Protein AF-0000000078665282 (afdb_homodimer)

pLDDT: mean 97.21, std 2.71, range [72.75, 99.0]

Organism: Nitrososphaera gargensis (strain Ga9.2) (NCBI:txid1237085)

Foldseek 3Di:
DDEFEEEEEQAFFQSVLLSVLQVVLLVLCQVPPPPYHYDYHYDYAAPVCCVVPVARQDPVSVVSRVPGQAYEYGFHPPCRLSPPLVVCQVQVLQWKKKWFAAAFPFDALDNQFTAIETEGRNFFQSVVAKDDPDPPDIDTDTDADLVSLQVSLLVQQVVLVVVPDLLEEEEEAACVVVVPRRVSSVVSSVVSVVVPVVHHYYYDYLVVLLVCCNVPNNNHYYYYYYHVSSLVNSQSSNVNNRGQLQMKMKRHDPRYIYIYGNDHSPNVCGPVLQRRNNHSLLSVLVVQCVVCVVVVNVSSNVSSVLLVVQLSVCVNVVADGVVSPHPDGSVRSSVSSSVSSD/DDEFEEEEEQAFFQSVLLSVLQVVLLVLCQVPPPPYHYDYHYDYAAPVCCVVPVARQDPVSVVSRVPGQAYEYGFHPPCRLSPPLVVCQVQVLQWKKKWFAAAFPFDALDNQFTAIETEGRNFFQSVVAKDDPDPPDIDTDTDADLVSLQVSLLVQQVVLVVVPDLLEEEEEAACVVVVPRRVSSVVSSVVSVVVPVVHHYYYDYLVVLLVCCNVPNNNHYYYYYYHVSSLVNSQSSNVNNRGQLQMKMKRHDPRYIYIYGNDHSPNVCGPVLQRRSNHSLLSVLVVQCVVCVVVVNVSSNVSSVLLVVLLSVCVNVVNDGVVSPHPDGSVRSSVSSSVSSD

Secondary structure (DSSP, 8-state):
-EEEEEEEE--STTHHHHHHHHHHHHHHHHHH-SSEEEEEEEE--SHHHHHHHS-SS-HHHHHHHHTSSEEEE----TTHHHHHHHHHHHTT--EEEEEEE--TTS--S-TT-EEEEEEE-SSBGGG--EEEEETTEEEEEEEEEHHHHHHHHHHHHHHHHHH-SS-EEEEEE-TTTSTTHHHHHHHHHHHHHTT-TTSEEEEEEHHHHHHHHHH-GGG-SEEEE-HHHHHHHHHHHHHHTT-GGG-EEEEE-SS-EEEEESS---GGGTTTT-S--HHHHHHHHHHHHHHHHHHT-HHHHHHHHHHHHHHHHHHHTT--BGGGT-SB-HHHHHHHHHHHT-/-EEEEEEEE--STTHHHHHHHHHHHHHHHHHH-SSEEEEEEEE--SHHHHHHHS-SS-HHHHHHHHTSSEEEE----TTHHHHHHHHHHHTT--EEEEEEE--TTS--S-TT-EEEEEEE-SSBGGG--EEEEETTEEEEEEEEEHHHHHHHHHHHHHHHHHH-SS-EEEEEE-TTTSTTHHHHHHHHHHHHHTT-TTSEEEEEEHHHHHHHHHH-GGG-SEEEE-HHHHHHHHHHHHHHTT-GGG-EEEEE-SS-EEEEESS---GGGTTTT-S--HHHHHHHHHHHHHHHHHHT-HHHHHHHHHHHHHHHHHHHTT--BGGGT-SB-HHHHHHHHHHHT-

Nearest PDB structures (foldseek):
  1x0l-assembly1_A  TM=8.974E-01  e=4.354E-38  Thermus thermophilus
  3blx-assembly1_C  TM=9.153E-01  e=1.106E-31  Saccharomyces cerevisiae
  3blx-assembly4_E  TM=9.066E-01  e=7.517E-31  Saccharomyces cerevisiae
  3blv-assembly1_C  TM=8.984E-01  e=3.745E-31  Saccharomyces cerevisiae
  3blx-assembly5_I  TM=8.976E-01  e=4.458E-31  Saccharomyces cerevisiae

Solvent-accessible surface area (backbone atoms only — not comparable to full-atom values): 32402 Å² total; per-residue (Å²): 113,48,75,45,43,32,19,34,31,29,32,18,51,35,5,49,62,38,35,50,44,40,49,50,44,51,48,48,41,34,73,69,42,86,48,43,35,65,46,79,46,77,34,62,26,10,46,62,25,24,74,75,69,75,30,27,56,36,67,69,33,52,55,51,45,69,73,25,66,34,34,41,37,30,22,29,43,91,33,32,55,64,33,55,55,50,51,25,55,76,55,48,16,37,34,29,39,33,51,26,53,36,49,62,91,43,68,44,83,43,84,69,29,56,30,33,33,32,15,27,47,65,47,26,51,72,64,54,53,59,48,68,78,49,98,55,29,22,36,33,41,31,41,37,38,47,66,62,30,37,56,36,36,50,50,37,53,53,49,29,63,70,64,69,71,79,31,29,40,33,41,40,35,49,38,85,55,37,52,62,38,31,32,47,39,52,52,35,35,56,58,54,47,68,79,37,80,83,44,46,75,50,73,40,44,50,33,59,45,50,22,37,48,69,76,50,43,57,76,44,34,25,39,30,30,44,30,66,59,27,53,32,48,42,43,28,44,16,35,36,24,48,26,42,55,65,15,22,25,35,31,34,28,92,84,39,40,38,20,22,36,63,39,67,14,59,63,90,52,36,86,63,50,27,55,57,46,50,6,40,42,46,8,49,22,51,46,28,38,50,52,12,66,76,67,73,32,64,66,44,30,50,53,18,50,33,49,52,51,19,49,51,52,37,24,67,72,63,57,34,22,42,74,76,75,32,81,32,32,28,65,55,49,41,50,52,32,51,56,56,52,104,112,48,75,46,41,32,18,33,30,29,30,18,50,34,5,49,62,38,32,48,44,40,48,52,44,50,48,47,43,34,72,68,42,85,48,41,36,65,47,78,47,76,34,62,26,10,46,62,25,25,74,76,71,73,31,26,53,38,67,69,33,51,53,51,46,69,72,26,69,37,34,41,37,30,24,28,41,92,33,31,54,65,34,54,56,50,50,25,57,75,54,48,17,38,34,30,40,32,51,25,53,36,50,64,91,43,69,46,83,43,82,68,28,55,29,32,34,32,16,26,48,63,47,27,52,71,65,53,52,60,47,68,77,50,99,53,29,23,36,32,40,32,41,35,37,48,67,63,30,36,56,35,36,48,50,37,53,52,49,30,63,71,64,68,69,79,30,29,38,33,42,40,35,49,38,85,55,38,51,60,36,32,31,46,39,52,53,36,36,54,58,52,47,68,79,38,80,83,42,47,75,50,73,41,43,50,32,58,45,50,23,39,49,69,76,48,42,58,77,46,33,27,38,29,30,45,31,66,60,27,53,31,48,42,41,28,42,15,37,37,25,46,25,43,56,65,14,22,24,34,32,36,29,94,84,38,41,36,21,23,35,66,40,67,14,58,62,90,51,34,88,61,51,26,55,58,46,51,6,39,42,46,9,47,21,51,46,28,38,51,52,12,66,74,65,72,32,63,68,44,28,50,54,17,51,33,50,53,52,20,48,51,53,39,23,66,74,63,56,34,23,43,73,77,74,32,83,33,32,28,65,54,49,42,50,52,32,53,55,56,53,103

InterPro domains:
  IPR019818 Isocitrate/isopropylmalate dehydrogenase, conserved site [PS00470] (227-246)
  IPR024084 Isopropylmalate dehydrogenase-like domain [PF00180] (5-337)
  IPR024084 Isopropylmalate dehydrogenase-like domain [SM01329] (5-337)

Structure (mmCIF, N/CA/C/O backbone):
data_AF-0000000078665282-model_v1
#
loop_
_entity.id
_entity.type
_entity.pdbx_description
1 polymer '3-isopropylmalate dehydrogenase'
#
loop_
_atom_site.group_PDB
_atom_site.id
_atom_site.type_symbol
_atom_site.label_atom_id
_atom_site.label_alt_id
_atom_site.label_comp_id
_atom_site.label_asym_id
_atom_site.label_entity_id
_atom_site.label_seq_id
_atom_site.pdbx_PDB_ins_code
_atom_site.Cartn_x
_atom_site.Cartn_y
_atom_site.Cartn_z
_atom_site.occupancy
_atom_site.B_iso_or_equiv
_atom_site.auth_seq_id
_atom_site.auth_comp_id
_atom_site.auth_asym_id
_atom_site.auth_atom_id
_atom_site.pdbx_PDB_model_num
ATOM 1 N N . MET A 1 1 ? -0.51 -43.469 -16.078 1 86.69 1 MET A N 1
ATOM 2 C CA . MET A 1 1 ? 0.506 -42.438 -16.125 1 86.69 1 MET A CA 1
ATOM 3 C C . MET A 1 1 ? 0.018 -41.219 -16.922 1 86.69 1 MET A C 1
ATOM 5 O O . MET A 1 1 ? -0.387 -41.375 -18.078 1 86.69 1 MET A O 1
ATOM 9 N N . THR A 1 2 ? -0.132 -40.062 -16.312 1 94.44 2 THR A N 1
ATOM 10 C CA . THR A 1 2 ? -0.592 -38.844 -16.969 1 94.44 2 THR A CA 1
ATOM 11 C C . THR A 1 2 ? 0.59 -37.969 -17.344 1 94.44 2 THR A C 1
ATOM 13 O O . THR A 1 2 ? 1.532 -37.812 -16.562 1 94.44 2 THR A O 1
ATOM 16 N N . ARG A 1 3 ? 0.596 -37.469 -18.609 1 96.81 3 ARG A N 1
ATOM 17 C CA . ARG A 1 3 ? 1.639 -36.562 -19.094 1 96.81 3 ARG A CA 1
ATOM 18 C C . ARG A 1 3 ? 1.104 -35.156 -19.281 1 96.81 3 ARG A C 1
ATOM 20 O O . ARG A 1 3 ? 0.068 -34.938 -19.922 1 96.81 3 ARG A O 1
ATOM 27 N N . TYR A 1 4 ? 1.74 -34.188 -18.688 1 98.19 4 TYR A N 1
ATOM 28 C CA . TYR A 1 4 ? 1.373 -32.781 -18.812 1 98.19 4 TYR A CA 1
ATOM 29 C C . TYR A 1 4 ? 2.408 -32 -19.641 1 98.19 4 TYR A C 1
ATOM 31 O O . TYR A 1 4 ? 3.613 -32.156 -19.422 1 98.19 4 TYR A O 1
ATOM 39 N N . ASN A 1 5 ? 1.966 -31.219 -20.609 1 98.5 5 ASN A N 1
ATOM 40 C CA . ASN A 1 5 ? 2.814 -30.312 -21.375 1 98.5 5 ASN A CA 1
ATOM 41 C C . ASN A 1 5 ? 2.879 -28.938 -20.719 1 98.5 5 ASN A C 1
ATOM 43 O O . ASN A 1 5 ? 1.874 -28.219 -20.641 1 98.5 5 ASN A O 1
ATOM 47 N N . ILE A 1 6 ? 4.062 -28.562 -20.328 1 98.69 6 ILE A N 1
ATOM 48 C CA . ILE A 1 6 ? 4.262 -27.312 -19.609 1 98.69 6 ILE A CA 1
ATOM 49 C C . ILE A 1 6 ? 5.18 -26.391 -20.406 1 98.69 6 ILE A C 1
ATOM 51 O O . ILE A 1 6 ? 6.195 -26.828 -20.938 1 98.69 6 ILE A O 1
ATOM 55 N N . SER A 1 7 ? 4.793 -25.156 -20.578 1 98.88 7 SER A N 1
ATOM 56 C CA . SER A 1 7 ? 5.73 -24.156 -21.078 1 98.88 7 SER A CA 1
ATOM 57 C C . SER A 1 7 ? 6.453 -23.469 -19.938 1 98.88 7 SER A C 1
ATOM 59 O O . SER A 1 7 ? 5.871 -23.234 -18.875 1 98.88 7 SER A O 1
ATOM 61 N N . LEU A 1 8 ? 7.738 -23.234 -20.125 1 98.81 8 LEU A N 1
ATOM 62 C CA . LEU A 1 8 ? 8.594 -22.609 -19.125 1 98.81 8 LEU A CA 1
ATOM 63 C C . LEU A 1 8 ? 9.305 -21.391 -19.703 1 98.81 8 LEU A C 1
ATOM 65 O O . LEU A 1 8 ? 10.188 -21.516 -20.562 1 98.81 8 LEU A O 1
ATOM 69 N N . ILE A 1 9 ? 8.891 -20.219 -19.281 1 98.69 9 ILE A N 1
ATOM 70 C CA . ILE A 1 9 ? 9.594 -19 -19.625 1 98.69 9 ILE A CA 1
ATOM 71 C C . ILE A 1 9 ? 10.82 -18.828 -18.734 1 98.69 9 ILE A C 1
ATOM 73 O O . ILE A 1 9 ? 10.688 -18.688 -17.516 1 98.69 9 ILE A O 1
ATOM 77 N N . ARG A 1 10 ? 11.938 -18.75 -19.25 1 96.88 10 ARG A N 1
ATOM 78 C CA . ARG A 1 10 ? 13.18 -18.703 -18.5 1 96.88 10 ARG A CA 1
ATOM 79 C C . ARG A 1 10 ? 13.328 -17.391 -17.75 1 96.88 10 ARG A C 1
ATOM 81 O O . ARG A 1 10 ? 13.773 -17.359 -16.594 1 96.88 10 ARG A O 1
ATOM 88 N N . GLY A 1 11 ? 12.953 -16.266 -18.438 1 97.19 11 GLY A N 1
ATOM 89 C CA . GLY A 1 11 ? 12.992 -14.953 -17.812 1 97.19 11 GLY A CA 1
ATOM 90 C C . GLY A 1 11 ? 14.367 -14.305 -17.891 1 97.19 11 GLY A C 1
ATOM 91 O O . GLY A 1 11 ? 15.156 -14.602 -18.781 1 97.19 11 GLY A O 1
ATOM 92 N N . ASP A 1 12 ? 14.641 -13.328 -17.062 1 98.12 12 ASP A N 1
ATOM 93 C CA . ASP A 1 12 ? 15.836 -12.492 -17.031 1 98.12 12 ASP A CA 1
ATOM 94 C C . ASP A 1 12 ? 16.453 -12.461 -15.625 1 98.12 12 ASP A C 1
ATOM 96 O O . ASP A 1 12 ? 15.805 -12.867 -14.656 1 98.12 12 ASP A O 1
ATOM 100 N N . GLY A 1 13 ? 17.734 -11.977 -15.547 1 97.62 13 GLY A N 1
ATOM 101 C CA . GLY A 1 13 ? 18.375 -11.953 -14.242 1 97.62 13 GLY A CA 1
ATOM 102 C C . GLY A 1 13 ? 18.547 -13.328 -13.641 1 97.62 13 GLY A C 1
ATOM 103 O O . GLY A 1 13 ? 19.125 -14.227 -14.266 1 97.62 13 GLY A O 1
ATOM 104 N N . ILE A 1 14 ? 17.953 -13.477 -12.477 1 98 14 ILE A N 1
ATOM 105 C CA . ILE A 1 14 ? 18.047 -14.781 -11.828 1 98 14 ILE A CA 1
ATOM 106 C C . ILE A 1 14 ? 17.062 -15.75 -12.453 1 98 14 ILE A C 1
ATOM 108 O O . ILE A 1 14 ? 16.984 -16.922 -12.055 1 98 14 ILE A O 1
ATOM 112 N N . GLY A 1 15 ? 16.297 -15.289 -13.406 1 97.75 15 GLY A N 1
ATOM 113 C CA . GLY A 1 15 ? 15.258 -16.078 -14.055 1 97.75 15 GLY A CA 1
ATOM 114 C C . GLY A 1 15 ? 15.766 -17.438 -14.539 1 97.75 15 GLY A C 1
ATOM 115 O O . GLY A 1 15 ? 15.211 -18.469 -14.18 1 97.75 15 GLY A O 1
ATOM 116 N N . PRO A 1 16 ? 16.797 -17.453 -15.328 1 97.69 16 PRO A N 1
ATOM 117 C CA . PRO A 1 16 ? 17.328 -18.719 -15.836 1 97.69 16 PRO A CA 1
ATOM 118 C C . PRO A 1 16 ? 17.672 -19.703 -14.719 1 97.69 16 PRO A C 1
ATOM 120 O O . PRO A 1 16 ? 17.391 -20.891 -14.828 1 97.69 16 PRO A O 1
ATOM 123 N N . GLU A 1 17 ? 18.25 -19.203 -13.625 1 98.19 17 GLU A N 1
ATOM 124 C CA . GLU A 1 17 ? 18.562 -20.062 -12.492 1 98.19 17 GLU A CA 1
ATOM 125 C C . GLU A 1 17 ? 17.297 -20.609 -11.836 1 98.19 17 GLU A C 1
ATOM 127 O O . GLU A 1 17 ? 17.234 -21.781 -11.469 1 98.19 17 GLU A O 1
ATOM 132 N N . GLN A 1 18 ? 16.297 -19.766 -11.688 1 98.12 18 GLN A N 1
ATOM 133 C CA . GLN A 1 18 ? 15.016 -20.172 -11.125 1 98.12 18 GLN A CA 1
ATOM 134 C C . GLN A 1 18 ? 14.336 -21.219 -12.008 1 98.12 18 GLN A C 1
ATOM 136 O O . GLN A 1 18 ? 13.805 -22.219 -11.508 1 98.12 18 GLN A O 1
ATOM 141 N N . ALA A 1 19 ? 14.328 -20.922 -13.281 1 98.31 19 ALA A N 1
ATOM 142 C CA . ALA A 1 19 ? 13.711 -21.844 -14.242 1 98.31 19 ALA A CA 1
ATOM 143 C C . ALA A 1 19 ? 14.391 -23.203 -14.203 1 98.31 19 ALA A C 1
ATOM 145 O O . ALA A 1 19 ? 13.719 -24.234 -14.297 1 98.31 19 ALA A O 1
ATOM 146 N N . GLU A 1 20 ? 15.68 -23.188 -14.133 1 98.38 20 GLU A N 1
ATOM 147 C CA . GLU A 1 20 ? 16.422 -24.453 -14.062 1 98.38 20 GLU A CA 1
ATOM 148 C C . GLU A 1 20 ? 16.047 -25.234 -12.805 1 98.38 20 GLU A C 1
ATOM 150 O O . GLU A 1 20 ? 15.969 -26.469 -12.836 1 98.38 20 GLU A O 1
ATOM 155 N N . ALA A 1 21 ? 15.93 -24.531 -11.695 1 98.75 21 ALA A N 1
ATOM 156 C CA . ALA A 1 21 ? 15.508 -25.172 -10.445 1 98.75 21 ALA A CA 1
ATOM 157 C C . ALA A 1 21 ? 14.133 -25.828 -10.609 1 98.75 21 ALA A C 1
ATOM 159 O O . ALA A 1 21 ? 13.93 -26.969 -10.188 1 98.75 21 ALA A O 1
ATOM 160 N N . ALA A 1 22 ? 13.227 -25.094 -11.188 1 98.81 22 ALA A N 1
ATOM 161 C CA . ALA A 1 22 ? 11.883 -25.625 -11.414 1 98.81 22 ALA A CA 1
ATOM 162 C C . ALA A 1 22 ? 11.914 -26.844 -12.328 1 98.81 22 ALA A C 1
ATOM 164 O O . ALA A 1 22 ? 11.234 -27.828 -12.078 1 98.81 22 ALA A O 1
ATOM 165 N N . LYS A 1 23 ? 12.688 -26.734 -13.391 1 98.62 23 LYS A N 1
ATOM 166 C CA . LYS A 1 23 ? 12.828 -27.844 -14.336 1 98.62 23 LYS A CA 1
ATOM 167 C C . LYS A 1 23 ? 13.359 -29.094 -13.648 1 98.62 23 LYS A C 1
ATOM 169 O O . LYS A 1 23 ? 12.852 -30.188 -13.883 1 98.62 23 LYS A O 1
ATOM 174 N N . LYS A 1 24 ? 14.375 -28.891 -12.828 1 98.69 24 LYS A N 1
ATOM 175 C CA . LYS A 1 24 ? 14.961 -30.016 -12.102 1 98.69 24 LYS A CA 1
ATOM 176 C C . LYS A 1 24 ? 13.914 -30.719 -11.242 1 98.69 24 LYS A C 1
ATOM 178 O O . LYS A 1 24 ? 13.875 -31.953 -11.195 1 98.69 24 LYS A O 1
ATOM 183 N N . ILE A 1 25 ? 13.125 -29.984 -10.562 1 98.88 25 ILE A N 1
ATOM 184 C CA . ILE A 1 25 ? 12.109 -30.562 -9.688 1 98.88 25 ILE A CA 1
ATOM 185 C C . ILE A 1 25 ? 11.07 -31.297 -10.523 1 98.88 25 ILE A C 1
ATOM 187 O O . ILE A 1 25 ? 10.672 -32.406 -10.188 1 98.88 25 ILE A O 1
ATOM 191 N N . LEU A 1 26 ? 10.578 -30.688 -11.641 1 98.75 26 LEU A N 1
ATOM 192 C CA . LEU A 1 26 ? 9.594 -31.328 -12.5 1 98.75 26 LEU A CA 1
ATOM 193 C C . LEU A 1 26 ? 10.156 -32.594 -13.133 1 98.75 26 LEU A C 1
ATOM 195 O O . LEU A 1 26 ? 9.445 -33.594 -13.266 1 98.75 26 LEU A O 1
ATOM 199 N N . GLU A 1 27 ? 11.422 -32.562 -13.492 1 98.44 27 GLU A N 1
ATOM 200 C CA . GLU A 1 27 ? 12.086 -33.719 -14.039 1 98.44 27 GLU A CA 1
ATOM 201 C C . GLU A 1 27 ? 12.219 -34.812 -12.984 1 98.44 27 GLU A C 1
ATOM 203 O O . GLU A 1 27 ? 12.055 -36 -13.289 1 98.44 27 GLU A O 1
ATOM 208 N N . THR A 1 28 ? 12.57 -34.406 -11.805 1 98.62 28 THR A N 1
ATOM 209 C CA . THR A 1 28 ? 12.641 -35.344 -10.703 1 98.62 28 THR A CA 1
ATOM 210 C C . THR A 1 28 ? 11.305 -36.062 -10.508 1 98.62 28 THR A C 1
ATOM 212 O O . THR A 1 28 ? 11.258 -37.281 -10.336 1 98.62 28 THR A O 1
ATOM 215 N N . ILE A 1 29 ? 10.203 -35.312 -10.516 1 98.44 29 ILE A N 1
ATOM 216 C CA . ILE A 1 29 ? 8.867 -35.875 -10.398 1 98.44 29 ILE A CA 1
ATOM 217 C C . ILE A 1 29 ? 8.625 -36.844 -11.555 1 98.44 29 ILE A C 1
ATOM 219 O O . ILE A 1 29 ? 8.148 -37.969 -11.352 1 98.44 29 ILE A O 1
ATOM 223 N N . SER A 1 30 ? 8.992 -36.469 -12.781 1 97.75 30 SER A N 1
ATOM 224 C CA . SER A 1 30 ? 8.805 -37.312 -13.961 1 97.75 30 SER A CA 1
ATOM 225 C C . SER A 1 30 ? 9.555 -38.625 -13.828 1 97.75 30 SER A C 1
ATOM 227 O O . SER A 1 30 ? 9.086 -39.688 -14.297 1 97.75 30 SER A O 1
ATOM 229 N N . ASP A 1 31 ? 10.672 -38.562 -13.234 1 97.38 31 ASP A N 1
ATOM 230 C CA . ASP A 1 31 ? 11.547 -39.75 -13.141 1 97.38 31 ASP A CA 1
ATOM 231 C C . ASP A 1 31 ? 11.094 -40.656 -12.023 1 97.38 31 ASP A C 1
ATOM 233 O O . ASP A 1 31 ? 11.195 -41.906 -12.148 1 97.38 31 ASP A O 1
ATOM 237 N N . LYS A 1 32 ? 10.586 -40.062 -10.953 1 97.44 32 LYS A N 1
ATOM 238 C CA . LYS A 1 32 ? 10.383 -40.844 -9.742 1 97.44 32 LYS A CA 1
ATOM 239 C C . LYS A 1 32 ? 8.914 -41.188 -9.539 1 97.44 32 LYS A C 1
ATOM 241 O O . LYS A 1 32 ? 8.578 -42.188 -8.883 1 97.44 32 LYS A O 1
ATOM 246 N N . SER A 1 33 ? 8.055 -40.344 -10.047 1 95.69 33 SER A N 1
ATOM 247 C CA . SER A 1 33 ? 6.629 -40.562 -9.891 1 95.69 33 SER A CA 1
ATOM 248 C C . SER A 1 33 ? 6.164 -41.75 -10.766 1 95.69 33 SER A C 1
ATOM 250 O O . SER A 1 33 ? 6.617 -41.875 -11.898 1 95.69 33 SER A O 1
ATOM 252 N N . SER A 1 34 ? 5.289 -42.594 -10.273 1 93.75 34 SER A N 1
ATOM 253 C CA . SER A 1 34 ? 4.73 -43.688 -11.047 1 93.75 34 SER A CA 1
ATOM 254 C C . SER A 1 34 ? 3.535 -43.25 -11.875 1 93.75 34 SER A C 1
ATOM 256 O O . SER A 1 34 ? 3.08 -43.969 -12.758 1 93.75 34 SER A O 1
ATOM 258 N N . SER A 1 35 ? 3.082 -42 -11.719 1 95.44 35 SER A N 1
ATOM 259 C CA . SER A 1 35 ? 1.79 -41.656 -12.297 1 95.44 35 SER A CA 1
ATOM 260 C C . SER A 1 35 ? 1.864 -40.344 -13.047 1 95.44 35 SER A C 1
ATOM 262 O O . SER A 1 35 ? 0.947 -40 -13.797 1 95.44 35 SER A O 1
ATOM 264 N N . THR A 1 36 ? 2.967 -39.562 -12.914 1 96.75 36 THR A N 1
ATOM 265 C CA . THR A 1 36 ? 3.01 -38.219 -13.461 1 96.75 36 THR A CA 1
ATOM 266 C C . THR A 1 36 ? 4.277 -38 -14.281 1 96.75 36 THR A C 1
ATOM 268 O O . THR A 1 36 ? 5.383 -38.281 -13.812 1 96.75 36 THR A O 1
ATOM 271 N N . LYS A 1 37 ? 4.168 -37.5 -15.445 1 97.69 37 LYS A N 1
ATOM 272 C CA . LYS A 1 37 ? 5.277 -37.094 -16.297 1 97.69 37 LYS A CA 1
ATOM 273 C C . LYS A 1 37 ? 5.066 -35.688 -16.875 1 97.69 37 LYS A C 1
ATOM 275 O O . LYS A 1 37 ? 3.928 -35.219 -16.969 1 97.69 37 LYS A O 1
ATOM 280 N N . PHE A 1 38 ? 6.148 -35.062 -17.234 1 98.44 38 PHE A N 1
ATOM 281 C CA . PHE A 1 38 ? 6.07 -33.719 -17.812 1 98.44 38 PHE A CA 1
ATOM 282 C C . PHE A 1 38 ? 6.867 -33.656 -19.109 1 98.44 38 PHE A C 1
ATOM 284 O O . PHE A 1 38 ? 7.938 -34.25 -19.219 1 98.44 38 PHE A O 1
ATOM 291 N N . THR A 1 39 ? 6.336 -33.031 -20.094 1 98.44 39 THR A N 1
ATOM 292 C CA . THR A 1 39 ? 7.09 -32.438 -21.188 1 98.44 39 THR A CA 1
ATOM 293 C C . THR A 1 39 ? 7.25 -30.922 -20.984 1 98.44 39 THR A C 1
ATOM 295 O O . THR A 1 39 ? 6.258 -30.203 -20.859 1 98.44 39 THR A O 1
ATOM 298 N N . ILE A 1 40 ? 8.469 -30.453 -20.906 1 98.62 40 ILE A N 1
ATOM 299 C CA . ILE A 1 40 ? 8.734 -29.062 -20.609 1 98.62 40 ILE A CA 1
ATOM 300 C C . ILE A 1 40 ? 9.281 -28.359 -21.844 1 98.62 40 ILE A C 1
ATOM 302 O O . ILE A 1 40 ? 10.305 -28.766 -22.406 1 98.62 40 ILE A O 1
ATOM 306 N N . SER A 1 41 ? 8.578 -27.344 -22.359 1 98.69 41 SER A N 1
ATOM 307 C CA . SER A 1 41 ? 9.039 -26.531 -23.469 1 98.69 41 SER A CA 1
ATOM 308 C C . SER A 1 41 ? 9.523 -25.156 -22.984 1 98.69 41 SER A C 1
ATOM 310 O O . SER A 1 41 ? 8.711 -24.312 -22.594 1 98.69 41 SER A O 1
ATOM 312 N N . GLU A 1 42 ? 10.781 -24.953 -23.062 1 98.12 42 GLU A N 1
ATOM 313 C CA . GLU A 1 42 ? 11.352 -23.688 -22.656 1 98.12 42 GLU A CA 1
ATOM 314 C C . GLU A 1 42 ? 11.188 -22.625 -23.734 1 98.12 42 GLU A C 1
ATOM 316 O O . GLU A 1 42 ? 11.344 -22.922 -24.922 1 98.12 42 GLU A O 1
ATOM 321 N N . VAL A 1 43 ? 10.789 -21.469 -23.344 1 97.62 43 VAL A N 1
ATOM 322 C CA . VAL A 1 43 ? 10.586 -20.391 -24.312 1 97.62 43 VAL A CA 1
ATOM 323 C C . VAL A 1 43 ? 11.242 -19.109 -23.812 1 97.62 43 VAL A C 1
ATOM 325 O O . VAL A 1 43 ? 11.453 -18.938 -22.609 1 97.62 43 VAL A O 1
ATOM 328 N N . ASP A 1 44 ? 11.516 -18.188 -24.75 1 95.75 44 ASP A N 1
ATOM 329 C CA . ASP A 1 44 ? 12.141 -16.906 -24.422 1 95.75 44 ASP A CA 1
ATOM 330 C C . ASP A 1 44 ? 11.086 -15.82 -24.25 1 95.75 44 ASP A C 1
ATOM 332 O O . ASP A 1 44 ? 10.086 -15.789 -24.969 1 95.75 44 ASP A O 1
ATOM 336 N N . ALA A 1 45 ? 11.273 -15 -23.312 1 98 45 ALA A N 1
ATOM 337 C CA . ALA A 1 45 ? 10.516 -13.773 -23.094 1 98 45 ALA A CA 1
ATOM 338 C C . ALA A 1 45 ? 11.289 -12.797 -22.203 1 98 45 ALA A C 1
ATOM 340 O O . ALA A 1 45 ? 12.25 -13.195 -21.531 1 98 45 ALA A O 1
ATOM 341 N N . GLY A 1 46 ? 10.93 -11.539 -22.25 1 97.69 46 GLY A N 1
ATOM 342 C CA . GLY A 1 46 ? 11.555 -10.539 -21.406 1 97.69 46 GLY A CA 1
ATOM 343 C C . GLY A 1 46 ? 12.641 -9.75 -22.109 1 97.69 46 GLY A C 1
ATOM 344 O O . GLY A 1 46 ? 12.602 -9.578 -23.328 1 97.69 46 GLY A O 1
ATOM 345 N N . ASP A 1 47 ? 13.555 -9.234 -21.297 1 97.19 47 ASP A N 1
ATOM 346 C CA . ASP A 1 47 ? 14.602 -8.352 -21.797 1 97.19 47 ASP A CA 1
ATOM 347 C C . ASP A 1 47 ? 15.477 -9.062 -22.828 1 97.19 47 ASP A C 1
ATOM 349 O O . ASP A 1 47 ? 15.836 -8.477 -23.859 1 97.19 47 ASP A O 1
ATOM 353 N N . SER A 1 48 ? 15.82 -10.258 -22.516 1 95.62 48 SER A N 1
ATOM 354 C CA . SER A 1 48 ? 16.672 -11.023 -23.422 1 95.62 48 SER A CA 1
ATOM 355 C C . SER A 1 48 ? 16 -11.25 -24.766 1 95.62 48 SER A C 1
ATOM 357 O O . SER A 1 48 ? 16.641 -11.117 -25.812 1 95.62 48 SER A O 1
ATOM 359 N N . ALA A 1 49 ? 14.75 -11.609 -24.75 1 97.06 49 ALA A N 1
ATOM 360 C CA . ALA A 1 49 ? 13.984 -11.789 -25.984 1 97.06 49 ALA A CA 1
ATOM 361 C C . ALA A 1 49 ? 13.867 -10.477 -26.75 1 97.06 49 ALA A C 1
ATOM 363 O O . ALA A 1 49 ? 14 -10.461 -27.969 1 97.06 49 ALA A O 1
ATOM 364 N N . LEU A 1 50 ? 13.562 -9.453 -26 1 97.12 50 LEU A N 1
ATOM 365 C CA . LEU A 1 50 ? 13.461 -8.133 -26.625 1 97.12 50 LEU A CA 1
ATOM 366 C C . LEU A 1 50 ? 14.75 -7.766 -27.344 1 97.12 50 LEU A C 1
ATOM 368 O O . LEU A 1 50 ? 14.719 -7.273 -28.469 1 97.12 50 LEU A O 1
ATOM 372 N N . ALA A 1 51 ? 15.883 -7.953 -26.719 1 96.69 51 ALA A N 1
ATOM 373 C CA . ALA A 1 51 ? 17.188 -7.633 -27.281 1 96.69 51 ALA A CA 1
ATOM 374 C C . ALA A 1 51 ? 17.484 -8.477 -28.531 1 96.69 51 ALA A C 1
ATOM 376 O O . ALA A 1 51 ? 18.062 -7.988 -29.5 1 96.69 51 ALA A O 1
ATOM 377 N N . LYS A 1 52 ? 17.125 -9.734 -28.5 1 95.75 52 LYS A N 1
ATOM 378 C CA . LYS A 1 52 ? 17.484 -10.695 -29.547 1 95.75 52 LYS A CA 1
ATOM 379 C C . LYS A 1 52 ? 16.484 -10.633 -30.703 1 95.75 52 LYS A C 1
ATOM 381 O O . LYS A 1 52 ? 16.875 -10.805 -31.859 1 95.75 52 LYS A O 1
ATOM 386 N N . GLN A 1 53 ? 15.242 -10.43 -30.344 1 95.88 53 GLN A N 1
ATOM 387 C CA . GLN A 1 53 ? 14.211 -10.656 -31.359 1 95.88 53 GLN A CA 1
ATOM 388 C C . GLN A 1 53 ? 13.383 -9.398 -31.578 1 95.88 53 GLN A C 1
ATOM 390 O O . GLN A 1 53 ? 12.469 -9.391 -32.406 1 95.88 53 GLN A O 1
ATOM 395 N N . GLY A 1 54 ? 13.555 -8.352 -30.766 1 95.81 54 GLY A N 1
ATOM 396 C CA . GLY A 1 54 ? 12.852 -7.09 -30.922 1 95.81 54 GLY A CA 1
ATOM 397 C C . GLY A 1 54 ? 11.508 -7.059 -30.219 1 95.81 54 GLY A C 1
ATOM 398 O O . GLY A 1 54 ? 10.82 -6.031 -30.219 1 95.81 54 GLY A O 1
ATOM 399 N N . LYS A 1 55 ? 11.117 -8.234 -29.625 1 97.06 55 LYS A N 1
ATOM 400 C CA . LYS A 1 55 ? 9.883 -8.336 -28.859 1 97.06 55 LYS A CA 1
ATOM 401 C C . LYS A 1 55 ? 10.133 -9 -27.5 1 97.06 55 LYS A C 1
ATOM 403 O O . LYS A 1 55 ? 10.844 -10.008 -27.422 1 97.06 55 LYS A O 1
ATOM 408 N N . ALA A 1 56 ? 9.547 -8.422 -26.5 1 97.69 56 ALA A N 1
ATOM 409 C CA . ALA A 1 56 ? 9.695 -9 -25.172 1 97.69 56 ALA A CA 1
ATOM 410 C C . ALA A 1 56 ? 8.984 -10.344 -25.078 1 97.69 56 ALA A C 1
ATOM 412 O O . ALA A 1 56 ? 9.359 -11.195 -24.266 1 97.69 56 ALA A O 1
ATOM 413 N N . LEU A 1 57 ? 7.973 -10.516 -25.906 1 98.25 57 LEU A N 1
ATOM 414 C CA . LEU A 1 57 ? 7.227 -11.758 -26 1 98.25 57 LEU A CA 1
ATOM 415 C C . LEU A 1 57 ? 7.078 -12.195 -27.453 1 98.25 57 LEU A C 1
ATOM 417 O O . LEU A 1 57 ? 6.059 -11.914 -28.094 1 98.25 57 LEU A O 1
ATOM 421 N N . PRO A 1 58 ? 8.031 -12.969 -27.969 1 97.69 58 PRO A N 1
ATOM 422 C CA . PRO A 1 58 ? 7.992 -13.406 -29.359 1 97.69 58 PRO A CA 1
ATOM 423 C C . PRO A 1 58 ? 6.766 -14.258 -29.688 1 97.69 58 PRO A C 1
ATOM 425 O O . PRO A 1 58 ? 6.297 -15.016 -28.828 1 97.69 58 PRO A O 1
ATOM 428 N N . GLU A 1 59 ? 6.359 -14.195 -30.906 1 97.12 59 GLU A N 1
ATOM 429 C CA . GLU A 1 59 ? 5.203 -14.961 -31.359 1 97.12 59 GLU A CA 1
ATOM 430 C C . GLU A 1 59 ? 5.434 -16.469 -31.188 1 97.12 59 GLU A C 1
ATOM 432 O O . GLU A 1 59 ? 4.504 -17.203 -30.875 1 97.12 59 GLU A O 1
ATOM 437 N N . SER A 1 60 ? 6.645 -16.859 -31.484 1 97.5 60 SER A N 1
ATOM 438 C CA . SER A 1 60 ? 6.977 -18.281 -31.328 1 97.5 60 SER A CA 1
ATOM 439 C C . SER A 1 60 ? 6.781 -18.734 -29.891 1 97.5 60 SER A C 1
ATOM 441 O O . SER A 1 60 ? 6.348 -19.875 -29.656 1 97.5 60 SER A O 1
ATOM 443 N N . SER A 1 61 ? 7.16 -17.875 -28.969 1 98.06 61 SER A N 1
ATOM 444 C CA . SER A 1 61 ? 6.941 -18.203 -27.562 1 98.06 61 SER A CA 1
ATOM 445 C C . SER A 1 61 ? 5.457 -18.328 -27.234 1 98.06 61 SER A C 1
ATOM 447 O O . SER A 1 61 ? 5.039 -19.25 -26.547 1 98.06 61 SER A O 1
ATOM 449 N N . VAL A 1 62 ? 4.68 -17.375 -27.766 1 98.19 62 VAL A N 1
ATOM 450 C CA . VAL A 1 62 ? 3.236 -17.391 -27.547 1 98.19 62 VAL A CA 1
ATOM 451 C C . VAL A 1 62 ? 2.643 -18.688 -28.094 1 98.19 62 VAL A C 1
ATOM 453 O O . VAL A 1 62 ? 1.797 -19.312 -27.453 1 98.19 62 VAL A O 1
ATOM 456 N N . ASP A 1 63 ? 3.086 -19.078 -29.266 1 98.19 63 ASP A N 1
ATOM 457 C CA . ASP A 1 63 ? 2.594 -20.297 -29.891 1 98.19 63 ASP A CA 1
ATOM 458 C C . ASP A 1 63 ? 2.879 -21.516 -29.031 1 98.19 63 ASP A C 1
ATOM 460 O O . ASP A 1 63 ? 2.027 -22.406 -28.891 1 98.19 63 ASP A O 1
ATOM 464 N N . THR A 1 64 ? 4.047 -21.562 -28.5 1 98.44 64 THR A N 1
ATOM 465 C CA . THR A 1 64 ? 4.43 -22.656 -27.641 1 98.44 64 THR A CA 1
ATOM 466 C C . THR A 1 64 ? 3.59 -22.656 -26.359 1 98.44 64 THR A C 1
ATOM 468 O O . THR A 1 64 ? 3.141 -23.719 -25.906 1 98.44 64 THR A O 1
ATOM 471 N N . ILE A 1 65 ? 3.389 -21.5 -25.781 1 98.69 65 ILE A N 1
ATOM 472 C CA . ILE A 1 65 ? 2.615 -21.375 -24.547 1 98.69 65 ILE A CA 1
ATOM 473 C C . ILE A 1 65 ? 1.176 -21.812 -24.797 1 98.69 65 ILE A C 1
ATOM 475 O O . ILE A 1 65 ? 0.591 -22.531 -23.984 1 98.69 65 ILE A O 1
ATOM 479 N N . LYS A 1 66 ? 0.664 -21.469 -25.969 1 98.19 66 LYS A N 1
ATOM 480 C CA . LYS A 1 66 ? -0.712 -21.797 -26.328 1 98.19 66 LYS A CA 1
ATOM 481 C C . LYS A 1 66 ? -0.904 -23.312 -26.406 1 98.19 66 LYS A C 1
ATOM 483 O O . LYS A 1 66 ? -2.012 -23.812 -26.203 1 98.19 66 LYS A O 1
ATOM 488 N N . LYS A 1 67 ? 0.128 -24.031 -26.688 1 97.94 67 LYS A N 1
ATOM 489 C CA . LYS A 1 67 ? 0.053 -25.484 -26.891 1 97.94 67 LYS A CA 1
ATOM 490 C C . LYS A 1 67 ? 0.276 -26.234 -25.578 1 97.94 67 LYS A C 1
ATOM 492 O O . LYS A 1 67 ? 0.121 -27.453 -25.516 1 97.94 67 LYS A O 1
ATOM 497 N N . SER A 1 68 ? 0.549 -25.516 -24.547 1 98.56 68 SER A N 1
ATOM 498 C CA . SER A 1 68 ? 0.802 -26.141 -23.25 1 98.56 68 SER A CA 1
ATOM 499 C C . SER A 1 68 ? -0.453 -26.141 -22.391 1 98.56 68 SER A C 1
ATOM 501 O O . SER A 1 68 ? -1.442 -25.484 -22.719 1 98.56 68 SER A O 1
ATOM 503 N N . GLN A 1 69 ? -0.431 -26.953 -21.344 1 98.31 69 GLN A N 1
ATOM 504 C CA . GLN A 1 69 ? -1.569 -27.031 -20.422 1 98.31 69 GLN A CA 1
ATOM 505 C C . GLN A 1 69 ? -1.439 -26.016 -19.297 1 98.31 69 GLN A C 1
ATOM 507 O O . GLN A 1 69 ? -2.43 -25.672 -18.641 1 98.31 69 GLN A O 1
ATOM 512 N N . ALA A 1 70 ? -0.244 -25.547 -19 1 98.69 70 ALA A N 1
ATOM 513 C CA . ALA A 1 70 ? 0.071 -24.5 -18.031 1 98.69 70 ALA A CA 1
ATOM 514 C C . ALA A 1 70 ? 1.436 -23.891 -18.328 1 98.69 70 ALA A C 1
ATOM 516 O O . ALA A 1 70 ? 2.244 -24.453 -19.047 1 98.69 70 ALA A O 1
ATOM 517 N N . CYS A 1 71 ? 1.629 -22.719 -17.812 1 98.88 71 CYS A N 1
ATOM 518 C CA . CYS A 1 71 ? 2.889 -22.016 -18.031 1 98.88 71 CYS A CA 1
ATOM 519 C C . CYS A 1 71 ? 3.551 -21.656 -16.703 1 98.88 71 CYS A C 1
ATOM 521 O O . CYS A 1 71 ? 2.889 -21.172 -15.781 1 98.88 71 CYS A O 1
ATOM 523 N N . LEU A 1 72 ? 4.762 -22 -16.547 1 98.81 72 LEU A N 1
ATOM 524 C CA . LEU A 1 72 ? 5.625 -21.516 -15.477 1 98.81 72 LEU A CA 1
ATOM 525 C C . LEU A 1 72 ? 6.57 -20.422 -15.992 1 98.81 72 LEU A C 1
ATOM 527 O O . LEU A 1 72 ? 7.141 -20.562 -17.078 1 98.81 72 LEU A O 1
ATOM 531 N N . LYS A 1 73 ? 6.648 -19.328 -15.266 1 98.69 73 LYS A N 1
ATOM 532 C CA . LYS A 1 73 ? 7.391 -18.172 -15.766 1 98.69 73 LYS A CA 1
ATOM 533 C C . LYS A 1 73 ? 8.438 -17.703 -14.75 1 98.69 73 LYS A C 1
ATOM 535 O O . LYS A 1 73 ? 8.109 -17.422 -13.594 1 98.69 73 LYS A O 1
ATOM 540 N N . GLY A 1 74 ? 9.711 -17.719 -15.148 1 98.12 74 GLY A N 1
ATOM 541 C CA . GLY A 1 74 ? 10.734 -17.047 -14.352 1 98.12 74 GLY A CA 1
ATOM 542 C C . GLY A 1 74 ? 10.594 -15.547 -14.359 1 98.12 74 GLY A C 1
ATOM 543 O O . GLY A 1 74 ? 9.844 -14.984 -15.164 1 98.12 74 GLY A O 1
ATOM 544 N N . PRO A 1 75 ? 11.266 -14.898 -13.438 1 97.5 75 PRO A N 1
ATOM 545 C CA . PRO A 1 75 ? 11.172 -13.438 -13.383 1 97.5 75 PRO A CA 1
ATOM 546 C C . PRO A 1 75 ? 11.734 -12.766 -14.633 1 97.5 75 PRO A C 1
ATOM 548 O O . PRO A 1 75 ? 12.727 -13.234 -15.195 1 97.5 75 PRO A O 1
ATOM 551 N N . VAL A 1 76 ? 11.07 -11.719 -15 1 96.56 76 VAL A N 1
ATOM 552 C CA . VAL A 1 76 ? 11.469 -10.906 -16.141 1 96.56 76 VAL A CA 1
ATOM 553 C C . VAL A 1 76 ? 11.875 -9.508 -15.68 1 96.56 76 VAL A C 1
ATOM 555 O O . VAL A 1 76 ? 11.359 -9.008 -14.672 1 96.56 76 VAL A O 1
ATOM 558 N N . GLY A 1 77 ? 12.773 -8.914 -16.359 1 94.25 77 GLY A N 1
ATOM 559 C CA . GLY A 1 77 ? 13.32 -7.617 -15.977 1 94.25 77 GLY A CA 1
ATOM 560 C C . GLY A 1 77 ? 12.414 -6.461 -16.359 1 94.25 77 GLY A C 1
ATOM 561 O O . GLY A 1 77 ? 11.219 -6.473 -16.047 1 94.25 77 GLY A O 1
ATOM 562 N N . GLU A 1 78 ? 12.906 -5.434 -16.984 1 89.56 78 GLU A N 1
ATOM 563 C CA . GLU A 1 78 ? 12.266 -4.152 -17.25 1 89.56 78 GLU A CA 1
ATOM 564 C C . GLU A 1 78 ? 11.07 -4.312 -18.188 1 89.56 78 GLU A C 1
ATOM 566 O O . GLU A 1 78 ? 10.133 -3.514 -18.156 1 89.56 78 GLU A O 1
ATOM 571 N N . SER A 1 79 ? 11.094 -5.328 -18.938 1 93.06 79 SER A N 1
ATOM 572 C CA . SER A 1 79 ? 10.023 -5.527 -19.906 1 93.06 79 SER A CA 1
ATOM 573 C C . SER A 1 79 ? 8.953 -6.469 -19.375 1 93.06 79 SER A C 1
ATOM 575 O O . SER A 1 79 ? 8.188 -7.059 -20.141 1 93.06 79 SER A O 1
ATOM 577 N N . ALA A 1 80 ? 8.953 -6.676 -18.062 1 90.56 80 ALA A N 1
ATOM 578 C CA . ALA A 1 80 ? 8.047 -7.633 -17.438 1 90.56 80 ALA A CA 1
ATOM 579 C C . ALA A 1 80 ? 6.602 -7.348 -17.812 1 90.56 80 ALA A C 1
ATOM 581 O O . ALA A 1 80 ? 5.836 -8.273 -18.109 1 90.56 80 ALA A O 1
ATOM 582 N N . ALA A 1 81 ? 6.188 -6.098 -17.797 1 89.69 81 ALA A N 1
ATOM 583 C CA . ALA A 1 81 ? 4.805 -5.723 -18.094 1 89.69 81 ALA A CA 1
ATOM 584 C C . ALA A 1 81 ? 4.422 -6.109 -19.516 1 89.69 81 ALA A C 1
ATOM 586 O O . ALA A 1 81 ? 3.285 -6.516 -19.781 1 89.69 81 ALA A O 1
ATOM 587 N N . ASP A 1 82 ? 5.332 -6.016 -20.438 1 93.44 82 ASP A N 1
ATOM 588 C CA . ASP A 1 82 ? 5.098 -6.324 -21.844 1 93.44 82 ASP A CA 1
ATOM 589 C C . ASP A 1 82 ? 4.922 -7.828 -22.062 1 93.44 82 ASP A C 1
ATOM 591 O O . ASP A 1 82 ? 4.477 -8.266 -23.125 1 93.44 82 ASP A O 1
ATOM 595 N N . VAL A 1 83 ? 5.238 -8.578 -21.062 1 96.75 83 VAL A N 1
ATOM 596 C CA . VAL A 1 83 ? 5.098 -10.031 -21.156 1 96.75 83 VAL A CA 1
ATOM 597 C C . VAL A 1 83 ? 3.846 -10.469 -20.391 1 96.75 83 VAL A C 1
ATOM 599 O O . VAL A 1 83 ? 2.914 -11.016 -20.984 1 96.75 83 VAL A O 1
ATOM 602 N N . ILE A 1 84 ? 3.816 -10.148 -19.125 1 96.94 84 ILE A N 1
ATOM 603 C CA . ILE A 1 84 ? 2.832 -10.75 -18.234 1 96.94 84 ILE A CA 1
ATOM 604 C C . ILE A 1 84 ? 1.456 -10.148 -18.5 1 96.94 84 ILE A C 1
ATOM 606 O O . ILE A 1 84 ? 0.442 -10.844 -18.453 1 96.94 84 ILE A O 1
ATOM 610 N N . ILE A 1 85 ? 1.413 -8.797 -18.703 1 95.38 85 ILE A N 1
ATOM 611 C CA . ILE A 1 85 ? 0.122 -8.148 -18.922 1 95.38 85 ILE A CA 1
ATOM 612 C C . ILE A 1 85 ? -0.502 -8.656 -20.219 1 95.38 85 ILE A C 1
ATOM 614 O O . ILE A 1 85 ? -1.713 -8.875 -20.281 1 95.38 85 ILE A O 1
ATOM 618 N N . VAL A 1 86 ? 0.331 -8.898 -21.234 1 95.75 86 VAL A N 1
ATOM 619 C CA . VAL A 1 86 ? -0.137 -9.398 -22.516 1 95.75 86 VAL A CA 1
ATOM 620 C C . VAL A 1 86 ? -0.679 -10.812 -22.359 1 95.75 86 VAL A C 1
ATOM 622 O O . VAL A 1 86 ? -1.758 -11.133 -22.859 1 95.75 86 VAL A O 1
ATOM 625 N N . LEU A 1 87 ? 0.034 -11.633 -21.656 1 97.94 87 LEU A N 1
ATOM 626 C CA . LEU A 1 87 ? -0.379 -13.023 -21.469 1 97.94 87 LEU A CA 1
ATOM 627 C C . LEU A 1 87 ? -1.661 -13.094 -20.641 1 97.94 87 LEU A C 1
ATOM 629 O O . LEU A 1 87 ? -2.539 -13.914 -20.922 1 97.94 87 LEU A O 1
ATOM 633 N N . ARG A 1 88 ? -1.766 -12.273 -19.594 1 98.12 88 ARG A N 1
ATOM 634 C CA . ARG A 1 88 ? -2.967 -12.234 -18.766 1 98.12 88 ARG A CA 1
ATOM 635 C C . ARG A 1 88 ? -4.195 -11.898 -19.594 1 98.12 88 ARG A C 1
ATOM 637 O O . ARG A 1 88 ? -5.262 -12.492 -19.422 1 98.12 88 ARG A O 1
ATOM 644 N N . ARG A 1 89 ? -4.004 -10.977 -20.453 1 95.62 89 ARG A N 1
ATOM 645 C CA . ARG A 1 89 ? -5.113 -10.57 -21.312 1 95.62 89 ARG A CA 1
ATOM 646 C C . ARG A 1 89 ? -5.422 -11.633 -22.359 1 95.62 89 ARG A C 1
ATOM 648 O O . ARG A 1 89 ? -6.59 -11.969 -22.578 1 95.62 89 ARG A O 1
ATOM 655 N N . MET A 1 90 ? -4.41 -12.148 -23.016 1 96.62 90 MET A N 1
ATOM 656 C CA . MET A 1 90 ? -4.562 -13.133 -24.078 1 96.62 90 MET A CA 1
ATOM 657 C C . MET A 1 90 ? -5.305 -14.367 -23.594 1 96.62 90 MET A C 1
ATOM 659 O O . MET A 1 90 ? -6.164 -14.906 -24.297 1 96.62 90 MET A O 1
ATOM 663 N N . PHE A 1 91 ? -5 -14.781 -22.391 1 98.12 91 PHE A N 1
ATOM 664 C CA . PHE A 1 91 ? -5.57 -16.016 -21.859 1 98.12 91 PHE A CA 1
ATOM 665 C C . PHE A 1 91 ? -6.684 -15.727 -20.859 1 98.12 91 PHE A C 1
ATOM 667 O O . PHE A 1 91 ? -7.211 -16.641 -20.234 1 98.12 91 PHE A O 1
ATOM 674 N N . ASP A 1 92 ? -7.02 -14.461 -20.688 1 98.12 92 ASP A N 1
ATOM 675 C CA . ASP A 1 92 ? -8.039 -14 -19.734 1 98.12 92 ASP A CA 1
ATOM 676 C C . ASP A 1 92 ? -7.789 -14.57 -18.344 1 98.12 92 ASP A C 1
ATOM 678 O O . ASP A 1 92 ? -8.664 -15.219 -17.766 1 98.12 92 ASP A O 1
ATOM 682 N N . LEU A 1 93 ? -6.555 -14.414 -17.922 1 98.81 93 LEU A N 1
ATOM 683 C CA . LEU A 1 93 ? -6.172 -14.836 -16.578 1 98.81 93 LEU A CA 1
ATOM 684 C C . LEU A 1 93 ? -6.617 -13.812 -15.539 1 98.81 93 LEU A C 1
ATOM 686 O O . LEU A 1 93 ? -5.805 -13.023 -15.047 1 98.81 93 LEU A O 1
ATOM 690 N N . TYR A 1 94 ? -7.844 -13.875 -15.086 1 98.81 94 TYR A N 1
ATOM 691 C CA . TYR A 1 94 ? -8.508 -12.781 -14.383 1 98.81 94 TYR A CA 1
ATOM 692 C C . TYR A 1 94 ? -8.18 -12.812 -12.898 1 98.81 94 TYR A C 1
ATOM 694 O O . TYR A 1 94 ? -8.406 -11.828 -12.188 1 98.81 94 TYR A O 1
ATOM 702 N N . ALA A 1 95 ? -7.691 -13.922 -12.375 1 98.94 95 ALA A N 1
ATOM 703 C CA . ALA A 1 95 ? -7.426 -14.023 -10.945 1 98.94 95 ALA A CA 1
ATOM 704 C C . ALA A 1 95 ? -5.934 -14.18 -10.672 1 98.94 95 ALA A C 1
ATOM 706 O O . ALA A 1 95 ? -5.332 -15.195 -11.031 1 98.94 95 ALA A O 1
ATOM 707 N N . ASN A 1 96 ? -5.312 -13.18 -10.18 1 98.88 96 ASN A N 1
ATOM 708 C CA . ASN A 1 96 ? -3.967 -13.312 -9.625 1 98.88 96 ASN A CA 1
ATOM 709 C C . ASN A 1 96 ? -4.004 -13.75 -8.164 1 98.88 96 ASN A C 1
ATOM 711 O O . ASN A 1 96 ? -4.594 -13.07 -7.32 1 98.88 96 ASN A O 1
ATOM 715 N N . VAL A 1 97 ? -3.475 -14.898 -7.871 1 98.88 97 VAL A N 1
ATOM 716 C CA . VAL A 1 97 ? -3.529 -15.508 -6.547 1 98.88 97 VAL A CA 1
ATOM 717 C C . VAL A 1 97 ? -2.141 -15.492 -5.91 1 98.88 97 VAL A C 1
ATOM 719 O O . VAL A 1 97 ? -1.214 -16.125 -6.422 1 98.88 97 VAL A O 1
ATOM 722 N N . ARG A 1 98 ? -2.029 -14.766 -4.816 1 98.69 98 ARG A N 1
ATOM 723 C CA . ARG A 1 98 ? -0.736 -14.602 -4.16 1 98.69 98 ARG A CA 1
ATOM 724 C C . ARG A 1 98 ? -0.818 -14.984 -2.688 1 98.69 98 ARG A C 1
ATOM 726 O O . ARG A 1 98 ? -1.106 -14.148 -1.834 1 98.69 98 ARG A O 1
ATOM 733 N N . PRO A 1 99 ? -0.452 -16.219 -2.359 1 98.06 99 PRO A N 1
ATOM 734 C CA . PRO A 1 99 ? -0.361 -16.609 -0.95 1 98.06 99 PRO A CA 1
ATOM 735 C C . PRO A 1 99 ? 0.797 -15.93 -0.224 1 98.06 99 PRO A C 1
ATOM 737 O O . PRO A 1 99 ? 1.87 -15.742 -0.803 1 98.06 99 PRO A O 1
ATOM 740 N N . ALA A 1 100 ? 0.632 -15.531 0.929 1 97.69 100 ALA A N 1
ATOM 741 C CA . ALA A 1 100 ? 1.65 -15.07 1.871 1 97.69 100 ALA A CA 1
ATOM 742 C C . ALA A 1 100 ? 1.575 -15.852 3.182 1 97.69 100 ALA A C 1
ATOM 744 O O . ALA A 1 100 ? 0.632 -15.68 3.957 1 97.69 100 ALA A O 1
ATOM 745 N N . LYS A 1 101 ? 2.539 -16.609 3.334 1 96.5 101 LYS A N 1
ATOM 746 C CA . LYS A 1 101 ? 2.584 -17.516 4.469 1 96.5 101 LYS A CA 1
ATOM 747 C C . LYS A 1 101 ? 3.936 -17.453 5.176 1 96.5 101 LYS A C 1
ATOM 749 O O . LYS A 1 101 ? 4.977 -17.359 4.523 1 96.5 101 LYS A O 1
ATOM 754 N N . SER A 1 102 ? 3.898 -17.5 6.543 1 96.75 102 SER A N 1
ATOM 755 C CA . SER A 1 102 ? 5.129 -17.578 7.32 1 96.75 102 SER A CA 1
ATOM 756 C C . SER A 1 102 ? 5.73 -18.984 7.266 1 96.75 102 SER A C 1
ATOM 758 O O . SER A 1 102 ? 5.008 -19.984 7.336 1 96.75 102 SER A O 1
ATOM 760 N N . TYR A 1 103 ? 6.996 -19.094 7.039 1 96.75 103 TYR A N 1
ATOM 761 C CA . TYR A 1 103 ? 7.734 -20.359 7.012 1 96.75 103 TYR A CA 1
ATOM 762 C C . TYR A 1 103 ? 8.766 -20.406 8.125 1 96.75 103 TYR A C 1
ATOM 764 O O . TYR A 1 103 ? 9.25 -19.375 8.586 1 96.75 103 TYR A O 1
ATOM 772 N N . PRO A 1 104 ? 9.125 -21.594 8.594 1 96 104 PRO A N 1
ATOM 773 C CA . PRO A 1 104 ? 10.125 -21.719 9.656 1 96 104 PRO A CA 1
ATOM 774 C C . PRO A 1 104 ? 11.477 -21.141 9.258 1 96 104 PRO A C 1
ATOM 776 O O . PRO A 1 104 ? 11.922 -21.312 8.125 1 96 104 PRO A O 1
ATOM 779 N N . ASN A 1 105 ? 12.078 -20.375 10.164 1 94.88 105 ASN A N 1
ATOM 780 C CA . ASN A 1 105 ? 13.422 -19.828 10.039 1 94.88 105 ASN A CA 1
ATOM 781 C C . ASN A 1 105 ? 13.508 -18.781 8.93 1 94.88 105 ASN A C 1
ATOM 783 O O . ASN A 1 105 ? 14.578 -18.531 8.383 1 94.88 105 ASN A O 1
ATOM 787 N N . ILE A 1 106 ? 12.414 -18.328 8.461 1 95.25 106 ILE A N 1
ATOM 788 C CA . ILE A 1 106 ? 12.336 -17.156 7.613 1 95.25 106 ILE A CA 1
ATOM 789 C C . ILE A 1 106 ? 11.836 -15.961 8.43 1 95.25 106 ILE A C 1
ATOM 791 O O . ILE A 1 106 ? 10.742 -16 8.992 1 95.25 106 ILE A O 1
ATOM 795 N N . PRO A 1 107 ? 12.664 -14.922 8.562 1 91.81 107 PRO A N 1
ATOM 796 C CA . PRO A 1 107 ? 12.242 -13.773 9.375 1 91.81 107 PRO A CA 1
ATOM 797 C C . PRO A 1 107 ? 10.93 -13.156 8.883 1 91.81 107 PRO A C 1
ATOM 799 O O . PRO A 1 107 ? 10.766 -12.922 7.688 1 91.81 107 PRO A O 1
ATOM 802 N N . SER A 1 108 ? 9.953 -13.016 9.766 1 94.56 108 SER A N 1
ATOM 803 C CA . SER A 1 108 ? 8.633 -12.469 9.469 1 94.56 108 SER A CA 1
ATOM 804 C C . SER A 1 108 ? 8.125 -11.602 10.617 1 94.56 108 SER A C 1
ATOM 806 O O . SER A 1 108 ? 8.711 -11.594 11.703 1 94.56 108 SER A O 1
ATOM 808 N N . LEU A 1 109 ? 7.145 -10.758 10.391 1 94.5 109 LEU A N 1
ATOM 809 C CA . LEU A 1 109 ? 6.531 -9.945 11.438 1 94.5 109 LEU A CA 1
ATOM 810 C C . LEU A 1 109 ? 5.77 -10.82 12.43 1 94.5 109 LEU A C 1
ATOM 812 O O . LEU A 1 109 ? 5.66 -10.477 13.609 1 94.5 109 LEU A O 1
ATOM 816 N N . SER A 1 110 ? 5.215 -11.875 11.859 1 93.81 110 SER A N 1
ATOM 817 C CA . SER A 1 110 ? 4.484 -12.867 12.648 1 93.81 110 SER A CA 1
ATOM 818 C C . SER A 1 110 ? 4.688 -14.273 12.086 1 93.81 110 SER A C 1
ATOM 820 O O . SER A 1 110 ? 4.719 -14.461 10.875 1 93.81 110 SER A O 1
ATOM 822 N N . ASP A 1 111 ? 4.766 -15.234 12.961 1 94.75 111 ASP A N 1
ATOM 823 C CA . ASP A 1 111 ? 5.004 -16.609 12.539 1 94.75 111 ASP A CA 1
ATOM 824 C C . ASP A 1 111 ? 3.689 -17.328 12.227 1 94.75 111 ASP A C 1
ATOM 826 O O . ASP A 1 111 ? 3.688 -18.5 11.852 1 94.75 111 ASP A O 1
ATOM 830 N N . LYS A 1 112 ? 2.596 -16.594 12.305 1 95.38 112 LYS A N 1
ATOM 831 C CA . LYS A 1 112 ? 1.294 -17.25 12.195 1 95.38 112 LYS A CA 1
ATOM 832 C C . LYS A 1 112 ? 0.515 -16.734 10.992 1 95.38 112 LYS A C 1
ATOM 834 O O . LYS A 1 112 ? -0.693 -16.953 10.883 1 95.38 112 LYS A O 1
ATOM 839 N N . VAL A 1 113 ? 1.222 -16.109 10.086 1 97.31 113 VAL A N 1
ATOM 840 C CA . VAL A 1 113 ? 0.526 -15.492 8.953 1 97.31 113 VAL A CA 1
ATOM 841 C C . VAL A 1 113 ? 0.269 -16.547 7.879 1 97.31 113 VAL A C 1
ATOM 843 O O . VAL A 1 113 ? 1.165 -17.312 7.531 1 97.31 113 VAL A O 1
ATOM 846 N N . ASP A 1 114 ? -0.918 -16.703 7.438 1 97.31 114 ASP A N 1
ATOM 847 C CA . ASP A 1 114 ? -1.342 -17.5 6.293 1 97.31 114 ASP A CA 1
ATOM 848 C C . ASP A 1 114 ? -2.529 -16.844 5.582 1 97.31 114 ASP A C 1
ATOM 850 O O . ASP A 1 114 ? -3.684 -17.109 5.93 1 97.31 114 ASP A O 1
ATOM 854 N N . LEU A 1 115 ? -2.244 -16.031 4.625 1 98.12 115 LEU A N 1
ATOM 855 C CA . LEU A 1 115 ? -3.309 -15.352 3.887 1 98.12 115 LEU A CA 1
ATOM 856 C C . LEU A 1 115 ? -3.107 -15.508 2.385 1 98.12 115 LEU A C 1
ATOM 858 O O . LEU A 1 115 ? -2.033 -15.922 1.937 1 98.12 115 LEU A O 1
ATOM 862 N N . VAL A 1 116 ? -4.141 -15.25 1.605 1 98.56 116 VAL A N 1
ATOM 863 C CA . VAL A 1 116 ? -4.086 -15.273 0.147 1 98.56 116 VAL A CA 1
ATOM 864 C C . VAL A 1 116 ? -4.723 -14 -0.411 1 98.56 116 VAL A C 1
ATOM 866 O O . VAL A 1 116 ? -5.836 -13.633 -0.027 1 98.56 116 VAL A O 1
ATOM 869 N N . THR A 1 117 ? -4.012 -13.32 -1.197 1 98.81 117 THR A N 1
ATOM 870 C CA . THR A 1 117 ? -4.586 -12.195 -1.933 1 98.81 117 THR A CA 1
ATOM 871 C C . THR A 1 117 ? -5.098 -12.648 -3.297 1 98.81 117 THR A C 1
ATOM 873 O O . THR A 1 117 ? -4.363 -13.266 -4.066 1 98.81 117 THR A O 1
ATOM 876 N N . VAL A 1 118 ? -6.336 -12.422 -3.514 1 98.94 118 VAL A N 1
ATOM 877 C CA . VAL A 1 118 ? -6.984 -12.641 -4.801 1 98.94 118 VAL A CA 1
ATOM 878 C C . VAL A 1 118 ? -7.195 -11.297 -5.508 1 98.94 118 VAL A C 1
ATOM 880 O O . VAL A 1 118 ? -8.141 -10.57 -5.199 1 98.94 118 VAL A O 1
ATOM 883 N N . ARG A 1 119 ? -6.379 -11.016 -6.449 1 98.81 119 ARG A N 1
ATOM 884 C CA . ARG A 1 119 ? -6.27 -9.75 -7.16 1 98.81 119 ARG A CA 1
ATOM 885 C C . ARG A 1 119 ? -6.93 -9.828 -8.531 1 98.81 119 ARG A C 1
ATOM 887 O O . ARG A 1 119 ? -6.613 -10.719 -9.328 1 98.81 119 ARG A O 1
ATOM 894 N N . GLU A 1 120 ? -7.906 -8.906 -8.797 1 98.88 120 GLU A N 1
ATOM 895 C CA . GLU A 1 120 ? -8.422 -8.773 -10.164 1 98.88 120 GLU A CA 1
ATOM 896 C C . GLU A 1 120 ? -7.301 -8.438 -11.141 1 98.88 120 GLU A C 1
ATOM 898 O O . GLU A 1 120 ? -6.457 -7.586 -10.867 1 98.88 120 GLU A O 1
ATOM 903 N N . ASN A 1 121 ? -7.277 -9.047 -12.312 1 98.38 121 ASN A N 1
ATOM 904 C CA . ASN A 1 121 ? -6.004 -9.094 -13.031 1 98.38 121 ASN A CA 1
ATOM 905 C C . ASN A 1 121 ? -6.152 -8.625 -14.477 1 98.38 121 ASN A C 1
ATOM 907 O O . ASN A 1 121 ? -5.203 -8.703 -15.258 1 98.38 121 ASN A O 1
ATOM 911 N N . THR A 1 122 ? -7.328 -8.109 -14.859 1 97.94 122 THR A N 1
ATOM 912 C CA . THR A 1 122 ? -7.539 -7.898 -16.281 1 97.94 122 THR A CA 1
ATOM 913 C C . THR A 1 122 ? -7.965 -6.461 -16.562 1 97.94 122 THR A C 1
ATOM 915 O O . THR A 1 122 ? -7.938 -6.016 -17.719 1 97.94 122 THR A O 1
ATOM 918 N N . GLU A 1 123 ? -8.414 -5.723 -15.547 1 98.44 123 GLU A N 1
ATOM 919 C CA . GLU A 1 123 ? -8.898 -4.363 -15.758 1 98.44 123 GLU A CA 1
ATOM 920 C C . GLU A 1 123 ? -8.148 -3.365 -14.883 1 98.44 123 GLU A C 1
ATOM 922 O O . GLU A 1 123 ? -6.934 -3.488 -14.695 1 98.44 123 GLU A O 1
ATOM 927 N N . ASP A 1 124 ? -8.766 -2.303 -14.477 1 98.38 124 ASP A N 1
ATOM 928 C CA . ASP A 1 124 ? -8.164 -1.24 -13.68 1 98.38 124 ASP A CA 1
ATOM 929 C C . ASP A 1 124 ? -7.227 -0.382 -14.523 1 98.38 124 ASP A C 1
ATOM 931 O O . ASP A 1 124 ? -7.48 -0.156 -15.711 1 98.38 124 ASP A O 1
ATOM 935 N N . VAL A 1 125 ? -6.266 0.195 -14 1 98.44 125 VAL A N 1
ATOM 936 C CA . VAL A 1 125 ? -5.344 1.045 -14.742 1 98.44 125 VAL A CA 1
ATOM 937 C C . VAL A 1 125 ? -4.395 0.18 -15.57 1 98.44 125 VAL A C 1
ATOM 939 O O . VAL A 1 125 ? -3.682 0.686 -16.438 1 98.44 125 VAL A O 1
ATOM 942 N N . TYR A 1 126 ? -4.441 -1.088 -15.477 1 97.25 126 TYR A N 1
ATOM 943 C CA . TYR A 1 126 ? -3.529 -1.998 -16.156 1 97.25 126 TYR A CA 1
ATOM 944 C C . TYR A 1 126 ? -3.949 -2.209 -17.609 1 97.25 126 TYR A C 1
ATOM 946 O O . TYR A 1 126 ? -3.227 -2.838 -18.375 1 97.25 126 TYR A O 1
ATOM 954 N N . LEU A 1 127 ? -5.086 -1.644 -17.938 1 96.88 127 LEU A N 1
ATOM 955 C CA . LEU A 1 127 ? -5.477 -1.625 -19.344 1 96.88 127 LEU A CA 1
ATOM 956 C C . LEU A 1 127 ? -4.562 -0.707 -20.156 1 96.88 127 LEU A C 1
ATOM 958 O O . LEU A 1 127 ? -4.516 -0.792 -21.375 1 96.88 127 LEU A O 1
ATOM 962 N N . GLY A 1 128 ? -3.906 0.213 -19.484 1 96.12 128 GLY A N 1
ATOM 963 C CA . GLY A 1 128 ? -2.908 1.057 -20.125 1 96.12 128 GLY A CA 1
ATOM 964 C C . GLY A 1 128 ? -3.516 2.154 -20.969 1 96.12 128 GLY A C 1
ATOM 965 O O . GLY A 1 128 ? -2.852 2.695 -21.859 1 96.12 128 GLY A O 1
ATOM 966 N N . TRP A 1 129 ? -4.828 2.473 -20.688 1 97.81 129 TRP A N 1
ATOM 967 C CA . TRP A 1 129 ? -5.488 3.52 -21.453 1 97.81 129 TRP A CA 1
ATOM 968 C C . TRP A 1 129 ? -5.164 4.898 -20.891 1 97.81 129 TRP A C 1
ATOM 970 O O . TRP A 1 129 ? -5.863 5.398 -20.016 1 97.81 129 TRP A O 1
ATOM 980 N N . GLU A 1 130 ? -4.102 5.516 -21.453 1 98.5 130 GLU A N 1
ATOM 981 C CA . GLU A 1 130 ? -3.643 6.848 -21.078 1 98.5 130 GLU A CA 1
ATOM 982 C C . GLU A 1 130 ? -3.555 7.766 -22.297 1 98.5 130 GLU A C 1
ATOM 984 O O . GLU A 1 130 ? -3.207 7.316 -23.391 1 98.5 130 GLU A O 1
ATOM 989 N N . PHE A 1 131 ? -3.83 8.961 -22.125 1 98.44 131 PHE A N 1
ATOM 990 C CA . PHE A 1 131 ? -3.678 9.922 -23.219 1 98.44 131 PHE A CA 1
ATOM 991 C C . PHE A 1 131 ? -3.326 11.305 -22.672 1 98.44 131 PHE A C 1
ATOM 993 O O . PHE A 1 131 ? -3.584 11.602 -21.516 1 98.44 131 PHE A O 1
ATOM 1000 N N . ASN A 1 132 ? -2.668 12.078 -23.5 1 98.25 132 ASN A N 1
ATOM 1001 C CA . ASN A 1 132 ? -2.389 13.469 -23.172 1 98.25 132 ASN A CA 1
ATOM 1002 C C . ASN A 1 132 ? -3.625 14.344 -23.328 1 98.25 132 ASN A C 1
ATOM 1004 O O . ASN A 1 132 ? -4.121 14.523 -24.453 1 98.25 132 ASN A O 1
ATOM 1008 N N . ALA A 1 133 ? -4.113 14.844 -22.188 1 97.69 133 ALA A N 1
ATOM 1009 C CA . ALA A 1 133 ? -5.207 15.805 -22.297 1 97.69 133 ALA A CA 1
ATOM 1010 C C . ALA A 1 133 ? -4.73 17.109 -22.922 1 97.69 133 ALA A C 1
ATOM 1012 O O . ALA A 1 133 ? -5.484 17.766 -23.656 1 97.69 133 ALA A O 1
ATOM 1013 N N . ASP A 1 134 ? -3.562 17.562 -22.625 1 97.31 134 ASP A N 1
ATOM 1014 C CA . ASP A 1 134 ? -2.814 18.656 -23.25 1 97.31 134 ASP A CA 1
ATOM 1015 C C . ASP A 1 134 ? -1.31 18.406 -23.141 1 97.31 134 ASP A C 1
ATOM 1017 O O . ASP A 1 134 ? -0.871 17.281 -22.891 1 97.31 134 ASP A O 1
ATOM 1021 N N . GLU A 1 135 ? -0.502 19.391 -23.438 1 96.25 135 GLU A N 1
ATOM 1022 C CA . GLU A 1 135 ? 0.946 19.234 -23.516 1 96.25 135 GLU A CA 1
ATOM 1023 C C . GLU A 1 135 ? 1.528 18.828 -22.172 1 96.25 135 GLU A C 1
ATOM 1025 O O . GLU A 1 135 ? 2.547 18.125 -22.109 1 96.25 135 GLU A O 1
ATOM 1030 N N . ASN A 1 136 ? 0.887 19.141 -21.094 1 97.88 136 ASN A N 1
ATOM 1031 C CA . ASN A 1 136 ? 1.502 18.984 -19.781 1 97.88 136 ASN A CA 1
ATOM 1032 C C . ASN A 1 136 ? 0.596 18.203 -18.828 1 97.88 136 ASN A C 1
ATOM 1034 O O . ASN A 1 136 ? 0.785 18.25 -17.609 1 97.88 136 ASN A O 1
ATOM 1038 N N . THR A 1 137 ? -0.404 17.562 -19.344 1 98.75 137 THR A N 1
ATOM 1039 C CA . THR A 1 137 ? -1.347 16.828 -18.5 1 98.75 137 THR A CA 1
ATOM 1040 C C . THR A 1 137 ? -1.69 15.477 -19.125 1 98.75 137 THR A C 1
ATOM 1042 O O . THR A 1 137 ? -2.033 15.398 -20.297 1 98.75 137 THR A O 1
ATOM 1045 N N . VAL A 1 138 ? -1.602 14.445 -18.328 1 98.88 138 VAL A N 1
ATOM 1046 C CA . VAL A 1 138 ? -1.941 13.102 -18.781 1 98.88 138 VAL A CA 1
ATOM 1047 C C . VAL A 1 138 ? -3.176 12.602 -18.016 1 98.88 138 VAL A C 1
ATOM 1049 O O . VAL A 1 138 ? -3.33 12.867 -16.828 1 98.88 138 VAL A O 1
ATOM 1052 N N . VAL A 1 139 ? -4.078 11.945 -18.703 1 98.88 139 VAL A N 1
ATOM 1053 C CA . VAL A 1 139 ? -5.242 11.289 -18.125 1 98.88 139 VAL A CA 1
ATOM 1054 C C . VAL A 1 139 ? -5.168 9.789 -18.359 1 98.88 139 VAL A C 1
ATOM 1056 O O . VAL A 1 139 ? -4.922 9.344 -19.484 1 98.88 139 VAL A O 1
ATOM 1059 N N . ALA A 1 140 ? -5.242 9.031 -17.344 1 98.81 140 ALA A N 1
ATOM 1060 C CA . ALA A 1 140 ? -5.363 7.582 -17.422 1 98.81 140 ALA A CA 1
ATOM 1061 C C . ALA A 1 140 ? -6.773 7.125 -17.047 1 98.81 140 ALA A C 1
ATOM 1063 O O . ALA A 1 140 ? -7.383 7.676 -16.125 1 98.81 140 ALA A O 1
ATOM 1064 N N . LEU A 1 141 ? -7.312 6.141 -17.688 1 98.75 141 LEU A N 1
ATOM 1065 C CA . LEU A 1 141 ? -8.625 5.578 -17.391 1 98.75 141 LEU A CA 1
ATOM 1066 C C . LEU A 1 141 ? -8.5 4.371 -16.469 1 98.75 141 LEU A C 1
ATOM 1068 O O . LEU A 1 141 ? -7.668 3.49 -16.703 1 98.75 141 LEU A O 1
ATOM 1072 N N . ARG A 1 142 ? -9.219 4.387 -15.445 1 98.81 142 ARG A N 1
ATOM 1073 C CA . ARG A 1 142 ? -9.367 3.234 -14.562 1 98.81 142 ARG A CA 1
ATOM 1074 C C . ARG A 1 142 ? -10.727 2.57 -14.75 1 98.81 142 ARG A C 1
ATOM 1076 O O . ARG A 1 142 ? -11.758 3.162 -14.438 1 98.81 142 ARG A O 1
ATOM 1083 N N . VAL A 1 143 ? -10.742 1.342 -15.18 1 98.88 143 VAL A N 1
ATOM 1084 C CA . VAL A 1 143 ? -11.977 0.673 -15.555 1 98.88 143 VAL A CA 1
ATOM 1085 C C . VAL A 1 143 ? -12.344 -0.369 -14.5 1 98.88 143 VAL A C 1
ATOM 1087 O O . VAL A 1 143 ? -11.492 -1.142 -14.062 1 98.88 143 VAL A O 1
ATOM 1090 N N . THR A 1 144 ? -13.578 -0.382 -14.047 1 98.88 144 THR A N 1
ATOM 1091 C CA . THR A 1 144 ? -14.141 -1.386 -13.156 1 98.88 144 THR A CA 1
ATOM 1092 C C . THR A 1 144 ? -15.469 -1.904 -13.695 1 98.88 144 THR A C 1
ATOM 1094 O O . THR A 1 144 ? -16.422 -1.132 -13.883 1 98.88 144 THR A O 1
ATOM 1097 N N . SER A 1 145 ? -15.57 -3.146 -13.984 1 98.88 145 SER A N 1
ATOM 1098 C CA . SER A 1 145 ? -16.828 -3.721 -14.461 1 98.88 145 SER A CA 1
ATOM 1099 C C . SER A 1 145 ? -17.422 -4.691 -13.445 1 98.88 145 SER A C 1
ATOM 1101 O O . SER A 1 145 ? -16.688 -5.258 -12.625 1 98.88 145 SER A O 1
ATOM 1103 N N . GLU A 1 146 ? -18.688 -4.812 -13.5 1 98.81 146 GLU A N 1
ATOM 1104 C CA . GLU A 1 146 ? -19.375 -5.793 -12.664 1 98.81 146 GLU A CA 1
ATOM 1105 C C . GLU A 1 146 ? -18.906 -7.211 -12.969 1 98.81 146 GLU A C 1
ATOM 1107 O O . GLU A 1 146 ? -18.734 -8.023 -12.062 1 98.81 146 GLU A O 1
ATOM 1112 N N . ARG A 1 147 ? -18.734 -7.535 -14.219 1 98.62 147 ARG A N 1
ATOM 1113 C CA . ARG A 1 147 ? -18.297 -8.867 -14.641 1 98.62 147 ARG A CA 1
ATOM 1114 C C . ARG A 1 147 ? -16.969 -9.234 -14 1 98.62 147 ARG A C 1
ATOM 1116 O O . ARG A 1 147 ? -16.844 -10.305 -13.398 1 98.62 147 ARG A O 1
ATOM 1123 N N . ALA A 1 148 ? -15.953 -8.367 -14.195 1 98.75 148 ALA A N 1
ATOM 1124 C CA . ALA A 1 148 ? -14.633 -8.625 -13.625 1 98.75 148 ALA A CA 1
ATOM 1125 C C . ALA A 1 148 ? -14.695 -8.688 -12.102 1 98.75 148 ALA A C 1
ATOM 1127 O O . ALA A 1 148 ? -14.047 -9.531 -11.484 1 98.75 148 ALA A O 1
ATOM 1128 N N . SER A 1 149 ? -15.477 -7.805 -11.461 1 98.94 149 SER A N 1
ATOM 1129 C CA . SER A 1 149 ? -15.633 -7.773 -10.008 1 98.94 149 SER A CA 1
ATOM 1130 C C . SER A 1 149 ? -16.281 -9.055 -9.492 1 98.94 149 SER A C 1
ATOM 1132 O O . SER A 1 149 ? -15.852 -9.609 -8.477 1 98.94 149 SER A O 1
ATOM 1134 N N . ARG A 1 150 ? -17.297 -9.523 -10.195 1 98.88 150 ARG A N 1
ATOM 1135 C CA . ARG A 1 150 ? -18.047 -10.703 -9.766 1 98.88 150 ARG A CA 1
ATOM 1136 C C . ARG A 1 150 ? -17.188 -11.961 -9.859 1 98.88 150 ARG A C 1
ATOM 1138 O O . ARG A 1 150 ? -17.141 -12.758 -8.922 1 98.88 150 ARG A O 1
ATOM 1145 N N . ARG A 1 151 ? -16.531 -12.188 -10.969 1 98.69 151 ARG A N 1
ATOM 1146 C CA . ARG A 1 151 ? -15.766 -13.414 -11.148 1 98.69 151 ARG A CA 1
ATOM 1147 C C . ARG A 1 151 ? -14.617 -13.492 -10.148 1 98.69 151 ARG A C 1
ATOM 1149 O O . ARG A 1 151 ? -14.32 -14.57 -9.617 1 98.69 151 ARG A O 1
ATOM 1156 N N . ILE A 1 152 ? -13.961 -12.312 -9.852 1 98.94 152 ILE A N 1
ATOM 1157 C CA . ILE A 1 152 ? -12.859 -12.344 -8.891 1 98.94 152 ILE A CA 1
ATOM 1158 C C . ILE A 1 152 ? -13.406 -12.578 -7.484 1 98.94 152 ILE A C 1
ATOM 1160 O O . ILE A 1 152 ? -12.766 -13.242 -6.668 1 98.94 152 ILE A O 1
ATOM 1164 N N . ALA A 1 153 ? -14.531 -11.969 -7.148 1 98.94 153 ALA A N 1
ATOM 1165 C CA . ALA A 1 153 ? -15.172 -12.211 -5.859 1 98.94 153 ALA A CA 1
ATOM 1166 C C . ALA A 1 153 ? -15.531 -13.688 -5.699 1 98.94 153 ALA A C 1
ATOM 1168 O O . ALA A 1 153 ? -15.266 -14.289 -4.652 1 98.94 153 ALA A O 1
ATOM 1169 N N . GLU A 1 154 ? -16.125 -14.242 -6.715 1 98.88 154 GLU A N 1
ATOM 1170 C CA . GLU A 1 154 ? -16.484 -15.656 -6.664 1 98.88 154 GLU A CA 1
ATOM 1171 C C . GLU A 1 154 ? -15.258 -16.531 -6.453 1 98.88 154 GLU A C 1
ATOM 1173 O O . GLU A 1 154 ? -15.297 -17.484 -5.672 1 98.88 154 GLU A O 1
ATOM 1178 N N . TYR A 1 155 ? -14.195 -16.219 -7.16 1 98.75 155 TYR A N 1
ATOM 1179 C CA . TYR A 1 155 ? -12.953 -16.953 -6.973 1 98.75 155 TYR A CA 1
ATOM 1180 C C . TYR A 1 155 ? -12.469 -16.859 -5.527 1 98.75 155 TYR A C 1
ATOM 1182 O O . TYR A 1 155 ? -12.016 -17.859 -4.949 1 98.75 155 TYR A O 1
ATOM 1190 N N . ALA A 1 156 ? -12.523 -15.672 -4.941 1 98.81 156 ALA A N 1
ATOM 1191 C CA . ALA A 1 156 ? -12.07 -15.453 -3.57 1 98.81 156 ALA A CA 1
ATOM 1192 C C . ALA A 1 156 ? -12.891 -16.281 -2.584 1 98.81 156 ALA A C 1
ATOM 1194 O O . ALA A 1 156 ? -12.336 -16.891 -1.664 1 98.81 156 ALA A O 1
ATOM 1195 N N . PHE A 1 157 ? -14.172 -16.312 -2.762 1 98.5 157 PHE A N 1
ATOM 1196 C CA . PHE A 1 157 ? -15.031 -17.047 -1.841 1 98.5 157 PHE A CA 1
ATOM 1197 C C . PHE A 1 157 ? -14.828 -18.547 -1.996 1 98.5 157 PHE A C 1
ATOM 1199 O O . PHE A 1 157 ? -14.852 -19.281 -1.01 1 98.5 157 PHE A O 1
ATOM 1206 N N . LYS A 1 158 ? -14.672 -18.984 -3.225 1 97.31 158 LYS A N 1
ATOM 1207 C CA . LYS A 1 158 ? -14.336 -20.391 -3.43 1 97.31 158 LYS A CA 1
ATOM 1208 C C . LYS A 1 158 ? -13.016 -20.75 -2.746 1 97.31 158 LYS A C 1
ATOM 1210 O O . LYS A 1 158 ? -12.906 -21.797 -2.109 1 97.31 158 LYS A O 1
ATOM 1215 N N . THR A 1 159 ? -12.055 -19.859 -2.912 1 97.62 159 THR A N 1
ATOM 1216 C CA . THR A 1 159 ? -10.758 -20.047 -2.268 1 97.62 159 THR A CA 1
ATOM 1217 C C . THR A 1 159 ? -10.922 -20.156 -0.754 1 97.62 159 THR A C 1
ATOM 1219 O O . THR A 1 159 ? -10.352 -21.047 -0.127 1 97.62 159 THR A O 1
ATOM 1222 N N . ALA A 1 160 ? -11.688 -19.281 -0.167 1 97.69 160 ALA A N 1
ATOM 1223 C CA . ALA A 1 160 ? -11.906 -19.281 1.276 1 97.69 160 ALA A CA 1
ATOM 1224 C C . ALA A 1 160 ? -12.57 -20.578 1.724 1 97.69 160 ALA A C 1
ATOM 1226 O O . ALA A 1 160 ? -12.273 -21.109 2.801 1 97.69 160 ALA A O 1
ATOM 1227 N N . THR A 1 161 ? -13.461 -21.094 0.907 1 96.38 161 THR A N 1
ATOM 1228 C CA . THR A 1 161 ? -14.164 -22.344 1.218 1 96.38 161 THR A CA 1
ATOM 1229 C C . THR A 1 161 ? -13.203 -23.516 1.234 1 96.38 161 THR A C 1
ATOM 1231 O O . THR A 1 161 ? -13.281 -24.391 2.109 1 96.38 161 THR A O 1
ATOM 1234 N N . LEU A 1 162 ? -12.266 -23.516 0.359 1 93.38 162 LEU A N 1
ATOM 1235 C CA . LEU A 1 162 ? -11.352 -24.641 0.194 1 93.38 162 LEU A CA 1
ATOM 1236 C C . LEU A 1 162 ? -10.234 -24.578 1.227 1 93.38 162 LEU A C 1
ATOM 1238 O O . LEU A 1 162 ? -9.703 -25.625 1.634 1 93.38 162 LEU A O 1
ATOM 1242 N N . ARG A 1 163 ? -9.719 -23.469 1.66 1 91.69 163 ARG A N 1
ATOM 1243 C CA . ARG A 1 163 ? -8.625 -23.297 2.611 1 91.69 163 ARG A CA 1
ATOM 1244 C C . ARG A 1 163 ? -9.039 -23.75 4.008 1 91.69 163 ARG A C 1
ATOM 1246 O O . ARG A 1 163 ? -8.211 -24.219 4.785 1 91.69 163 ARG A O 1
ATOM 1253 N N . ASN A 1 164 ? -10.18 -23.859 4.359 1 72.75 164 ASN A N 1
ATOM 1254 C CA . ASN A 1 164 ? -10.719 -24.312 5.637 1 72.75 164 ASN A CA 1
ATOM 1255 C C . ASN A 1 164 ? -9.922 -23.766 6.812 1 72.75 164 ASN A C 1
ATOM 1257 O O . ASN A 1 164 ? -9.539 -24.516 7.715 1 72.75 164 ASN A O 1
ATOM 1261 N N . SER A 1 165 ? -9.648 -22.484 6.824 1 80.62 165 SER A N 1
ATOM 1262 C CA . SER A 1 165 ? -8.875 -21.828 7.871 1 80.62 165 SER A CA 1
ATOM 1263 C C . SER A 1 165 ? -9.742 -20.906 8.703 1 80.62 165 SER A C 1
ATOM 1265 O O . SER A 1 165 ? -10.562 -21.359 9.508 1 80.62 165 SER A O 1
ATOM 1267 N N . LYS A 1 166 ? -9.727 -19.641 8.445 1 85.19 166 LYS A N 1
ATOM 1268 C CA . LYS A 1 166 ? -10.477 -18.656 9.211 1 85.19 166 LYS A CA 1
ATOM 1269 C C . LYS A 1 166 ? -11.844 -18.406 8.586 1 85.19 166 LYS A C 1
ATOM 1271 O O . LYS A 1 166 ? -12.734 -17.844 9.234 1 85.19 166 LYS A O 1
ATOM 1276 N N . ARG A 1 167 ? -12.07 -18.812 7.32 1 93.75 167 ARG A N 1
ATOM 1277 C CA . ARG A 1 167 ? -13.305 -18.625 6.57 1 93.75 167 ARG A CA 1
ATOM 1278 C C . ARG A 1 167 ? -13.711 -17.156 6.539 1 93.75 167 ARG A C 1
ATOM 1280 O O . ARG A 1 167 ? -14.836 -16.797 6.906 1 93.75 167 ARG A O 1
ATOM 1287 N N . ARG A 1 168 ? -12.781 -16.312 6.129 1 97.31 168 ARG A N 1
ATOM 1288 C CA . ARG A 1 168 ? -12.961 -14.867 6.074 1 97.31 168 ARG A CA 1
ATOM 1289 C C . ARG A 1 168 ? -12.523 -14.305 4.723 1 97.31 168 ARG A C 1
ATOM 1291 O O . ARG A 1 168 ? -11.492 -14.719 4.184 1 97.31 168 ARG A O 1
ATOM 1298 N N . VAL A 1 169 ? -13.383 -13.516 4.188 1 98.69 169 VAL A N 1
ATOM 1299 C CA . VAL A 1 169 ? -13.039 -12.766 2.986 1 98.69 169 VAL A CA 1
ATOM 1300 C C . VAL A 1 169 ? -13.164 -11.266 3.264 1 98.69 169 VAL A C 1
ATOM 1302 O O . VAL A 1 169 ? -14.195 -10.805 3.752 1 98.69 169 VAL A O 1
ATOM 1305 N N . VAL A 1 170 ? -12.148 -10.562 3.025 1 98.81 170 VAL A N 1
ATOM 1306 C CA . VAL A 1 170 ? -12.172 -9.109 3.129 1 98.81 170 VAL A CA 1
ATOM 1307 C C . VAL A 1 170 ? -12.055 -8.492 1.737 1 98.81 170 VAL A C 1
ATOM 1309 O O . VAL A 1 170 ? -11.086 -8.742 1.021 1 98.81 170 VAL A O 1
ATOM 1312 N N . ALA A 1 171 ? -13.047 -7.742 1.34 1 98.94 171 ALA A N 1
ATOM 1313 C CA . ALA A 1 171 ? -12.961 -6.965 0.108 1 98.94 171 ALA A CA 1
ATOM 1314 C C . ALA A 1 171 ? -12.289 -5.617 0.359 1 98.94 171 ALA A C 1
ATOM 1316 O O . ALA A 1 171 ? -12.719 -4.855 1.23 1 98.94 171 ALA A O 1
ATOM 1317 N N . VAL A 1 172 ? -11.281 -5.336 -0.378 1 98.94 172 VAL A N 1
ATOM 1318 C CA . VAL A 1 172 ? -10.516 -4.113 -0.17 1 98.94 172 VAL A CA 1
ATOM 1319 C C . VAL A 1 172 ? -10.711 -3.172 -1.356 1 98.94 172 VAL A C 1
ATOM 1321 O O . VAL A 1 172 ? -10.578 -3.584 -2.512 1 98.94 172 VAL A O 1
ATOM 1324 N N . HIS A 1 173 ? -11 -1.949 -1.068 1 98.81 173 HIS A N 1
ATOM 1325 C CA . HIS A 1 173 ? -11.297 -0.949 -2.086 1 98.81 173 HIS A CA 1
ATOM 1326 C C . HIS A 1 173 ? -11.094 0.463 -1.548 1 98.81 173 HIS A C 1
ATOM 1328 O O . HIS A 1 173 ? -10.5 0.646 -0.484 1 98.81 173 HIS A O 1
ATOM 1334 N N . LYS A 1 174 ? -11.359 1.457 -2.328 1 97.94 174 LYS A N 1
ATOM 1335 C CA . LYS A 1 174 ? -11.312 2.863 -1.941 1 97.94 174 LYS A CA 1
ATOM 1336 C C . LYS A 1 174 ? -12.602 3.58 -2.336 1 97.94 174 LYS A C 1
ATOM 1338 O O . LYS A 1 174 ? -12.57 4.613 -3.006 1 97.94 174 LYS A O 1
ATOM 1343 N N . ALA A 1 175 ? -13.734 3.068 -1.901 1 97.25 175 ALA A N 1
ATOM 1344 C CA . ALA A 1 175 ? -15.039 3.52 -2.363 1 97.25 175 ALA A CA 1
ATOM 1345 C C . ALA A 1 175 ? -15.391 4.883 -1.773 1 97.25 175 ALA A C 1
ATOM 1347 O O . ALA A 1 175 ? -16.312 5.559 -2.252 1 97.25 175 ALA A O 1
ATOM 1348 N N . ASN A 1 176 ? -14.648 5.332 -0.759 1 92.56 176 ASN A N 1
ATOM 1349 C CA . ASN A 1 176 ? -14.898 6.664 -0.222 1 92.56 176 ASN A CA 1
ATOM 1350 C C . ASN A 1 176 ? -14.352 7.754 -1.14 1 92.56 176 ASN A C 1
ATOM 1352 O O . ASN A 1 176 ? -14.75 8.914 -1.033 1 92.56 176 ASN A O 1
ATOM 1356 N N . VAL A 1 177 ? -13.453 7.391 -2.016 1 94.56 177 VAL A N 1
ATOM 1357 C CA . VAL A 1 177 ? -12.898 8.328 -2.99 1 94.56 177 VAL A CA 1
ATOM 1358 C C . VAL A 1 177 ? -13.43 8 -4.383 1 94.56 177 VAL A C 1
ATOM 1360 O O . VAL A 1 177 ? -13.898 8.883 -5.098 1 94.56 177 VAL A O 1
ATOM 1363 N N . LEU A 1 178 ? -13.227 6.742 -4.746 1 97.56 178 LEU A N 1
ATOM 1364 C CA . LEU A 1 178 ? -13.766 6.234 -6 1 97.56 178 LEU A CA 1
ATOM 1365 C C . LEU A 1 178 ? -15.164 5.66 -5.801 1 97.56 178 LEU A C 1
ATOM 1367 O O . LEU A 1 178 ? -15.344 4.438 -5.809 1 97.56 178 LEU A O 1
ATOM 1371 N N . ARG A 1 179 ? -16.141 6.512 -5.734 1 96.62 179 ARG A N 1
ATOM 1372 C CA . ARG A 1 179 ? -17.484 6.191 -5.262 1 96.62 179 ARG A CA 1
ATOM 1373 C C . ARG A 1 179 ? -18.203 5.273 -6.242 1 96.62 179 ARG A C 1
ATOM 1375 O O . ARG A 1 179 ? -18.938 4.367 -5.832 1 96.62 179 ARG A O 1
ATOM 1382 N N . LYS A 1 180 ? -17.969 5.48 -7.523 1 98.38 180 LYS A N 1
ATOM 1383 C CA . LYS A 1 180 ? -18.688 4.68 -8.516 1 98.38 180 LYS A CA 1
ATOM 1384 C C . LYS A 1 180 ? -17.922 3.396 -8.836 1 98.38 180 LYS A C 1
ATOM 1386 O O . LYS A 1 180 ? -18.453 2.297 -8.68 1 98.38 180 LYS A O 1
ATOM 1391 N N . GLY A 1 181 ? -16.609 3.525 -9.258 1 98.69 181 GLY A N 1
ATOM 1392 C CA . GLY A 1 181 ? -15.836 2.363 -9.648 1 98.69 181 GLY A CA 1
ATOM 1393 C C . GLY A 1 181 ? -15.633 1.371 -8.523 1 98.69 181 GLY A C 1
ATOM 1394 O O . GLY A 1 181 ? -16.047 0.217 -8.617 1 98.69 181 GLY A O 1
ATOM 1395 N N . ASP A 1 182 ? -15.031 1.819 -7.438 1 98.62 182 ASP A N 1
ATOM 1396 C CA . ASP A 1 182 ? -14.828 0.955 -6.277 1 98.62 182 ASP A CA 1
ATOM 1397 C C . ASP A 1 182 ? -16.141 0.66 -5.57 1 98.62 182 ASP A C 1
ATOM 1399 O O . ASP A 1 182 ? -16.281 -0.374 -4.91 1 98.62 182 ASP A O 1
ATOM 1403 N N . GLY A 1 183 ? -17.078 1.645 -5.66 1 98.56 183 GLY A N 1
ATOM 1404 C CA . GLY A 1 183 ? -18.422 1.331 -5.176 1 98.56 183 GLY A CA 1
ATOM 1405 C C . GLY A 1 183 ? -19.031 0.118 -5.855 1 98.56 183 GLY A C 1
ATOM 1406 O O . GLY A 1 183 ? -19.625 -0.735 -5.191 1 98.56 183 GLY A O 1
ATOM 1407 N N . LEU A 1 184 ? -18.906 0.067 -7.18 1 98.88 184 LEU A N 1
ATOM 1408 C CA . LEU A 1 184 ? -19.391 -1.073 -7.953 1 98.88 184 LEU A CA 1
ATOM 1409 C C . LEU A 1 184 ? -18.688 -2.355 -7.523 1 98.88 184 LEU A C 1
ATOM 1411 O O . LEU A 1 184 ? -19.328 -3.396 -7.359 1 98.88 184 LEU A O 1
ATOM 1415 N N . PHE A 1 185 ? -17.406 -2.291 -7.363 1 98.94 185 PHE A N 1
ATOM 1416 C CA . PHE A 1 185 ? -16.625 -3.441 -6.93 1 98.94 185 PHE A CA 1
ATOM 1417 C C . PHE A 1 185 ? -17.125 -3.953 -5.582 1 98.94 185 PHE A C 1
ATOM 1419 O O . PHE A 1 185 ? -17.391 -5.145 -5.43 1 98.94 185 PHE A O 1
ATOM 1426 N N . ALA A 1 186 ? -17.234 -3.059 -4.598 1 98.88 186 ALA A N 1
ATOM 1427 C CA . ALA A 1 186 ? -17.656 -3.416 -3.25 1 98.88 186 ALA A CA 1
ATOM 1428 C C . ALA A 1 186 ? -19.078 -3.996 -3.268 1 98.88 186 ALA A C 1
ATOM 1430 O O . ALA A 1 186 ? -19.344 -5 -2.604 1 98.88 186 ALA A O 1
ATOM 1431 N N . ALA A 1 187 ? -19.938 -3.346 -4.008 1 98.81 187 ALA A N 1
ATOM 1432 C CA . ALA A 1 187 ? -21.328 -3.809 -4.09 1 98.81 187 ALA A CA 1
ATOM 1433 C C . ALA A 1 187 ? -21.406 -5.215 -4.676 1 98.81 187 ALA A C 1
ATOM 1435 O O . ALA A 1 187 ? -22.188 -6.047 -4.215 1 98.81 187 ALA A O 1
ATOM 1436 N N . THR A 1 188 ? -20.625 -5.426 -5.691 1 98.94 188 THR A N 1
ATOM 1437 C CA . THR A 1 188 ? -20.594 -6.734 -6.336 1 98.94 188 THR A CA 1
ATOM 1438 C C . THR A 1 188 ? -20.078 -7.801 -5.375 1 98.94 188 THR A C 1
ATOM 1440 O O . THR A 1 188 ? -20.625 -8.906 -5.316 1 98.94 188 THR A O 1
ATOM 1443 N N . CYS A 1 189 ? -19 -7.52 -4.637 1 98.94 189 CYS A N 1
ATOM 1444 C CA . CYS A 1 189 ? -18.484 -8.453 -3.645 1 98.94 189 CYS A CA 1
ATOM 1445 C C . CYS A 1 189 ? -19.547 -8.781 -2.598 1 98.94 189 CYS A C 1
ATOM 1447 O O . CYS A 1 189 ? -19.672 -9.938 -2.184 1 98.94 189 CYS A O 1
ATOM 1449 N N . ARG A 1 190 ? -20.297 -7.77 -2.135 1 98.75 190 ARG A N 1
ATOM 1450 C CA . ARG A 1 190 ? -21.375 -7.98 -1.164 1 98.75 190 ARG A CA 1
ATOM 1451 C C . ARG A 1 190 ? -22.422 -8.945 -1.707 1 98.75 190 ARG A C 1
ATOM 1453 O O . ARG A 1 190 ? -22.938 -9.789 -0.973 1 98.75 190 ARG A O 1
ATOM 1460 N N . GLU A 1 191 ? -22.719 -8.727 -2.941 1 98.81 191 GLU A N 1
ATOM 1461 C CA . GLU A 1 191 ? -23.703 -9.602 -3.562 1 98.81 191 GLU A CA 1
ATOM 1462 C C . GLU A 1 191 ? -23.219 -11.047 -3.605 1 98.81 191 GLU A C 1
ATOM 1464 O O . GLU A 1 191 ? -23.984 -11.977 -3.326 1 98.81 191 GLU A O 1
ATOM 1469 N N . VAL A 1 192 ? -22.016 -11.25 -3.977 1 98.88 192 VAL A N 1
ATOM 1470 C CA . VAL A 1 192 ? -21.438 -12.586 -4.039 1 98.88 192 VAL A CA 1
ATOM 1471 C C . VAL A 1 192 ? -21.391 -13.195 -2.637 1 98.88 192 VAL A C 1
ATOM 1473 O O . VAL A 1 192 ? -21.641 -14.391 -2.461 1 98.88 192 VAL A O 1
ATOM 1476 N N . ALA A 1 193 ? -21.047 -12.398 -1.638 1 98.81 193 ALA A N 1
ATOM 1477 C CA . ALA A 1 193 ? -20.938 -12.844 -0.253 1 98.81 193 ALA A CA 1
ATOM 1478 C C . ALA A 1 193 ? -22.234 -13.508 0.216 1 98.81 193 ALA A C 1
ATOM 1480 O O . ALA A 1 193 ? -22.203 -14.445 1.017 1 98.81 193 ALA A O 1
ATOM 1481 N N . LYS A 1 194 ? -23.375 -13.094 -0.301 1 98.62 194 LYS A N 1
ATOM 1482 C CA . LYS A 1 194 ? -24.672 -13.625 0.089 1 98.62 194 LYS A CA 1
ATOM 1483 C C . LYS A 1 194 ? -24.797 -15.109 -0.261 1 98.62 194 LYS A C 1
ATOM 1485 O O . LYS A 1 194 ? -25.547 -15.844 0.371 1 98.62 194 LYS A O 1
ATOM 1490 N N . LYS A 1 195 ? -24.094 -15.539 -1.222 1 98.31 195 LYS A N 1
ATOM 1491 C CA . LYS A 1 195 ? -24.141 -16.938 -1.66 1 98.31 195 LYS A CA 1
ATOM 1492 C C . LYS A 1 195 ? -23.297 -17.828 -0.753 1 98.31 195 LYS A C 1
ATOM 1494 O O . LYS A 1 195 ? -23.375 -19.047 -0.843 1 98.31 195 LYS A O 1
ATOM 1499 N N . TYR A 1 196 ? -22.547 -17.219 0.12 1 97.62 196 TYR A N 1
ATOM 1500 C CA . TYR A 1 196 ? -21.641 -17.969 0.99 1 97.62 196 TYR A CA 1
ATOM 1501 C C . TYR A 1 196 ? -21.859 -17.594 2.451 1 97.62 196 TYR A C 1
ATOM 1503 O O . TYR A 1 196 ? -20.969 -17.047 3.102 1 97.62 196 TYR A O 1
ATOM 1511 N N . PRO A 1 197 ? -22.906 -17.984 3.072 1 96.12 197 PRO A N 1
ATOM 1512 C CA . PRO A 1 197 ? -23.281 -17.547 4.418 1 96.12 197 PRO A CA 1
ATOM 1513 C C . PRO A 1 197 ? -22.328 -18.047 5.496 1 96.12 197 PRO A C 1
ATOM 1515 O O . PRO A 1 197 ? -22.297 -17.516 6.605 1 96.12 197 PRO A O 1
ATOM 1518 N N . LYS A 1 198 ? -21.531 -19.031 5.16 1 95.88 198 LYS A N 1
ATOM 1519 C CA . LYS A 1 198 ? -20.625 -19.609 6.156 1 95.88 198 LYS A CA 1
ATOM 1520 C C . LYS A 1 198 ? -19.297 -18.875 6.172 1 95.88 198 LYS A C 1
ATOM 1522 O O . LYS A 1 198 ? -18.438 -19.141 7.023 1 95.88 198 LYS A O 1
ATOM 1527 N N . ILE A 1 199 ? -19.078 -17.984 5.223 1 97.62 199 ILE A N 1
ATOM 1528 C CA . ILE A 1 199 ? -17.859 -17.188 5.137 1 97.62 199 ILE A CA 1
ATOM 1529 C C . ILE A 1 199 ? -18.094 -15.812 5.734 1 97.62 199 ILE A C 1
ATOM 1531 O O . ILE A 1 199 ? -19.047 -15.117 5.359 1 97.62 199 ILE A O 1
ATOM 1535 N N . GLN A 1 200 ? -17.281 -15.438 6.715 1 97.88 200 GLN A N 1
ATOM 1536 C CA . GLN A 1 200 ? -17.344 -14.078 7.246 1 97.88 200 GLN A CA 1
ATOM 1537 C C . GLN A 1 200 ? -16.844 -13.07 6.223 1 97.88 200 GLN A C 1
ATOM 1539 O O . GLN A 1 200 ? -15.75 -13.219 5.668 1 97.88 200 GLN A O 1
ATOM 1544 N N . TYR A 1 201 ? -17.719 -12.109 5.949 1 98.5 201 TYR A N 1
ATOM 1545 C CA . TYR A 1 201 ? -17.391 -11.086 4.957 1 98.5 201 TYR A CA 1
ATOM 1546 C C . TYR A 1 201 ? -17.219 -9.727 5.613 1 98.5 201 TYR A C 1
ATOM 1548 O O . TYR A 1 201 ? -17.969 -9.359 6.52 1 98.5 201 TYR A O 1
ATOM 1556 N N . SER A 1 202 ? -16.188 -8.977 5.238 1 98.38 202 SER A N 1
ATOM 1557 C CA . SER A 1 202 ? -15.977 -7.59 5.645 1 98.38 202 SER A CA 1
ATOM 1558 C C . SER A 1 202 ? -15.312 -6.777 4.539 1 98.38 202 SER A C 1
ATOM 1560 O O . SER A 1 202 ? -14.961 -7.32 3.49 1 98.38 202 SER A O 1
ATOM 1562 N N . GLU A 1 203 ? -15.273 -5.488 4.723 1 98.56 203 GLU A N 1
ATOM 1563 C CA . GLU A 1 203 ? -14.648 -4.57 3.775 1 98.56 203 GLU A CA 1
ATOM 1564 C C . GLU A 1 203 ? -13.641 -3.662 4.477 1 98.56 203 GLU A C 1
ATOM 1566 O O . GLU A 1 203 ? -13.797 -3.35 5.66 1 98.56 203 GLU A O 1
ATOM 1571 N N . LEU A 1 204 ? -12.648 -3.303 3.762 1 98.25 204 LEU A N 1
ATOM 1572 C CA . LEU A 1 204 ? -11.648 -2.348 4.23 1 98.25 204 LEU A CA 1
ATOM 1573 C C . LEU A 1 204 ? -11.242 -1.393 3.113 1 98.25 204 LEU A C 1
ATOM 1575 O O . LEU A 1 204 ? -11.219 -1.776 1.941 1 98.25 204 LEU A O 1
ATOM 1579 N N . TYR A 1 205 ? -10.945 -0.205 3.533 1 97.25 205 TYR A N 1
ATOM 1580 C CA . TYR A 1 205 ? -10.258 0.669 2.594 1 97.25 205 TYR A CA 1
ATOM 1581 C C . TYR A 1 205 ? -8.797 0.252 2.436 1 97.25 205 TYR A C 1
ATOM 1583 O O . TYR A 1 205 ? -8.188 -0.265 3.375 1 97.25 205 TYR A O 1
ATOM 1591 N N . VAL A 1 206 ? -8.25 0.49 1.273 1 98.69 206 VAL A N 1
ATOM 1592 C CA . VAL A 1 206 ? -6.93 -0.012 0.907 1 98.69 206 VAL A CA 1
ATOM 1593 C C . VAL A 1 206 ? -5.879 0.542 1.867 1 98.69 206 VAL A C 1
ATOM 1595 O O . VAL A 1 206 ? -4.938 -0.162 2.244 1 98.69 206 VAL A O 1
ATOM 1598 N N . ASP A 1 207 ? -5.988 1.842 2.26 1 97.19 207 ASP A N 1
ATOM 1599 C CA . ASP A 1 207 ? -5.035 2.428 3.199 1 97.19 207 ASP A CA 1
ATOM 1600 C C . ASP A 1 207 ? -5.121 1.747 4.562 1 97.19 207 ASP A C 1
ATOM 1602 O O . ASP A 1 207 ? -4.098 1.454 5.184 1 97.19 207 ASP A O 1
ATOM 1606 N N . ALA A 1 208 ? -6.336 1.462 5.023 1 96.5 208 ALA A N 1
ATOM 1607 C CA . ALA A 1 208 ? -6.531 0.739 6.277 1 96.5 208 ALA A CA 1
ATOM 1608 C C . ALA A 1 208 ? -5.996 -0.686 6.18 1 96.5 208 ALA A C 1
ATOM 1610 O O . ALA A 1 208 ? -5.434 -1.214 7.145 1 96.5 208 ALA A O 1
ATOM 1611 N N . CYS A 1 209 ? -6.211 -1.335 5.055 1 98.56 209 CYS A N 1
ATOM 1612 C CA . CYS A 1 209 ? -5.691 -2.686 4.863 1 98.56 209 CYS A CA 1
ATOM 1613 C C . CYS A 1 209 ? -4.172 -2.703 4.945 1 98.56 209 CYS A C 1
ATOM 1615 O O . CYS A 1 209 ? -3.59 -3.588 5.574 1 98.56 209 CYS A O 1
ATOM 1617 N N . SER A 1 210 ? -3.543 -1.732 4.266 1 98.44 210 SER A N 1
ATOM 1618 C CA . SER A 1 210 ? -2.088 -1.65 4.301 1 98.44 210 SER A CA 1
ATOM 1619 C C . SER A 1 210 ? -1.574 -1.526 5.73 1 98.44 210 SER A C 1
ATOM 1621 O O . SER A 1 210 ? -0.558 -2.127 6.086 1 98.44 210 SER A O 1
ATOM 1623 N N . MET A 1 211 ? -2.254 -0.81 6.543 1 97.19 211 MET A N 1
ATOM 1624 C CA . MET A 1 211 ? -1.915 -0.665 7.957 1 97.19 211 MET A CA 1
ATOM 1625 C C . MET A 1 211 ? -2.107 -1.982 8.703 1 97.19 211 MET A C 1
ATOM 1627 O O . MET A 1 211 ? -1.233 -2.406 9.461 1 97.19 211 MET A O 1
ATOM 1631 N N . ASN A 1 212 ? -3.211 -2.609 8.5 1 97.62 212 ASN A N 1
ATOM 1632 C CA . ASN A 1 212 ? -3.588 -3.803 9.25 1 97.62 212 ASN A CA 1
ATOM 1633 C C . ASN A 1 212 ? -2.705 -4.992 8.891 1 97.62 212 ASN A C 1
ATOM 1635 O O . ASN A 1 212 ? -2.529 -5.91 9.695 1 97.62 212 ASN A O 1
ATOM 1639 N N . LEU A 1 213 ? -2.158 -4.984 7.664 1 98.44 213 LEU A N 1
ATOM 1640 C CA . LEU A 1 213 ? -1.215 -6.027 7.273 1 98.44 213 LEU A CA 1
ATOM 1641 C C . LEU A 1 213 ? 0.042 -5.973 8.133 1 98.44 213 LEU A C 1
ATOM 1643 O O . LEU A 1 213 ? 0.769 -6.965 8.242 1 98.44 213 LEU A O 1
ATOM 1647 N N . ILE A 1 214 ? 0.33 -4.82 8.695 1 97.62 214 ILE A N 1
ATOM 1648 C CA . ILE A 1 214 ? 1.455 -4.684 9.609 1 97.62 214 ILE A CA 1
ATOM 1649 C C . ILE A 1 214 ? 0.992 -4.957 11.039 1 97.62 214 ILE A C 1
ATOM 1651 O O . ILE A 1 214 ? 1.641 -5.703 11.781 1 97.62 214 ILE A O 1
ATOM 1655 N N . ARG A 1 215 ? -0.127 -4.438 11.414 1 95.38 215 ARG A N 1
ATOM 1656 C CA . ARG A 1 215 ? -0.619 -4.438 12.789 1 95.38 215 ARG A CA 1
ATOM 1657 C C . ARG A 1 215 ? -1.071 -5.828 13.211 1 95.38 215 ARG A C 1
ATOM 1659 O O . ARG A 1 215 ? -0.74 -6.289 14.305 1 95.38 215 ARG A O 1
ATOM 1666 N N . ASN A 1 216 ? -1.895 -6.484 12.359 1 95.5 216 ASN A N 1
ATOM 1667 C CA . ASN A 1 216 ? -2.477 -7.785 12.68 1 95.5 216 ASN A CA 1
ATOM 1668 C C . ASN A 1 216 ? -2.635 -8.648 11.43 1 95.5 216 ASN A C 1
ATOM 1670 O O . ASN A 1 216 ? -3.738 -9.094 11.117 1 95.5 216 ASN A O 1
ATOM 1674 N N . PRO A 1 217 ? -1.508 -9.016 10.852 1 97.12 217 PRO A N 1
ATOM 1675 C CA . PRO A 1 217 ? -1.584 -9.758 9.586 1 97.12 217 PRO A CA 1
ATOM 1676 C C . PRO A 1 217 ? -2.242 -11.125 9.734 1 97.12 217 PRO A C 1
ATOM 1678 O O . PRO A 1 217 ? -2.816 -11.648 8.781 1 97.12 217 PRO A O 1
ATOM 1681 N N . GLU A 1 218 ? -2.232 -11.75 10.898 1 95.94 218 GLU A N 1
ATOM 1682 C CA . GLU A 1 218 ? -2.758 -13.094 11.125 1 95.94 218 GLU A CA 1
ATOM 1683 C C . GLU A 1 218 ? -4.281 -13.102 11.062 1 95.94 218 GLU A C 1
ATOM 1685 O O . GLU A 1 218 ? -4.898 -14.172 10.977 1 95.94 218 GLU A O 1
ATOM 1690 N N . GLU A 1 219 ? -4.887 -11.922 11.078 1 95.62 219 GLU A N 1
ATOM 1691 C CA . GLU A 1 219 ? -6.344 -11.836 11.062 1 95.62 219 GLU A CA 1
ATOM 1692 C C . GLU A 1 219 ? -6.887 -12.023 9.648 1 95.62 219 GLU A C 1
ATOM 1694 O O . GLU A 1 219 ? -8.078 -12.281 9.461 1 95.62 219 GLU A O 1
ATOM 1699 N N . PHE A 1 220 ? -6.047 -11.922 8.672 1 97.94 220 PHE A N 1
ATOM 1700 C CA . PHE A 1 220 ? -6.488 -12.055 7.289 1 97.94 220 PHE A CA 1
ATOM 1701 C C . PHE A 1 220 ? -6.52 -13.516 6.867 1 97.94 220 PHE A C 1
ATOM 1703 O O . PHE A 1 220 ? -5.727 -14.32 7.355 1 97.94 220 PHE A O 1
ATOM 1710 N N . ASP A 1 221 ? -7.422 -13.875 6.07 1 98.31 221 ASP A N 1
ATOM 1711 C CA . ASP A 1 221 ? -7.492 -15.172 5.406 1 98.31 221 ASP A CA 1
ATOM 1712 C C . ASP A 1 221 ? -7.457 -15.016 3.889 1 98.31 221 ASP A C 1
ATOM 1714 O O . ASP A 1 221 ? -6.402 -15.18 3.27 1 98.31 221 ASP A O 1
ATOM 1718 N N . VAL A 1 222 ? -8.516 -14.445 3.32 1 98.75 222 VAL A N 1
ATOM 1719 C CA . VAL A 1 222 ? -8.531 -14.148 1.892 1 98.75 222 VAL A CA 1
ATOM 1720 C C . VAL A 1 222 ? -8.836 -12.664 1.679 1 98.75 222 VAL A C 1
ATOM 1722 O O . VAL A 1 222 ? -9.82 -12.148 2.197 1 98.75 222 VAL A O 1
ATOM 1725 N N . ILE A 1 223 ? -7.988 -12.016 0.978 1 98.88 223 ILE A N 1
ATOM 1726 C CA . ILE A 1 223 ? -8.203 -10.633 0.549 1 98.88 223 ILE A CA 1
ATOM 1727 C C . ILE A 1 223 ? -8.586 -10.609 -0.929 1 98.88 223 ILE A C 1
ATOM 1729 O O . ILE A 1 223 ? -7.883 -11.172 -1.77 1 98.88 223 ILE A O 1
ATOM 1733 N N . VAL A 1 224 ? -9.719 -10.055 -1.255 1 99 224 VAL A N 1
ATOM 1734 C CA . VAL A 1 224 ? -10.086 -9.844 -2.65 1 99 224 VAL A CA 1
ATOM 1735 C C . VAL A 1 224 ? -10.086 -8.352 -2.969 1 99 224 VAL A C 1
ATOM 1737 O O . VAL A 1 224 ? -10.57 -7.539 -2.178 1 99 224 VAL A O 1
ATOM 1740 N N . THR A 1 225 ? -9.461 -7.957 -4.082 1 98.94 225 THR A N 1
ATOM 1741 C CA . THR A 1 225 ? -9.32 -6.535 -4.371 1 98.94 225 THR A CA 1
ATOM 1742 C C . THR A 1 225 ? -9.055 -6.309 -5.855 1 98.94 225 THR A C 1
ATOM 1744 O O . THR A 1 225 ? -9.031 -7.262 -6.641 1 98.94 225 THR A O 1
ATOM 1747 N N . THR A 1 226 ? -8.922 -5.07 -6.27 1 98.94 226 THR A N 1
ATOM 1748 C CA . THR A 1 226 ? -8.719 -4.668 -7.656 1 98.94 226 THR A CA 1
ATOM 1749 C C . THR A 1 226 ? -7.258 -4.844 -8.062 1 98.94 226 THR A C 1
ATOM 1751 O O . THR A 1 226 ? -6.414 -5.18 -7.227 1 98.94 226 THR A O 1
ATOM 1754 N N . ASN A 1 227 ? -6.949 -4.664 -9.289 1 98.75 227 ASN A N 1
ATOM 1755 C CA . ASN A 1 227 ? -5.641 -4.953 -9.867 1 98.75 227 ASN A CA 1
ATOM 1756 C C . ASN A 1 227 ? -4.539 -4.129 -9.211 1 98.75 227 ASN A C 1
ATOM 1758 O O . ASN A 1 227 ? -3.607 -4.68 -8.625 1 98.75 227 ASN A O 1
ATOM 1762 N N . LEU A 1 228 ? -4.699 -2.84 -9.188 1 98.81 228 LEU A N 1
ATOM 1763 C CA . LEU A 1 228 ? -3.676 -1.96 -8.633 1 98.81 228 LEU A CA 1
ATOM 1764 C C . LEU A 1 228 ? -3.504 -2.197 -7.137 1 98.81 228 LEU A C 1
ATOM 1766 O O . LEU A 1 228 ? -2.379 -2.289 -6.645 1 98.81 228 LEU A O 1
ATOM 1770 N N . PHE A 1 229 ? -4.629 -2.238 -6.422 1 98.94 229 PHE A N 1
ATOM 1771 C CA . PHE A 1 229 ? -4.559 -2.424 -4.977 1 98.94 229 PHE A CA 1
ATOM 1772 C C . PHE A 1 229 ? -3.975 -3.789 -4.633 1 98.94 229 PHE A C 1
ATOM 1774 O O . PHE A 1 229 ? -3.201 -3.918 -3.682 1 98.94 229 PHE A O 1
ATOM 1781 N N . GLY A 1 230 ? -4.312 -4.77 -5.426 1 98.81 230 GLY A N 1
ATOM 1782 C CA . GLY A 1 230 ? -3.736 -6.09 -5.215 1 98.81 230 GLY A CA 1
ATOM 1783 C C . GLY A 1 230 ? -2.236 -6.129 -5.449 1 98.81 230 GLY A C 1
ATOM 1784 O O . GLY A 1 230 ? -1.516 -6.859 -4.766 1 98.81 230 GLY A O 1
ATOM 1785 N N . ASP A 1 231 ? -1.784 -5.398 -6.449 1 97.88 231 ASP A N 1
ATOM 1786 C CA . ASP A 1 231 ? -0.358 -5.285 -6.738 1 97.88 231 ASP A CA 1
ATOM 1787 C C . ASP A 1 231 ? 0.407 -4.75 -5.531 1 97.88 231 ASP A C 1
ATOM 1789 O O . ASP A 1 231 ? 1.433 -5.312 -5.141 1 97.88 231 ASP A O 1
ATOM 1793 N N . ILE A 1 232 ? -0.105 -3.781 -4.906 1 98.69 232 ILE A N 1
ATOM 1794 C CA . ILE A 1 232 ? 0.54 -3.119 -3.775 1 98.69 232 ILE A CA 1
ATOM 1795 C C . ILE A 1 232 ? 0.446 -4.004 -2.535 1 98.69 232 ILE A C 1
ATOM 1797 O O . ILE A 1 232 ? 1.458 -4.297 -1.896 1 98.69 232 ILE A O 1
ATOM 1801 N N . LEU A 1 233 ? -0.759 -4.508 -2.215 1 98.88 233 LEU A N 1
ATOM 1802 C CA . LEU A 1 233 ? -1.023 -5.207 -0.962 1 98.88 233 LEU A CA 1
ATOM 1803 C C . LEU A 1 233 ? -0.361 -6.582 -0.956 1 98.88 233 LEU A C 1
ATOM 1805 O O . LEU A 1 233 ? 0.077 -7.059 0.093 1 98.88 233 LEU A O 1
ATOM 1809 N N . SER A 1 234 ? -0.33 -7.223 -2.117 1 98.5 234 SER A N 1
ATOM 1810 C CA . SER A 1 234 ? 0.26 -8.555 -2.146 1 98.5 234 SER A CA 1
ATOM 1811 C C . SER A 1 234 ? 1.772 -8.5 -1.952 1 98.5 234 SER A C 1
ATOM 1813 O O . SER A 1 234 ? 2.359 -9.383 -1.33 1 98.5 234 SER A O 1
ATOM 1815 N N . ASP A 1 235 ? 2.469 -7.508 -2.529 1 97.62 235 ASP A N 1
ATOM 1816 C CA . ASP A 1 235 ? 3.891 -7.32 -2.262 1 97.62 235 ASP A CA 1
ATOM 1817 C C . ASP A 1 235 ? 4.133 -6.973 -0.794 1 97.62 235 ASP A C 1
ATOM 1819 O O . ASP A 1 235 ? 5.109 -7.43 -0.196 1 97.62 235 ASP A O 1
ATOM 1823 N N . GLU A 1 236 ? 3.258 -6.121 -0.285 1 98.38 236 GLU A N 1
ATOM 1824 C CA . GLU A 1 236 ? 3.33 -5.805 1.139 1 98.38 236 GLU A CA 1
ATOM 1825 C C . GLU A 1 236 ? 3.174 -7.062 1.99 1 98.38 236 GLU A C 1
ATOM 1827 O O . GLU A 1 236 ? 3.963 -7.297 2.908 1 98.38 236 GLU A O 1
ATOM 1832 N N . ALA A 1 237 ? 2.188 -7.887 1.714 1 98.31 237 ALA A N 1
ATOM 1833 C CA . ALA A 1 237 ? 1.933 -9.117 2.457 1 98.31 237 ALA A CA 1
ATOM 1834 C C . ALA A 1 237 ? 3.121 -10.07 2.365 1 98.31 237 ALA A C 1
ATOM 1836 O O . ALA A 1 237 ? 3.461 -10.75 3.34 1 98.31 237 ALA A O 1
ATOM 1837 N N . ALA A 1 238 ? 3.691 -10.133 1.178 1 97.31 238 ALA A N 1
ATOM 1838 C CA . ALA A 1 238 ? 4.879 -10.969 1.009 1 97.31 238 ALA A CA 1
ATOM 1839 C C . ALA A 1 238 ? 5.996 -10.531 1.95 1 97.31 238 ALA A C 1
ATOM 1841 O O . ALA A 1 238 ? 6.691 -11.367 2.529 1 97.31 238 ALA A O 1
ATOM 1842 N N . GLN A 1 239 ? 6.18 -9.234 2.098 1 96.75 239 GLN A N 1
ATOM 1843 C CA . GLN A 1 239 ? 7.215 -8.727 2.994 1 96.75 239 GLN A CA 1
ATOM 1844 C C . GLN A 1 239 ? 6.883 -9.047 4.449 1 96.75 239 GLN A C 1
ATOM 1846 O O . GLN A 1 239 ? 7.781 -9.305 5.254 1 96.75 239 GLN A O 1
ATOM 1851 N N . VAL A 1 240 ? 5.613 -8.992 4.797 1 97.75 240 VAL A N 1
ATOM 1852 C CA . VAL A 1 240 ? 5.141 -9.273 6.148 1 97.75 240 VAL A CA 1
ATOM 1853 C C . VAL A 1 240 ? 5.602 -10.672 6.574 1 97.75 240 VAL A C 1
ATOM 1855 O O . VAL A 1 240 ? 5.926 -10.891 7.742 1 97.75 240 VAL A O 1
ATOM 1858 N N . VAL A 1 241 ? 5.738 -11.602 5.625 1 96.69 241 VAL A N 1
ATOM 1859 C CA . VAL A 1 241 ? 6.047 -12.984 5.973 1 96.69 241 VAL A CA 1
ATOM 1860 C C . VAL A 1 241 ? 7.488 -13.305 5.59 1 96.69 241 VAL A C 1
ATOM 1862 O O . VAL A 1 241 ? 7.867 -14.469 5.488 1 96.69 241 VAL A O 1
ATOM 1865 N N . GLY A 1 242 ? 8.273 -12.328 5.332 1 90.44 242 GLY A N 1
ATOM 1866 C CA . GLY A 1 242 ? 9.695 -12.594 5.203 1 90.44 242 GLY A CA 1
ATOM 1867 C C . GLY A 1 242 ? 10.258 -12.172 3.859 1 90.44 242 GLY A C 1
ATOM 1868 O O . GLY A 1 242 ? 11.453 -12.359 3.598 1 90.44 242 GLY A O 1
ATOM 1869 N N . GLY A 1 243 ? 9.453 -11.672 3.023 1 87.69 243 GLY A N 1
ATOM 1870 C CA . GLY A 1 243 ? 9.922 -11.125 1.758 1 87.69 243 GLY A CA 1
ATOM 1871 C C . GLY A 1 243 ? 9.375 -11.875 0.552 1 87.69 243 GLY A C 1
ATOM 1872 O O . GLY A 1 243 ? 8.531 -12.758 0.69 1 87.69 243 GLY A O 1
ATOM 1873 N N . LEU A 1 244 ? 9.938 -11.461 -0.593 1 83.25 244 LEU A N 1
ATOM 1874 C CA . LEU A 1 244 ? 9.438 -11.969 -1.866 1 83.25 244 LEU A CA 1
ATOM 1875 C C . LEU A 1 244 ? 10.047 -13.328 -2.191 1 83.25 244 LEU A C 1
ATOM 1877 O O . LEU A 1 244 ? 9.539 -14.055 -3.043 1 83.25 244 LEU A O 1
ATOM 1881 N N . GLY A 1 245 ? 11 -13.727 -1.465 1 88.94 245 GLY A N 1
ATOM 1882 C CA . GLY A 1 245 ? 11.773 -14.914 -1.801 1 88.94 245 GLY A CA 1
ATOM 1883 C C . GLY A 1 245 ? 10.992 -16.203 -1.618 1 88.94 245 GLY A C 1
ATOM 1884 O O . GLY A 1 245 ? 11.336 -17.234 -2.203 1 88.94 245 GLY A O 1
ATOM 1885 N N . MET A 1 246 ? 9.953 -16.125 -0.881 1 93.75 246 MET A N 1
ATOM 1886 C CA . MET A 1 246 ? 9.133 -17.312 -0.639 1 93.75 246 MET A CA 1
ATOM 1887 C C . MET A 1 246 ? 7.758 -17.156 -1.287 1 93.75 246 MET A C 1
ATOM 1889 O O . MET A 1 246 ? 6.902 -18.047 -1.146 1 93.75 246 MET A O 1
ATOM 1893 N N . GLY A 1 247 ? 7.523 -16.031 -1.885 1 96.38 247 GLY A N 1
ATOM 1894 C CA . GLY A 1 247 ? 6.18 -15.695 -2.33 1 96.38 247 GLY A CA 1
ATOM 1895 C C . GLY A 1 247 ? 5.855 -16.234 -3.711 1 96.38 247 GLY A C 1
ATOM 1896 O O . GLY A 1 247 ? 6.379 -15.742 -4.711 1 96.38 247 GLY A O 1
ATOM 1897 N N . PRO A 1 248 ? 4.992 -17.266 -3.848 1 98.31 248 PRO A N 1
ATOM 1898 C CA . PRO A 1 248 ? 4.527 -17.75 -5.148 1 98.31 248 PRO A CA 1
ATOM 1899 C C . PRO A 1 248 ? 3.328 -16.969 -5.676 1 98.31 248 PRO A C 1
ATOM 1901 O O . PRO A 1 248 ? 2.721 -16.188 -4.934 1 98.31 248 PRO A O 1
ATOM 1904 N N . ALA A 1 249 ? 3.037 -17.141 -6.926 1 98.69 249 ALA A N 1
ATOM 1905 C CA . ALA A 1 249 ? 1.844 -16.516 -7.492 1 98.69 249 ALA A CA 1
ATOM 1906 C C . ALA A 1 249 ? 1.274 -17.359 -8.633 1 98.69 249 ALA A C 1
ATOM 1908 O O . ALA A 1 249 ? 1.978 -18.188 -9.211 1 98.69 249 ALA A O 1
ATOM 1909 N N . ALA A 1 250 ? 0.074 -17.172 -8.875 1 98.88 250 ALA A N 1
ATOM 1910 C CA . ALA A 1 250 ? -0.641 -17.781 -9.984 1 98.88 250 ALA A CA 1
ATOM 1911 C C . ALA A 1 250 ? -1.545 -16.766 -10.688 1 98.88 250 ALA A C 1
ATOM 1913 O O . ALA A 1 250 ? -2.166 -15.93 -10.031 1 98.88 250 ALA A O 1
ATOM 1914 N N . ASN A 1 251 ? -1.524 -16.766 -11.938 1 98.88 251 ASN A N 1
ATOM 1915 C CA . ASN A 1 251 ? -2.512 -16.094 -12.789 1 98.88 251 ASN A CA 1
ATOM 1916 C C . ASN A 1 251 ? -3.455 -17.109 -13.43 1 98.88 251 ASN A C 1
ATOM 1918 O O . ASN A 1 251 ? -3.035 -17.906 -14.266 1 98.88 251 ASN A O 1
ATOM 1922 N N . ILE A 1 252 ? -4.715 -17.016 -13.062 1 98.81 252 ILE A N 1
ATOM 1923 C CA . ILE A 1 252 ? -5.617 -18.125 -13.367 1 98.81 252 ILE A CA 1
ATOM 1924 C C . ILE A 1 252 ? -6.789 -17.609 -14.203 1 98.81 252 ILE A C 1
ATOM 1926 O O . ILE A 1 252 ? -7.406 -16.594 -13.867 1 98.81 252 ILE A O 1
ATOM 1930 N N . GLY A 1 253 ? -7.027 -18.219 -15.305 1 98.25 253 GLY A N 1
ATOM 1931 C CA . GLY A 1 253 ? -8.25 -18.094 -16.078 1 98.25 253 GLY A CA 1
ATOM 1932 C C . GLY A 1 253 ? -9.102 -19.344 -16.078 1 98.25 253 GLY A C 1
ATOM 1933 O O . GLY A 1 253 ? -8.867 -20.25 -15.281 1 98.25 253 GLY A O 1
ATOM 1934 N N . ASP A 1 254 ? -10.141 -19.344 -16.844 1 96.5 254 ASP A N 1
ATOM 1935 C CA . ASP A 1 254 ? -11.047 -20.5 -16.891 1 96.5 254 ASP A CA 1
ATOM 1936 C C . ASP A 1 254 ? -10.398 -21.688 -17.594 1 96.5 254 ASP A C 1
ATOM 1938 O O . ASP A 1 254 ? -10.68 -22.828 -17.266 1 96.5 254 ASP A O 1
ATOM 1942 N N . SER A 1 255 ? -9.5 -21.406 -18.531 1 95.88 255 SER A N 1
ATOM 1943 C CA . SER A 1 255 ? -9.023 -22.484 -19.391 1 95.88 255 SER A CA 1
ATOM 1944 C C . SER A 1 255 ? -7.508 -22.625 -19.328 1 95.88 255 SER A C 1
ATOM 1946 O O . SER A 1 255 ? -6.938 -23.562 -19.875 1 95.88 255 SER A O 1
ATOM 1948 N N . PHE A 1 256 ? -6.855 -21.672 -18.75 1 98.31 256 PHE A N 1
ATOM 1949 C CA . PHE A 1 256 ? -5.398 -21.641 -18.703 1 98.31 256 PHE A CA 1
ATOM 1950 C C . PHE A 1 256 ? -4.906 -20.969 -17.422 1 98.31 256 PHE A C 1
ATOM 1952 O O . PHE A 1 256 ? -5.68 -20.297 -16.734 1 98.31 256 PHE A O 1
ATOM 1959 N N . ALA A 1 257 ? -3.68 -21.25 -17.031 1 98.88 257 ALA A N 1
ATOM 1960 C CA . ALA A 1 257 ? -3.082 -20.609 -15.859 1 98.88 257 ALA A CA 1
ATOM 1961 C C . ALA A 1 257 ? -1.573 -20.453 -16.031 1 98.88 257 ALA A C 1
ATOM 1963 O O . ALA A 1 257 ? -0.938 -21.234 -16.734 1 98.88 257 ALA A O 1
ATOM 1964 N N . LEU A 1 258 ? -1.061 -19.453 -15.5 1 98.88 258 LEU A N 1
ATOM 1965 C CA . LEU A 1 258 ? 0.361 -19.125 -15.484 1 98.88 258 LEU A CA 1
ATOM 1966 C C . LEU A 1 258 ? 0.864 -18.938 -14.062 1 98.88 258 LEU A C 1
ATOM 1968 O O . LEU A 1 258 ? 0.202 -18.281 -13.25 1 98.88 258 LEU A O 1
ATOM 1972 N N . PHE A 1 259 ? 1.971 -19.531 -13.734 1 98.88 259 PHE A N 1
ATOM 1973 C CA . PHE A 1 259 ? 2.529 -19.516 -12.391 1 98.88 259 PHE A CA 1
ATOM 1974 C C . PHE A 1 259 ? 3.912 -18.875 -12.383 1 98.88 259 PHE A C 1
ATOM 1976 O O . PHE A 1 259 ? 4.703 -19.094 -13.305 1 98.88 259 PHE A O 1
ATOM 1983 N N . GLU A 1 260 ? 4.164 -18.078 -11.352 1 98.62 260 GLU A N 1
ATOM 1984 C CA . GLU A 1 260 ? 5.434 -17.359 -11.328 1 98.62 260 GLU A CA 1
ATOM 1985 C C . GLU A 1 260 ? 5.785 -16.906 -9.914 1 98.62 260 GLU A C 1
ATOM 1987 O O . GLU A 1 260 ? 4.902 -16.734 -9.0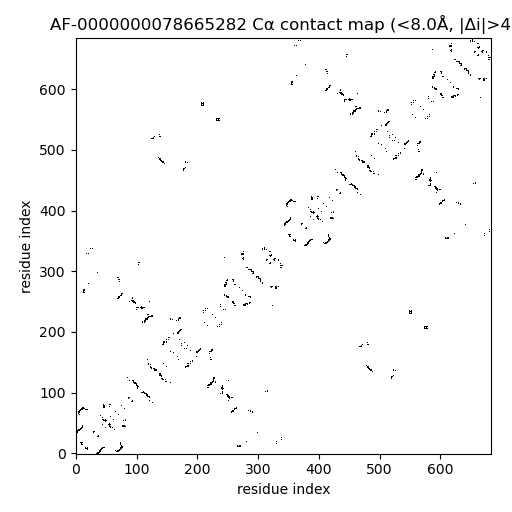7 1 98.62 260 GLU A O 1
ATOM 1992 N N . PRO A 1 261 ? 7.109 -16.75 -9.641 1 97.62 261 PRO A N 1
ATOM 1993 C CA . PRO A 1 261 ? 7.469 -16.094 -8.383 1 97.62 261 PRO A CA 1
ATOM 1994 C C . PRO A 1 261 ? 7.004 -14.648 -8.32 1 97.62 261 PRO A C 1
ATOM 1996 O O . PRO A 1 261 ? 6.812 -14.016 -9.359 1 97.62 261 PRO A O 1
ATOM 1999 N N . VAL A 1 262 ? 6.875 -14.133 -7.117 1 95 262 VAL A N 1
ATOM 2000 C CA . VAL A 1 262 ? 6.441 -12.75 -6.941 1 95 262 VAL A CA 1
ATOM 2001 C C . VAL A 1 262 ? 7.633 -11.805 -7.113 1 95 262 VAL A C 1
ATOM 2003 O O . VAL A 1 262 ? 7.469 -10.656 -7.523 1 95 262 VAL A O 1
ATOM 2006 N N . HIS A 1 263 ? 8.844 -12.32 -6.816 1 93.31 263 HIS A N 1
ATOM 2007 C CA . HIS A 1 263 ? 10.016 -11.461 -6.852 1 93.31 263 HIS A CA 1
ATOM 2008 C C . HIS A 1 263 ? 10.453 -11.188 -8.289 1 93.31 263 HIS A C 1
ATOM 2010 O O . HIS A 1 263 ? 10.07 -11.914 -9.203 1 93.31 263 HIS A O 1
ATOM 2016 N N . GLY A 1 264 ? 11.281 -10.195 -8.469 1 93.19 264 GLY A N 1
ATOM 2017 C CA . GLY A 1 264 ? 11.773 -9.797 -9.773 1 93.19 264 GLY A CA 1
ATOM 2018 C C . GLY A 1 264 ? 13.07 -10.492 -10.164 1 93.19 264 GLY A C 1
ATOM 2019 O O . GLY A 1 264 ? 13.406 -11.539 -9.609 1 93.19 264 GLY A O 1
ATOM 2020 N N . ALA A 1 265 ? 13.719 -9.852 -11.125 1 95.75 265 ALA A N 1
ATOM 2021 C CA . ALA A 1 265 ? 14.82 -10.508 -11.812 1 95.75 265 ALA A CA 1
ATOM 2022 C C . ALA A 1 265 ? 16.109 -10.438 -10.992 1 95.75 265 ALA A C 1
ATOM 2024 O O . ALA A 1 265 ? 17.062 -11.18 -11.25 1 95.75 265 ALA A O 1
ATOM 2025 N N . ALA A 1 266 ? 16.172 -9.5 -10.031 1 94.5 266 ALA A N 1
ATOM 2026 C CA . ALA A 1 266 ? 17.312 -9.43 -9.109 1 94.5 266 ALA A CA 1
ATOM 2027 C C . ALA A 1 266 ? 18.625 -9.523 -9.867 1 94.5 266 ALA A C 1
ATOM 2029 O O . ALA A 1 266 ? 19.453 -10.406 -9.602 1 94.5 266 ALA A O 1
ATOM 2030 N N . PHE A 1 267 ? 18.984 -8.578 -10.68 1 95.56 267 PHE A N 1
ATOM 2031 C CA . PHE A 1 267 ? 20.141 -8.578 -11.578 1 95.56 267 PHE A CA 1
ATOM 2032 C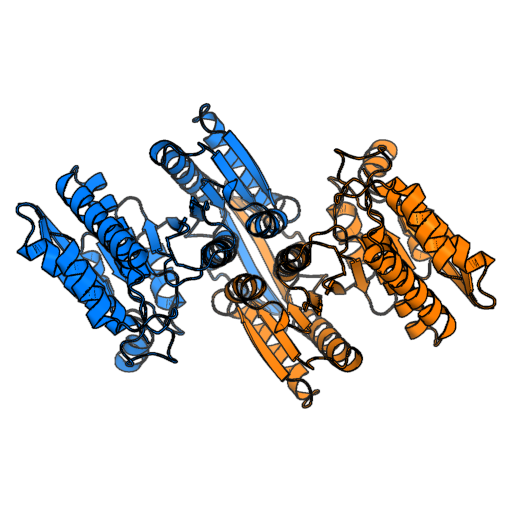 C . PHE A 1 267 ? 21.438 -8.586 -10.781 1 95.56 267 PHE A C 1
ATOM 2034 O O . PHE A 1 267 ? 22.453 -9.102 -11.25 1 95.56 267 PHE A O 1
ATOM 2041 N N . ASP A 1 268 ? 21.391 -8.102 -9.609 1 94.81 268 ASP A N 1
ATOM 2042 C CA . ASP A 1 268 ? 22.594 -7.934 -8.789 1 94.81 268 ASP A CA 1
ATOM 2043 C C . ASP A 1 268 ? 23.172 -9.289 -8.398 1 94.81 268 ASP A C 1
ATOM 2045 O O . ASP A 1 268 ? 24.391 -9.398 -8.156 1 94.81 268 ASP A O 1
ATOM 2049 N N . ILE A 1 269 ? 22.344 -10.289 -8.367 1 96 269 ILE A N 1
ATOM 2050 C CA . ILE A 1 269 ? 22.875 -11.586 -7.957 1 96 269 ILE A CA 1
ATOM 2051 C C . ILE A 1 269 ? 22.688 -12.594 -9.086 1 96 269 ILE A C 1
ATOM 2053 O O . ILE A 1 269 ? 22.828 -13.805 -8.875 1 96 269 ILE A O 1
ATOM 2057 N N . ALA A 1 270 ? 22.391 -12.094 -10.273 1 96.81 270 ALA A N 1
ATOM 2058 C CA . ALA A 1 270 ? 22.219 -12.961 -11.438 1 96.81 270 ALA A CA 1
ATOM 2059 C C . ALA A 1 270 ? 23.516 -13.703 -11.75 1 96.81 270 ALA A C 1
ATOM 2061 O O . ALA A 1 270 ? 24.594 -13.109 -11.758 1 96.81 270 ALA A O 1
ATOM 2062 N N . GLY A 1 271 ? 23.391 -15.031 -11.961 1 97 271 GLY A N 1
ATOM 2063 C CA . GLY A 1 271 ? 24.531 -15.828 -12.367 1 97 271 GLY A CA 1
ATOM 2064 C C . GLY A 1 271 ? 25.406 -16.25 -11.211 1 97 271 GLY A C 1
ATOM 2065 O O . GLY A 1 271 ? 26.391 -16.984 -11.391 1 97 271 GLY A O 1
ATOM 2066 N N . LYS A 1 272 ? 25.031 -15.875 -10.023 1 97.75 272 LYS A N 1
ATOM 2067 C CA . LYS A 1 272 ? 25.891 -16.156 -8.859 1 97.75 272 LYS A CA 1
ATOM 2068 C C . LYS A 1 272 ? 25.453 -17.438 -8.156 1 97.75 272 LYS A C 1
ATOM 2070 O O . LYS A 1 272 ? 26.094 -17.859 -7.191 1 97.75 272 LYS A O 1
ATOM 2075 N N . ASN A 1 273 ? 24.406 -18.062 -8.641 1 98.25 273 ASN A N 1
ATOM 2076 C CA . ASN A 1 273 ? 23.906 -19.297 -8.039 1 98.25 273 ASN A CA 1
ATOM 2077 C C . ASN A 1 273 ? 23.625 -19.109 -6.551 1 98.25 273 ASN A C 1
ATOM 2079 O O . ASN A 1 273 ? 24 -19.953 -5.73 1 98.25 273 ASN A O 1
ATOM 2083 N N . ALA A 1 274 ? 23 -17.938 -6.242 1 97.75 274 ALA A N 1
ATOM 2084 C CA . ALA A 1 274 ? 22.781 -17.578 -4.844 1 97.75 274 ALA A CA 1
ATOM 2085 C C . ALA A 1 274 ? 21.297 -17.391 -4.543 1 97.75 274 ALA A C 1
ATOM 2087 O O . ALA A 1 274 ? 20.891 -17.375 -3.379 1 97.75 274 ALA A O 1
ATOM 2088 N N . ALA A 1 275 ? 20.453 -17.328 -5.562 1 97.12 275 ALA A N 1
ATOM 2089 C CA . ALA A 1 275 ? 19.047 -16.938 -5.414 1 97.12 275 ALA A CA 1
ATOM 2090 C C . ALA A 1 275 ? 18.219 -18.094 -4.859 1 97.12 275 ALA A C 1
ATOM 2092 O O . ALA A 1 275 ? 18.312 -19.219 -5.336 1 97.12 275 ALA A O 1
ATOM 2093 N N . ASN A 1 276 ? 17.453 -17.828 -3.854 1 97.12 276 ASN A N 1
ATOM 2094 C CA . ASN A 1 276 ? 16.516 -18.781 -3.297 1 97.12 276 ASN A CA 1
ATOM 2095 C C . ASN A 1 276 ? 15.461 -19.203 -4.32 1 97.12 276 ASN A C 1
ATOM 2097 O O . ASN A 1 276 ? 14.703 -18.359 -4.82 1 97.12 276 ASN A O 1
ATOM 2101 N N . PRO A 1 277 ? 15.359 -20.484 -4.605 1 98.25 277 PRO A N 1
ATOM 2102 C CA . PRO A 1 277 ? 14.422 -20.922 -5.641 1 98.25 277 PRO A CA 1
ATOM 2103 C C . PRO A 1 277 ? 13.031 -21.219 -5.086 1 98.25 277 PRO A C 1
ATOM 2105 O O . PRO A 1 277 ? 12.156 -21.688 -5.824 1 98.25 277 PRO A O 1
ATOM 2108 N N . SER A 1 278 ? 12.758 -20.984 -3.832 1 98.19 278 SER A N 1
ATOM 2109 C CA . SER A 1 278 ? 11.547 -21.453 -3.176 1 98.19 278 SER A CA 1
ATOM 2110 C C . SER A 1 278 ? 10.297 -20.828 -3.807 1 98.19 278 SER A C 1
ATOM 2112 O O . SER A 1 278 ? 9.266 -21.484 -3.918 1 98.19 278 SER A O 1
ATOM 2114 N N . SER A 1 279 ? 10.391 -19.594 -4.195 1 98 279 SER A N 1
ATOM 2115 C CA . SER A 1 279 ? 9.227 -18.938 -4.758 1 98 279 SER A CA 1
ATOM 2116 C C . SER A 1 279 ? 8.758 -19.609 -6.039 1 98 279 SER A C 1
ATOM 2118 O O . SER A 1 279 ? 7.566 -19.875 -6.215 1 98 279 SER A O 1
ATOM 2120 N N . ILE A 1 280 ? 9.664 -19.938 -6.961 1 98.62 280 ILE A N 1
ATOM 2121 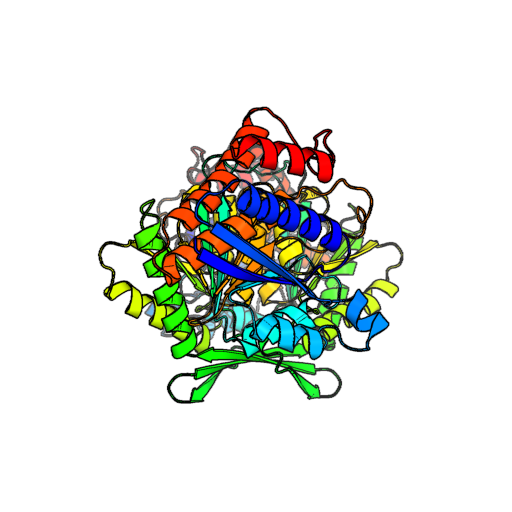C CA . ILE A 1 280 ? 9.258 -20.562 -8.219 1 98.62 280 ILE A CA 1
ATOM 2122 C C . ILE A 1 280 ? 8.852 -22.016 -7.961 1 98.62 280 ILE A C 1
ATOM 2124 O O . ILE A 1 280 ? 7.949 -22.531 -8.617 1 98.62 280 ILE A O 1
ATOM 2128 N N . LEU A 1 281 ? 9.492 -22.688 -6.992 1 98.88 281 LEU A N 1
ATOM 2129 C CA . LEU A 1 281 ? 9.125 -24.062 -6.672 1 98.88 281 LEU A CA 1
ATOM 2130 C C . LEU A 1 281 ? 7.723 -24.125 -6.062 1 98.88 281 LEU A C 1
ATOM 2132 O O . LEU A 1 281 ? 6.949 -25.031 -6.371 1 98.88 281 LEU A O 1
ATOM 2136 N N . LEU A 1 282 ? 7.457 -23.156 -5.195 1 98.75 282 LEU A N 1
ATOM 2137 C CA . LEU A 1 282 ? 6.117 -23.094 -4.625 1 98.75 282 LEU A CA 1
ATOM 2138 C C . LEU A 1 282 ? 5.094 -22.703 -5.691 1 98.75 282 LEU A C 1
ATOM 2140 O O . LEU A 1 282 ? 3.938 -23.141 -5.625 1 98.75 282 LEU A O 1
ATOM 2144 N N . SER A 1 283 ? 5.492 -21.906 -6.688 1 98.81 283 SER A N 1
ATOM 2145 C CA . SER A 1 283 ? 4.625 -21.641 -7.832 1 98.81 283 SER A CA 1
ATOM 2146 C C . SER A 1 283 ? 4.367 -22.906 -8.633 1 98.81 283 SER A C 1
ATOM 2148 O O . SER A 1 283 ? 3.256 -23.125 -9.125 1 98.81 283 SER A O 1
ATOM 2150 N N . ALA A 1 284 ? 5.395 -23.703 -8.789 1 98.88 284 ALA A N 1
ATOM 2151 C CA . ALA A 1 284 ? 5.223 -25 -9.438 1 98.88 284 ALA A CA 1
ATOM 2152 C C . ALA A 1 284 ? 4.246 -25.891 -8.664 1 98.88 284 ALA A C 1
ATOM 2154 O O . ALA A 1 284 ? 3.432 -26.594 -9.258 1 98.88 284 ALA A O 1
ATOM 2155 N N . LYS A 1 285 ? 4.363 -25.875 -7.352 1 98.81 285 LYS A N 1
ATOM 2156 C CA . LYS A 1 285 ? 3.393 -26.578 -6.523 1 98.81 285 LYS A CA 1
ATOM 2157 C C . LYS A 1 285 ? 1.97 -26.125 -6.836 1 98.81 285 LYS A C 1
ATOM 2159 O O . LYS A 1 285 ? 1.072 -26.953 -7 1 98.81 285 LYS A O 1
ATOM 2164 N N . MET A 1 286 ? 1.771 -24.797 -6.922 1 98.81 286 MET A N 1
ATOM 2165 C CA . MET A 1 286 ? 0.453 -24.266 -7.262 1 98.81 286 MET A CA 1
ATOM 2166 C C . MET A 1 286 ? 0.002 -24.766 -8.633 1 98.81 286 MET A C 1
ATOM 2168 O O . MET A 1 286 ? -1.177 -25.062 -8.828 1 98.81 286 MET A O 1
ATOM 2172 N N . MET A 1 287 ? 0.939 -24.828 -9.562 1 98.88 287 MET A N 1
ATOM 2173 C CA . MET A 1 287 ? 0.646 -25.328 -10.898 1 98.88 287 MET A CA 1
ATOM 2174 C C . MET A 1 287 ? 0.156 -26.766 -10.844 1 98.88 287 MET A C 1
ATOM 2176 O O . MET A 1 287 ? -0.848 -27.109 -11.469 1 98.88 287 MET A O 1
ATOM 2180 N N . LEU A 1 288 ? 0.817 -27.609 -10.07 1 98.75 288 LEU A N 1
ATOM 2181 C CA . LEU A 1 288 ? 0.45 -29.016 -9.961 1 98.75 288 LEU A CA 1
ATOM 2182 C C . LEU A 1 288 ? -0.924 -29.172 -9.312 1 98.75 288 LEU A C 1
ATOM 2184 O O . LEU A 1 288 ? -1.725 -30 -9.742 1 98.75 288 LEU A O 1
ATOM 2188 N N . GLU A 1 289 ? -1.155 -28.375 -8.312 1 98.31 289 GLU A N 1
ATOM 2189 C CA . GLU A 1 289 ? -2.473 -28.391 -7.684 1 98.31 289 GLU A CA 1
ATOM 2190 C C . GLU A 1 289 ? -3.562 -27.984 -8.672 1 98.31 289 GLU A C 1
ATOM 2192 O O . GLU A 1 289 ? -4.621 -28.609 -8.719 1 98.31 289 GLU A O 1
ATOM 2197 N N . TRP A 1 290 ? -3.316 -26.984 -9.445 1 98.44 290 TRP A N 1
ATOM 2198 C CA . TRP A 1 290 ? -4.273 -26.5 -10.438 1 98.44 290 TRP A CA 1
ATOM 2199 C C . TRP A 1 290 ? -4.527 -27.562 -11.5 1 98.44 290 TRP A C 1
ATOM 2201 O O . TRP A 1 290 ? -5.676 -27.797 -11.883 1 98.44 290 TRP A O 1
ATOM 2211 N N . LEU A 1 291 ? -3.465 -28.156 -12.031 1 98.19 291 LEU A N 1
ATOM 2212 C CA . LEU A 1 291 ? -3.594 -29.219 -13.023 1 98.19 291 LEU A CA 1
ATOM 2213 C C . LEU A 1 291 ? -4.395 -30.391 -12.461 1 98.19 291 LEU A C 1
ATOM 2215 O O . LEU A 1 291 ? -5.262 -30.938 -13.148 1 98.19 291 LEU A O 1
ATOM 2219 N N . GLY A 1 292 ? -4.035 -30.766 -11.219 1 98 292 GLY A N 1
ATOM 2220 C CA . GLY A 1 292 ? -4.754 -31.859 -10.578 1 98 292 GLY A CA 1
ATOM 2221 C C . GLY A 1 292 ? -6.242 -31.594 -10.445 1 98 292 GLY A C 1
ATOM 2222 O O . GLY A 1 292 ? -7.059 -32.469 -10.711 1 98 292 GLY A O 1
ATOM 2223 N N . ASP A 1 293 ? -6.562 -30.422 -9.984 1 96.25 293 ASP A N 1
ATOM 2224 C CA . ASP A 1 293 ? -7.969 -30.047 -9.836 1 96.25 293 ASP A CA 1
ATOM 2225 C C . ASP A 1 293 ? -8.688 -30.078 -11.18 1 96.25 293 ASP A C 1
ATOM 2227 O O . ASP A 1 293 ? -9.82 -30.562 -11.273 1 96.25 293 ASP A O 1
ATOM 2231 N N . ARG A 1 294 ? -8.062 -29.625 -12.203 1 96 294 ARG A N 1
ATOM 2232 C CA . ARG A 1 294 ? -8.656 -29.5 -13.531 1 96 294 ARG A CA 1
ATOM 2233 C C . ARG A 1 294 ? -8.875 -30.875 -14.156 1 96 294 ARG A C 1
ATOM 2235 O O . ARG A 1 294 ? -9.844 -31.078 -14.891 1 96 294 ARG A O 1
ATOM 2242 N N . HIS A 1 295 ? -8.016 -31.812 -13.82 1 96.19 295 HIS A N 1
ATOM 2243 C CA . HIS A 1 295 ? -8.055 -33.094 -14.516 1 96.19 295 HIS A CA 1
ATOM 2244 C C . HIS A 1 295 ? -8.469 -34.219 -13.57 1 96.19 295 HIS A C 1
ATOM 2246 O O . HIS A 1 295 ? -8.453 -35.406 -13.953 1 96.19 295 HIS A O 1
ATOM 2252 N N . GLY A 1 296 ? -8.836 -33.875 -12.367 1 96.81 296 GLY A N 1
ATOM 2253 C CA . GLY A 1 296 ? -9.188 -34.875 -11.383 1 96.81 296 GLY A CA 1
ATOM 2254 C C . GLY A 1 296 ? -8.047 -35.812 -11.047 1 96.81 296 GLY A C 1
ATOM 2255 O O . GLY A 1 296 ? -8.25 -37.031 -10.883 1 96.81 296 GLY A O 1
ATOM 2256 N N . ASP A 1 297 ? -6.832 -35.312 -11.039 1 97.75 297 ASP A N 1
ATOM 2257 C CA . ASP A 1 297 ? -5.613 -36.094 -10.836 1 97.75 297 ASP A CA 1
ATOM 2258 C C . ASP A 1 297 ? -5.043 -35.875 -9.438 1 97.75 297 ASP A C 1
ATOM 2260 O O . ASP A 1 297 ? -4.195 -35 -9.242 1 97.75 297 ASP A O 1
ATOM 2264 N N . LYS A 1 298 ? -5.363 -36.656 -8.508 1 97.69 298 LYS A N 1
ATOM 2265 C CA . LYS A 1 298 ? -4.945 -36.5 -7.121 1 97.69 298 LYS A CA 1
ATOM 2266 C C . LYS A 1 298 ? -3.447 -36.75 -6.965 1 97.69 298 LYS A C 1
ATOM 2268 O O . LYS A 1 298 ? -2.811 -36.219 -6.062 1 97.69 298 LYS A O 1
ATOM 2273 N N . ASP A 1 299 ? -2.986 -37.594 -7.797 1 97.75 299 ASP A N 1
ATOM 2274 C CA . ASP A 1 299 ? -1.571 -37.938 -7.699 1 97.75 299 ASP A CA 1
ATOM 2275 C C . ASP A 1 299 ? -0.691 -36.719 -7.949 1 97.75 299 ASP A C 1
ATOM 2277 O O . ASP A 1 299 ? 0.283 -36.469 -7.23 1 97.75 299 ASP A O 1
ATOM 2281 N N . VAL A 1 300 ? -1.043 -35.938 -8.992 1 98.19 300 VAL A N 1
ATOM 2282 C CA . VAL A 1 300 ? -0.229 -34.75 -9.312 1 98.19 300 VAL A CA 1
ATOM 2283 C C . VAL A 1 300 ? -0.368 -33.719 -8.203 1 98.19 300 VAL A C 1
ATOM 2285 O O . VAL A 1 300 ? 0.582 -32.969 -7.906 1 98.19 300 VAL A O 1
ATOM 2288 N N . ILE A 1 301 ? -1.477 -33.594 -7.547 1 98.31 301 ILE A N 1
ATOM 2289 C CA . ILE A 1 301 ? -1.673 -32.719 -6.398 1 98.31 301 ILE A CA 1
ATOM 2290 C C . ILE A 1 301 ? -0.73 -33.125 -5.27 1 98.31 301 ILE A C 1
ATOM 2292 O O . ILE A 1 301 ? -0.107 -32.281 -4.629 1 98.31 301 ILE A O 1
ATOM 2296 N N . MET A 1 302 ? -0.598 -34.438 -5.059 1 98.25 302 MET A N 1
ATOM 2297 C CA . MET A 1 302 ? 0.28 -34.938 -4.012 1 98.25 302 MET A CA 1
ATOM 2298 C C . MET A 1 302 ? 1.74 -34.625 -4.324 1 98.25 302 MET A C 1
ATOM 2300 O O . MET A 1 302 ? 2.533 -34.375 -3.418 1 98.25 302 MET A O 1
ATOM 2304 N N . GLU A 1 303 ? 2.076 -34.719 -5.621 1 98.44 303 GLU A N 1
ATOM 2305 C CA . GLU A 1 303 ? 3.43 -34.312 -6 1 98.44 303 GLU A CA 1
ATOM 2306 C C . GLU A 1 303 ? 3.701 -32.844 -5.621 1 98.44 303 GLU A C 1
ATOM 2308 O O . GLU A 1 303 ? 4.805 -32.531 -5.191 1 98.44 303 GLU A O 1
ATOM 2313 N N . GLY A 1 304 ? 2.725 -31.953 -5.844 1 98.5 304 GLY A N 1
ATOM 2314 C CA . GLY A 1 304 ? 2.848 -30.578 -5.402 1 98.5 304 GLY A CA 1
ATOM 2315 C C . GLY A 1 304 ? 3.064 -30.453 -3.906 1 98.5 304 GLY A C 1
ATOM 2316 O O . GLY A 1 304 ? 3.91 -29.672 -3.463 1 98.5 304 GLY A O 1
ATOM 2317 N N . LYS A 1 305 ? 2.355 -31.219 -3.164 1 98.25 305 LYS A N 1
ATOM 2318 C CA . LYS A 1 305 ? 2.49 -31.203 -1.71 1 98.25 305 LYS A CA 1
ATOM 2319 C C . LYS A 1 305 ? 3.895 -31.625 -1.285 1 98.25 305 LYS A C 1
ATOM 2321 O O . LYS A 1 305 ? 4.445 -31.094 -0.32 1 98.25 305 LYS A O 1
ATOM 2326 N N . ARG A 1 306 ? 4.441 -32.562 -1.961 1 98.5 306 ARG A N 1
ATOM 2327 C CA . ARG A 1 306 ? 5.789 -33.031 -1.65 1 98.5 306 ARG A CA 1
ATOM 2328 C C . ARG A 1 306 ? 6.809 -31.906 -1.83 1 98.5 306 ARG A C 1
ATOM 2330 O O . ARG A 1 306 ? 7.789 -31.828 -1.09 1 98.5 306 ARG A O 1
ATOM 2337 N N . ILE A 1 307 ? 6.59 -31.047 -2.861 1 98.75 307 ILE A N 1
ATOM 2338 C CA . ILE A 1 307 ? 7.484 -29.922 -3.076 1 98.75 307 ILE A CA 1
ATOM 2339 C C . ILE A 1 307 ? 7.492 -29.031 -1.835 1 98.75 307 ILE A C 1
ATOM 2341 O O . ILE A 1 307 ? 8.555 -28.734 -1.283 1 98.75 307 ILE A O 1
ATOM 2345 N N . GLU A 1 308 ? 6.344 -28.594 -1.415 1 98.5 308 GLU A N 1
ATOM 2346 C CA . GLU A 1 308 ? 6.242 -27.688 -0.277 1 98.5 308 GLU A CA 1
ATOM 2347 C C . GLU A 1 308 ? 6.77 -28.344 0.998 1 98.5 308 GLU A C 1
ATOM 2349 O O . GLU A 1 308 ? 7.48 -27.703 1.778 1 98.5 308 GLU A O 1
ATOM 2354 N N . ASP A 1 309 ? 6.371 -29.609 1.216 1 98.62 309 ASP A N 1
ATOM 2355 C CA . ASP A 1 309 ? 6.836 -30.312 2.404 1 98.62 309 ASP A CA 1
ATOM 2356 C C . ASP A 1 309 ? 8.359 -30.391 2.439 1 98.62 309 ASP A C 1
ATOM 2358 O O . ASP A 1 309 ? 8.969 -30.297 3.51 1 98.62 309 ASP A O 1
ATOM 2362 N N . SER A 1 310 ? 8.922 -30.625 1.304 1 98.75 310 SER A N 1
ATOM 2363 C CA . SER A 1 310 ? 10.375 -30.719 1.213 1 98.75 310 SER A CA 1
ATOM 2364 C C . SER A 1 310 ? 11.031 -29.375 1.507 1 98.75 310 SER A C 1
ATOM 2366 O O . SER A 1 310 ? 12.055 -29.312 2.188 1 98.75 310 SER A O 1
ATOM 2368 N N . ILE A 1 311 ? 10.469 -28.297 0.968 1 98.5 311 ILE A N 1
ATOM 2369 C CA . ILE A 1 311 ? 10.984 -26.969 1.239 1 98.5 311 ILE A CA 1
ATOM 2370 C C . ILE A 1 311 ? 10.883 -26.672 2.734 1 98.5 311 ILE A C 1
ATOM 2372 O O . ILE A 1 311 ? 11.852 -26.219 3.348 1 98.5 311 ILE A O 1
ATOM 2376 N N . VAL A 1 312 ? 9.734 -26.969 3.309 1 98.12 312 VAL A N 1
ATOM 2377 C CA . VAL A 1 312 ? 9.492 -26.703 4.727 1 98.12 312 VAL A CA 1
ATOM 2378 C C . VAL A 1 312 ? 10.477 -27.516 5.566 1 98.12 312 VAL A C 1
ATOM 2380 O O . VAL A 1 312 ? 11.039 -27 6.539 1 98.12 312 VAL A O 1
ATOM 2383 N N . GLY A 1 313 ? 10.633 -28.766 5.195 1 98.31 313 GLY A N 1
ATOM 2384 C CA . GLY A 1 313 ? 11.594 -29.609 5.891 1 98.31 313 GLY A CA 1
ATOM 2385 C C . GLY A 1 313 ? 13.008 -29.047 5.855 1 98.31 313 GLY A C 1
ATOM 2386 O O . GLY A 1 313 ? 13.711 -29.062 6.871 1 98.31 313 GLY A O 1
ATOM 2387 N N . ALA A 1 314 ? 13.43 -28.578 4.719 1 98.06 314 ALA A N 1
ATOM 2388 C CA . ALA A 1 314 ? 14.758 -27.984 4.57 1 98.06 314 ALA A CA 1
ATOM 2389 C C . ALA A 1 314 ? 14.906 -26.75 5.457 1 98.06 314 ALA A C 1
ATOM 2391 O O . ALA A 1 314 ? 15.922 -26.594 6.141 1 98.06 314 ALA A O 1
ATOM 2392 N N . LEU A 1 315 ? 13.898 -25.922 5.48 1 97.31 315 LEU A N 1
ATOM 2393 C CA . LEU A 1 315 ? 13.93 -24.688 6.262 1 97.31 315 LEU A CA 1
ATOM 2394 C C . LEU A 1 315 ? 13.953 -25 7.754 1 97.31 315 LEU A C 1
ATOM 2396 O O . LEU A 1 315 ? 14.641 -24.312 8.523 1 97.31 315 LEU A O 1
ATOM 2400 N N . LYS A 1 316 ? 13.203 -25.984 8.125 1 97.5 316 LYS A N 1
ATOM 2401 C CA . LYS A 1 316 ? 13.18 -26.391 9.531 1 97.5 316 LYS A CA 1
ATOM 2402 C C . LYS A 1 316 ? 14.57 -26.781 10.023 1 97.5 316 LYS A C 1
ATOM 2404 O O . LYS A 1 316 ? 14.914 -26.547 11.18 1 97.5 316 LYS A O 1
ATOM 2409 N N . LYS A 1 317 ? 15.328 -27.312 9.141 1 97.25 317 LYS A N 1
ATOM 2410 C CA . LYS A 1 317 ? 16.672 -27.766 9.477 1 97.25 317 LYS A CA 1
ATOM 2411 C C . LYS A 1 317 ? 17.688 -26.641 9.312 1 97.25 317 LYS A C 1
ATOM 2413 O O . LYS A 1 317 ? 18.891 -26.859 9.469 1 97.25 317 LYS A O 1
ATOM 2418 N N . GLY A 1 318 ? 17.234 -25.484 8.859 1 96.5 318 GLY A N 1
ATOM 2419 C CA . GLY A 1 318 ? 18.094 -24.312 8.75 1 96.5 318 GLY A CA 1
ATOM 2420 C C . GLY A 1 318 ? 18.766 -24.188 7.402 1 96.5 318 GLY A C 1
ATOM 2421 O O . GLY A 1 318 ? 19.672 -23.375 7.227 1 96.5 318 GLY A O 1
ATOM 2422 N N . SER A 1 319 ? 18.375 -25.078 6.48 1 97.31 319 SER A N 1
ATOM 2423 C CA . SER A 1 319 ? 18.953 -25 5.141 1 97.31 319 SER A CA 1
ATOM 2424 C C . SER A 1 319 ? 18.391 -23.812 4.363 1 97.31 319 SER A C 1
ATOM 2426 O O . SER A 1 319 ? 17.172 -23.734 4.129 1 97.31 319 SER A O 1
ATOM 2428 N N . LYS A 1 320 ? 19.234 -22.844 4.023 1 95.75 320 LYS A N 1
ATOM 2429 C CA . LYS A 1 320 ? 18.859 -21.641 3.299 1 95.75 320 LYS A CA 1
ATOM 2430 C C . LYS A 1 320 ? 19.938 -21.25 2.279 1 95.75 320 LYS A C 1
ATOM 2432 O O . LYS A 1 320 ? 21.094 -21.625 2.422 1 95.75 320 LYS A O 1
ATOM 2437 N N . THR A 1 321 ? 19.453 -20.578 1.292 1 97.19 321 THR A N 1
ATOM 2438 C CA . THR A 1 321 ? 20.391 -20.078 0.307 1 97.19 321 THR A CA 1
ATOM 2439 C C . THR A 1 321 ? 21.078 -18.797 0.812 1 97.19 321 THR A C 1
ATOM 2441 O O . THR A 1 321 ? 20.641 -18.203 1.799 1 97.19 321 THR A O 1
ATOM 2444 N N . LYS A 1 322 ? 22.125 -18.359 0.113 1 94.56 322 LYS A N 1
ATOM 2445 C CA . LYS A 1 322 ? 22.969 -17.234 0.503 1 94.56 322 LYS A CA 1
ATOM 2446 C C . LYS A 1 322 ? 22.172 -15.938 0.554 1 94.56 322 LYS A C 1
ATOM 2448 O O . LYS A 1 322 ? 22.375 -15.109 1.442 1 94.56 322 LYS A O 1
ATOM 2453 N N . ASP A 1 323 ? 21.297 -15.773 -0.349 1 91.69 323 ASP A N 1
ATOM 2454 C CA . ASP A 1 323 ? 20.594 -14.508 -0.484 1 91.69 323 ASP A CA 1
ATOM 2455 C C . ASP A 1 323 ? 19.641 -14.281 0.688 1 91.69 323 ASP A C 1
ATOM 2457 O O . ASP A 1 323 ? 19.266 -13.141 0.978 1 91.69 323 ASP A O 1
ATOM 2461 N N . ILE A 1 324 ? 19.344 -15.367 1.392 1 92.19 324 ILE A N 1
ATOM 2462 C CA . ILE A 1 324 ? 18.438 -15.18 2.525 1 92.19 324 ILE A CA 1
ATOM 2463 C C . ILE A 1 324 ? 19.141 -15.625 3.812 1 92.19 324 ILE A C 1
ATOM 2465 O O . ILE A 1 324 ? 18.484 -16.125 4.73 1 92.19 324 ILE A O 1
ATOM 2469 N N . GLY A 1 325 ? 20.469 -15.617 3.787 1 91.38 325 GLY A N 1
ATOM 2470 C CA . GLY A 1 325 ? 21.25 -15.734 5.016 1 91.38 325 GLY A CA 1
ATOM 2471 C C . GLY A 1 325 ? 21.781 -17.125 5.254 1 91.38 325 GLY A C 1
ATOM 2472 O O . GLY A 1 325 ? 22.234 -17.453 6.355 1 91.38 325 GLY A O 1
ATOM 2473 N N . GLY A 1 326 ? 21.656 -17.969 4.262 1 95.44 326 GLY A N 1
ATOM 2474 C CA . GLY A 1 326 ? 22.188 -19.312 4.402 1 95.44 326 GLY A CA 1
ATOM 2475 C C . GLY A 1 326 ? 23.5 -19.516 3.66 1 95.44 326 GLY A C 1
ATOM 2476 O O . GLY A 1 326 ? 24.266 -18.562 3.467 1 95.44 326 GLY A O 1
ATOM 2477 N N . ARG A 1 327 ? 23.844 -20.781 3.451 1 96.44 327 ARG A N 1
ATOM 2478 C CA . ARG A 1 327 ? 25.141 -21.094 2.871 1 96.44 327 ARG A CA 1
ATOM 2479 C C . ARG A 1 327 ? 24.984 -21.844 1.555 1 96.44 327 ARG A C 1
ATOM 2481 O O . ARG A 1 327 ? 25.938 -21.953 0.771 1 96.44 327 ARG A O 1
ATOM 2488 N N . LEU A 1 328 ? 23.812 -22.25 1.229 1 98.31 328 LEU A N 1
ATOM 2489 C CA . LEU A 1 328 ? 23.609 -23.109 0.062 1 98.31 328 LEU A CA 1
ATOM 2490 C C . LEU A 1 328 ? 23.484 -22.266 -1.208 1 98.31 328 LEU A C 1
ATOM 2492 O O . LEU A 1 328 ? 23.016 -21.141 -1.164 1 98.31 328 LEU A O 1
ATOM 2496 N N . SER A 1 329 ? 23.906 -22.828 -2.266 1 98.56 329 SER A N 1
ATOM 2497 C CA . SER A 1 329 ? 23.625 -22.266 -3.576 1 98.56 329 SER A CA 1
ATOM 2498 C C . SER A 1 329 ? 22.219 -22.609 -4.031 1 98.56 329 SER A C 1
ATOM 2500 O O . SER A 1 329 ? 21.547 -23.438 -3.42 1 98.56 329 SER A O 1
ATOM 2502 N N . THR A 1 330 ? 21.797 -21.906 -5.094 1 98.5 330 THR A N 1
ATOM 2503 C CA . THR A 1 330 ? 20.5 -22.25 -5.699 1 98.5 330 THR A CA 1
ATOM 2504 C C . THR A 1 330 ? 20.453 -23.734 -6.059 1 98.5 330 THR A C 1
ATOM 2506 O O . THR A 1 330 ? 19.469 -24.422 -5.758 1 98.5 330 THR A O 1
ATOM 2509 N N . THR A 1 331 ? 21.547 -24.219 -6.664 1 98.69 331 THR A N 1
ATOM 2510 C CA . THR A 1 331 ? 21.641 -25.594 -7.129 1 98.69 331 THR A CA 1
ATOM 2511 C C . THR A 1 331 ? 21.594 -26.562 -5.953 1 98.69 331 THR A C 1
ATOM 2513 O O . THR A 1 331 ? 20.859 -27.562 -5.988 1 98.69 331 THR A O 1
ATOM 2516 N N . GLU A 1 332 ? 22.359 -26.25 -4.941 1 98.75 332 GLU A N 1
ATOM 2517 C CA . GLU A 1 332 ? 22.422 -27.125 -3.779 1 98.75 332 GLU A CA 1
ATOM 2518 C C . GLU A 1 332 ? 21.062 -27.203 -3.076 1 98.75 332 GLU A C 1
ATOM 2520 O O . GLU A 1 332 ? 20.641 -28.281 -2.65 1 98.75 332 GLU A O 1
ATOM 2525 N N . PHE A 1 333 ? 20.453 -26.109 -2.91 1 98.75 333 PHE A N 1
ATOM 2526 C CA . PHE A 1 333 ? 19.141 -26.094 -2.277 1 98.75 333 PHE A CA 1
ATOM 2527 C C . PHE A 1 333 ? 18.125 -26.891 -3.105 1 98.75 333 PHE A C 1
ATOM 2529 O O . PHE A 1 333 ? 17.328 -27.656 -2.561 1 98.75 333 PHE A O 1
ATOM 2536 N N . THR A 1 334 ? 18.141 -26.719 -4.41 1 98.81 334 THR A N 1
ATOM 2537 C CA . THR A 1 334 ? 17.25 -27.422 -5.312 1 98.81 334 THR A CA 1
ATOM 2538 C C . THR A 1 334 ? 17.453 -28.938 -5.207 1 98.81 334 THR A C 1
ATOM 2540 O O . THR A 1 334 ? 16.484 -29.703 -5.16 1 98.81 334 THR A O 1
ATOM 2543 N N . GLU A 1 335 ? 18.703 -29.328 -5.176 1 98.69 335 GLU A N 1
ATOM 2544 C CA . GLU A 1 335 ? 19.016 -30.75 -5.055 1 98.69 335 GLU A CA 1
ATOM 2545 C C . GLU A 1 335 ? 18.531 -31.312 -3.729 1 98.69 335 GLU A C 1
ATOM 2547 O O . GLU A 1 335 ? 18.031 -32.438 -3.676 1 98.69 335 GLU A O 1
ATOM 2552 N N . LEU A 1 336 ? 18.719 -30.516 -2.727 1 98.56 336 LEU A N 1
ATOM 2553 C CA . LEU A 1 336 ? 18.234 -30.922 -1.41 1 98.56 336 LEU A CA 1
ATOM 2554 C C . LEU A 1 336 ? 16.734 -31.156 -1.428 1 98.56 336 LEU A C 1
ATOM 2556 O O . LEU A 1 336 ? 16.25 -32.156 -0.892 1 98.56 336 LEU A O 1
ATOM 2560 N N . VAL A 1 337 ? 15.984 -30.266 -2.023 1 98.69 337 VAL A N 1
ATOM 2561 C CA . VAL A 1 337 ? 14.539 -30.391 -2.127 1 98.69 337 VAL A CA 1
ATOM 2562 C C . VAL A 1 337 ? 14.18 -31.625 -2.957 1 98.69 337 VAL A C 1
ATOM 2564 O O . VAL A 1 337 ? 13.359 -32.438 -2.541 1 98.69 337 VAL A O 1
ATOM 2567 N N . ALA A 1 338 ? 14.836 -31.766 -4.113 1 98.56 338 ALA A N 1
ATOM 2568 C CA . ALA A 1 338 ? 14.555 -32.875 -5.016 1 98.56 338 ALA A CA 1
ATOM 2569 C C . ALA A 1 338 ? 14.773 -34.219 -4.309 1 98.56 338 ALA A C 1
ATOM 2571 O O . ALA A 1 338 ? 13.961 -35.156 -4.449 1 98.56 338 ALA A O 1
ATOM 2572 N N . LYS A 1 339 ? 15.805 -34.312 -3.561 1 98 339 LYS A N 1
ATOM 2573 C CA . LYS A 1 339 ? 16.156 -35.531 -2.865 1 98 339 LYS A CA 1
ATOM 2574 C C . LYS A 1 339 ? 15.148 -35.844 -1.764 1 98 339 LYS A C 1
ATOM 2576 O O . LYS A 1 339 ? 14.844 -37.031 -1.5 1 98 339 LYS A O 1
ATOM 2581 N N . SER A 1 340 ? 14.656 -34.812 -1.196 1 98.12 340 SER A N 1
ATOM 2582 C CA . SER A 1 340 ? 13.789 -34.969 -0.03 1 98.12 340 SER A CA 1
ATOM 2583 C C . SER A 1 340 ? 12.359 -35.312 -0.442 1 98.12 340 SER A C 1
ATOM 2585 O O . SER A 1 340 ? 11.555 -35.75 0.384 1 98.12 340 SER A O 1
ATOM 2587 N N . MET A 1 341 ? 12.023 -35.188 -1.639 1 97.88 341 MET A N 1
ATOM 2588 C CA . MET A 1 341 ? 10.664 -35.406 -2.117 1 97.88 341 MET A CA 1
ATOM 2589 C C . MET A 1 341 ? 10.32 -36.906 -2.107 1 97.88 341 MET A C 1
ATOM 2591 O O . MET A 1 341 ? 9.156 -37.281 -1.983 1 97.88 341 MET A O 1
ATOM 2595 N N . TYR A 1 342 ? 11.359 -37.719 -2.242 1 94.62 342 TYR A N 1
ATOM 2596 C CA . TYR A 1 342 ? 11.133 -39.156 -2.307 1 94.62 342 TYR A CA 1
ATOM 2597 C C . TYR A 1 342 ? 12.07 -39.906 -1.366 1 94.62 342 TYR A C 1
ATOM 2599 O O . TYR A 1 342 ? 13.203 -39.469 -1.146 1 94.62 342 TYR A O 1
ATOM 2607 N N . MET B 1 1 ? 3.736 41.25 20.875 1 86.62 1 MET B N 1
ATOM 2608 C CA . MET B 1 1 ? 2.768 40.188 21.031 1 86.62 1 MET B CA 1
ATOM 2609 C C . MET B 1 1 ? 1.997 39.969 19.734 1 86.62 1 MET B C 1
ATOM 2611 O O . MET B 1 1 ? 1.404 40.875 19.188 1 86.62 1 MET B O 1
ATOM 2615 N N . THR B 1 2 ? 2.123 38.781 19.109 1 94.38 2 THR B N 1
ATOM 2616 C CA . THR B 1 2 ? 1.45 38.469 17.859 1 94.38 2 THR B CA 1
ATOM 2617 C C . THR B 1 2 ? 0.201 37.625 18.125 1 94.38 2 THR B C 1
ATOM 2619 O O . THR B 1 2 ? 0.222 36.719 18.953 1 94.38 2 THR B O 1
ATOM 2622 N N . ARG B 1 3 ? -0.93 38.031 17.5 1 96.69 3 ARG B N 1
ATOM 2623 C CA . ARG B 1 3 ? -2.189 37.281 17.625 1 96.69 3 ARG B CA 1
ATOM 2624 C C . ARG B 1 3 ? -2.533 36.562 16.328 1 96.69 3 ARG B C 1
ATOM 2626 O O . ARG B 1 3 ? -2.521 37.156 15.25 1 96.69 3 ARG B O 1
ATOM 2633 N N . TYR B 1 4 ? -2.775 35.281 16.391 1 98.12 4 TYR B N 1
ATOM 2634 C CA . TYR B 1 4 ? -3.166 34.469 15.242 1 98.12 4 TYR B CA 1
ATOM 2635 C C . TYR B 1 4 ? -4.625 34.031 15.344 1 98.12 4 TYR B C 1
ATOM 2637 O O . TYR B 1 4 ? -5.074 33.594 16.406 1 98.12 4 TYR B O 1
ATOM 2645 N N . ASN B 1 5 ? -5.402 34.219 14.281 1 98.5 5 ASN B N 1
ATOM 2646 C CA . ASN B 1 5 ? -6.762 33.688 14.172 1 98.5 5 ASN B CA 1
ATOM 2647 C C . ASN B 1 5 ? -6.781 32.281 13.586 1 98.5 5 ASN B C 1
ATOM 2649 O O . ASN B 1 5 ? -6.426 32.094 12.422 1 98.5 5 ASN B O 1
ATOM 2653 N N . ILE B 1 6 ? -7.273 31.375 14.359 1 98.69 6 ILE B N 1
ATOM 2654 C CA . ILE B 1 6 ? -7.273 29.969 13.969 1 98.69 6 ILE B CA 1
ATOM 2655 C C . ILE B 1 6 ? -8.711 29.453 13.898 1 98.69 6 ILE B C 1
ATOM 2657 O O . ILE B 1 6 ? -9.523 29.734 14.781 1 98.69 6 ILE B O 1
ATOM 2661 N N . SER B 1 7 ? -9.062 28.812 12.82 1 98.88 7 SER B N 1
ATOM 2662 C CA . SER B 1 7 ? -10.305 28.047 12.797 1 98.88 7 SER B CA 1
ATOM 2663 C C . SER B 1 7 ? -10.086 26.609 13.242 1 98.88 7 SER B C 1
ATOM 2665 O O . SER B 1 7 ? -9.039 26.016 12.953 1 98.88 7 SER B O 1
ATOM 2667 N N . LEU B 1 8 ? -11.023 26.109 14.016 1 98.81 8 LEU B N 1
ATOM 2668 C CA . LEU B 1 8 ? -10.953 24.75 14.562 1 98.81 8 LEU B CA 1
ATOM 2669 C C . LEU B 1 8 ? -12.211 23.969 14.219 1 98.81 8 LEU B C 1
ATOM 2671 O O . LEU B 1 8 ? -13.289 24.25 14.742 1 98.81 8 LEU B O 1
ATOM 2675 N N . ILE B 1 9 ? -12.062 23.016 13.336 1 98.69 9 ILE B N 1
ATOM 2676 C CA . ILE B 1 9 ? -13.156 22.094 13.031 1 98.69 9 ILE B CA 1
ATOM 2677 C C . ILE B 1 9 ? -13.219 21 14.102 1 98.69 9 ILE B C 1
ATOM 2679 O O . ILE B 1 9 ? -12.266 20.219 14.258 1 98.69 9 ILE B O 1
ATOM 2683 N N . ARG B 1 10 ? -14.258 20.859 14.742 1 96.88 10 ARG B N 1
ATOM 2684 C CA . ARG B 1 10 ? -14.383 19.938 15.875 1 96.88 10 ARG B CA 1
ATOM 2685 C C . ARG B 1 10 ? -14.367 18.5 15.398 1 96.88 10 ARG B C 1
ATOM 2687 O O . ARG B 1 10 ? -13.75 17.641 16.031 1 96.88 10 ARG B O 1
ATOM 2694 N N . GLY B 1 11 ? -15.078 18.219 14.266 1 97.19 11 GLY B N 1
ATOM 2695 C CA . GLY B 1 11 ? -15.094 16.891 13.688 1 97.19 11 GLY B CA 1
ATOM 2696 C C . GLY B 1 11 ? -16.125 15.977 14.312 1 97.19 11 GLY B C 1
ATOM 2697 O O . GLY B 1 11 ? -17.141 16.453 14.844 1 97.19 11 GLY B O 1
ATOM 2698 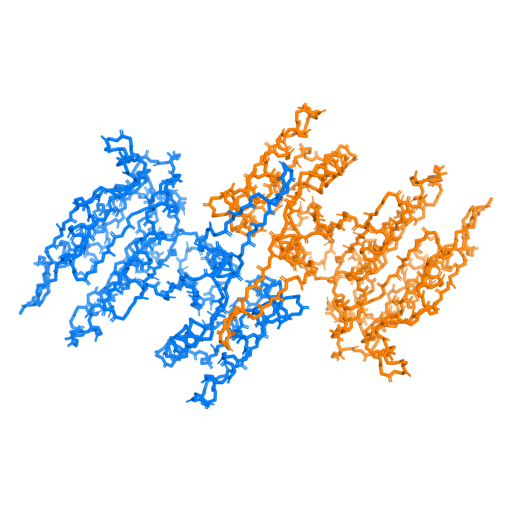N N . ASP B 1 12 ? -15.984 14.688 14.172 1 98.06 12 ASP B N 1
ATOM 2699 C CA . ASP B 1 12 ? -16.906 13.641 14.594 1 98.06 12 ASP B CA 1
ATOM 2700 C C . ASP B 1 12 ? -16.203 12.57 15.414 1 98.06 12 ASP B C 1
ATOM 2702 O O . ASP B 1 12 ? -14.969 12.508 15.43 1 98.06 12 ASP B O 1
ATOM 2706 N N . GLY B 1 13 ? -17.016 11.719 16.109 1 97.62 13 GLY B N 1
ATOM 2707 C CA . GLY B 1 13 ? -16.391 10.695 16.938 1 97.62 13 GLY B CA 1
ATOM 2708 C C . GLY B 1 13 ? -15.547 11.266 18.062 1 97.62 13 GLY B C 1
ATOM 2709 O O . GLY B 1 13 ? -16.031 12.078 18.844 1 97.62 13 GLY B O 1
ATOM 2710 N N . ILE B 1 14 ? -14.289 10.898 18 1 98 14 ILE B N 1
ATOM 2711 C CA . ILE B 1 14 ? -13.398 11.422 19.047 1 98 14 ILE B CA 1
ATOM 2712 C C . ILE B 1 14 ? -12.984 12.844 18.688 1 98 14 ILE B C 1
ATOM 2714 O O . ILE B 1 14 ? -12.227 13.477 19.438 1 98 14 ILE B O 1
ATOM 2718 N N . GLY B 1 15 ? -13.453 13.344 17.578 1 97.75 15 GLY B N 1
ATOM 2719 C CA . GLY B 1 15 ? -13.094 14.664 17.094 1 97.75 15 GLY B CA 1
ATOM 2720 C C . GLY B 1 15 ? -13.258 15.75 18.141 1 97.75 15 GLY B C 1
ATOM 2721 O O . GLY B 1 15 ? -12.312 16.484 18.438 1 97.75 15 GLY B O 1
ATOM 2722 N N . PRO B 1 16 ? -14.414 15.883 18.734 1 97.69 16 PRO B N 1
ATOM 2723 C CA . PRO B 1 16 ? -14.633 16.906 19.75 1 97.69 16 PRO B CA 1
ATOM 2724 C C . PRO B 1 16 ? -13.641 16.828 20.891 1 97.69 16 PRO B C 1
ATOM 2726 O O . PRO B 1 16 ? -13.148 17.859 21.375 1 97.69 16 PRO B O 1
ATOM 2729 N N . GLU B 1 17 ? -13.305 15.617 21.328 1 98.19 17 GLU B N 1
ATOM 2730 C CA . GLU B 1 17 ? -12.32 15.453 22.391 1 98.19 17 GLU B CA 1
ATOM 2731 C C . GLU B 1 17 ? -10.938 15.906 21.938 1 98.19 17 GLU B C 1
ATOM 2733 O O . GLU B 1 17 ? -10.211 16.562 22.688 1 98.19 17 GLU B O 1
ATOM 2738 N N . GLN B 1 18 ? -10.57 15.555 20.719 1 98.12 18 GLN B N 1
ATOM 2739 C CA . GLN B 1 18 ? -9.297 15.969 20.156 1 98.12 18 GLN B CA 1
ATOM 2740 C C . GLN B 1 18 ? -9.219 17.484 20.016 1 98.12 18 GLN B C 1
ATOM 2742 O O . GLN B 1 18 ? -8.203 18.094 20.344 1 98.12 18 GLN B O 1
ATOM 2747 N N . ALA B 1 19 ? -10.281 18.047 19.484 1 98.31 19 ALA B N 1
ATOM 2748 C CA . ALA B 1 19 ? -10.352 19.5 19.312 1 98.31 19 ALA B CA 1
ATOM 2749 C C . ALA B 1 19 ? -10.211 20.219 20.641 1 98.31 19 ALA B C 1
ATOM 2751 O O . ALA B 1 19 ? -9.539 21.25 20.719 1 98.31 19 ALA B O 1
ATOM 2752 N N . GLU B 1 20 ? -10.875 19.703 21.625 1 98.38 20 GLU B N 1
ATOM 2753 C CA . GLU B 1 20 ? -10.781 20.312 22.953 1 98.38 20 GLU B CA 1
ATOM 2754 C C . GLU B 1 20 ? -9.352 20.25 23.484 1 98.38 20 GLU B C 1
ATOM 2756 O O . GLU B 1 20 ? -8.891 21.188 24.141 1 98.38 20 GLU B O 1
ATOM 2761 N N . ALA B 1 21 ? -8.695 19.125 23.281 1 98.75 21 ALA B N 1
ATOM 2762 C CA . ALA B 1 21 ? -7.293 19 23.688 1 98.75 21 ALA B CA 1
ATOM 2763 C C . ALA B 1 21 ? -6.426 20.047 23 1 98.75 21 ALA B C 1
ATOM 2765 O O . ALA B 1 21 ? -5.602 20.703 23.641 1 98.75 21 ALA B O 1
ATOM 2766 N N . ALA B 1 22 ? -6.629 20.188 21.703 1 98.81 22 ALA B N 1
ATOM 2767 C CA . ALA B 1 22 ? -5.871 21.188 20.938 1 98.81 22 ALA B CA 1
ATOM 2768 C C . ALA B 1 22 ? -6.156 22.594 21.453 1 98.81 22 ALA B C 1
ATOM 2770 O O . ALA B 1 22 ? -5.238 23.406 21.594 1 98.81 22 ALA B O 1
ATOM 2771 N N . LYS B 1 23 ? -7.41 22.875 21.672 1 98.62 23 LYS B N 1
ATOM 2772 C CA . LYS B 1 23 ? -7.82 24.188 22.188 1 98.62 23 LYS B CA 1
ATOM 2773 C C . LYS B 1 23 ? -7.152 24.5 23.516 1 98.62 23 LYS B C 1
ATOM 2775 O O . LYS B 1 23 ? -6.66 25.609 23.734 1 98.62 23 LYS B O 1
ATOM 2780 N N . LYS B 1 24 ? -7.156 23.5 24.391 1 98.69 24 LYS B N 1
ATOM 2781 C CA . LYS B 1 24 ? -6.535 23.672 25.703 1 98.69 24 LYS B CA 1
ATOM 2782 C C . LYS B 1 24 ? -5.062 24.047 25.562 1 98.69 24 LYS B C 1
ATOM 2784 O O . LYS B 1 24 ? -4.57 24.922 26.281 1 98.69 24 LYS B O 1
ATOM 2789 N N . ILE B 1 25 ? -4.375 23.375 24.719 1 98.88 25 ILE B N 1
ATOM 2790 C CA . ILE B 1 25 ? -2.953 23.641 24.516 1 98.88 25 ILE B CA 1
ATOM 2791 C C . ILE B 1 25 ? -2.75 25.031 23.953 1 98.88 25 ILE B C 1
ATOM 2793 O O . ILE B 1 25 ? -1.88 25.781 24.406 1 98.88 25 ILE B O 1
ATOM 2797 N N . LEU B 1 26 ? -3.535 25.422 22.922 1 98.75 26 LEU B N 1
ATOM 2798 C CA . LEU B 1 26 ? -3.422 26.75 22.312 1 98.75 26 LEU B CA 1
ATOM 2799 C C . LEU B 1 26 ? -3.758 27.844 23.328 1 98.75 26 LEU B C 1
ATOM 2801 O O . LEU B 1 26 ? -3.119 28.891 23.344 1 98.75 26 LEU B O 1
ATOM 2805 N N . GLU B 1 27 ? -4.746 27.578 24.156 1 98.44 27 GLU B N 1
ATOM 2806 C CA . GLU B 1 27 ? -5.109 28.531 25.203 1 98.44 27 GLU B CA 1
ATOM 2807 C C . GLU B 1 27 ? -4.004 28.641 26.25 1 98.44 27 GLU B C 1
ATOM 2809 O O . GLU B 1 27 ? -3.723 29.734 26.75 1 98.44 27 GLU B O 1
ATOM 2814 N N . THR B 1 28 ? -3.447 27.5 26.578 1 98.62 28 THR B N 1
ATOM 2815 C CA . THR B 1 28 ? -2.318 27.516 27.5 1 98.62 28 THR B CA 1
ATOM 2816 C C . THR B 1 28 ? -1.187 28.375 26.969 1 98.62 28 THR B C 1
ATOM 2818 O O . THR B 1 28 ? -0.601 29.172 27.703 1 98.62 28 THR B O 1
ATOM 2821 N N . ILE B 1 29 ? -0.848 28.234 25.688 1 98.44 29 ILE B N 1
ATOM 2822 C CA . ILE B 1 29 ? 0.177 29.047 25.047 1 98.44 29 ILE B CA 1
ATOM 2823 C C . ILE B 1 29 ? -0.224 30.531 25.125 1 98.44 29 ILE B C 1
ATOM 2825 O O . ILE B 1 29 ? 0.589 31.375 25.5 1 98.44 29 ILE B O 1
ATOM 2829 N N . SER B 1 30 ? -1.489 30.844 24.844 1 97.69 30 SER B N 1
ATOM 2830 C CA . SER B 1 30 ? -1.985 32.219 24.875 1 97.69 30 SER B CA 1
ATOM 2831 C C . SER B 1 30 ? -1.833 32.844 26.266 1 97.69 30 SER B C 1
ATOM 2833 O O . SER B 1 30 ? -1.561 34.031 26.406 1 97.69 30 SER B O 1
ATOM 2835 N N . ASP B 1 31 ? -2.027 32.031 27.234 1 97.31 31 ASP B N 1
ATOM 2836 C CA . ASP B 1 31 ? -2.021 32.531 28.625 1 97.31 31 ASP B CA 1
ATOM 2837 C C . ASP B 1 31 ? -0.596 32.688 29.141 1 97.31 31 ASP B C 1
ATOM 2839 O O . ASP B 1 31 ? -0.314 33.625 29.906 1 97.31 31 ASP B O 1
ATOM 2843 N N . LYS B 1 32 ? 0.277 31.797 28.688 1 97.44 32 LYS B N 1
ATOM 2844 C CA . LYS B 1 32 ? 1.582 31.719 29.328 1 97.44 32 LYS B CA 1
ATOM 2845 C C . LYS B 1 32 ? 2.662 32.375 28.469 1 97.44 32 LYS B C 1
ATOM 2847 O O . LYS B 1 32 ? 3.689 32.812 28.984 1 97.44 32 LYS B O 1
ATOM 2852 N N . SER B 1 33 ? 2.445 32.344 27.172 1 95.69 33 SER B N 1
ATOM 2853 C CA . SER B 1 33 ? 3.438 32.938 26.281 1 95.69 33 SER B CA 1
ATOM 2854 C C . SER B 1 33 ? 3.432 34.469 26.391 1 95.69 33 SER B C 1
ATOM 2856 O O . SER B 1 33 ? 2.369 35.094 26.5 1 95.69 33 SER B O 1
ATOM 2858 N N . SER B 1 34 ? 4.578 35.094 26.359 1 93.69 34 SER B N 1
ATOM 2859 C CA . SER B 1 34 ? 4.688 36.562 26.391 1 93.69 34 SER B CA 1
ATOM 2860 C C . SER B 1 34 ? 4.559 37.156 24.984 1 93.69 34 SER B C 1
ATOM 2862 O O . SER B 1 34 ? 4.383 38.344 24.844 1 93.69 34 SER B O 1
ATOM 2864 N N . SER B 1 35 ? 4.504 36.344 23.969 1 95.44 35 SER B N 1
ATOM 2865 C CA . SER B 1 35 ? 4.648 36.875 22.625 1 95.44 35 SER B CA 1
ATOM 2866 C C . SER B 1 35 ? 3.57 36.344 21.688 1 95.44 35 SER B C 1
ATOM 2868 O O . SER B 1 35 ? 3.379 36.875 20.578 1 95.44 35 SER B O 1
ATOM 2870 N N . THR B 1 36 ? 2.809 35.312 22.094 1 96.75 36 THR B N 1
ATOM 2871 C CA . THR B 1 36 ? 1.897 34.656 21.188 1 96.75 36 THR B CA 1
ATOM 2872 C C . THR B 1 36 ? 0.501 34.531 21.781 1 96.75 36 THR B C 1
ATOM 2874 O O . THR B 1 36 ? 0.344 34.062 22.922 1 96.75 36 THR B O 1
ATOM 2877 N N . LYS B 1 37 ? -0.495 34.875 21.078 1 97.69 37 LYS B N 1
ATOM 2878 C CA . LYS B 1 37 ? -1.898 34.719 21.438 1 97.69 37 LYS B CA 1
ATOM 2879 C C . LYS B 1 37 ? -2.699 34.125 20.297 1 97.69 37 LYS B C 1
ATOM 2881 O O . LYS B 1 37 ? -2.314 34.25 19.125 1 97.69 37 LYS B O 1
ATOM 2886 N N . PHE B 1 38 ? -3.789 33.5 20.656 1 98.44 38 PHE B N 1
ATOM 2887 C CA . PHE B 1 38 ? -4.652 32.906 19.641 1 98.44 38 PHE B CA 1
ATOM 2888 C C . PHE B 1 38 ? -6.102 33.344 19.844 1 98.44 38 PHE B C 1
ATOM 2890 O O . PHE B 1 38 ? -6.566 33.469 20.969 1 98.44 38 PHE B O 1
ATOM 2897 N N . THR B 1 39 ? -6.777 33.656 18.797 1 98.38 39 THR B N 1
ATOM 2898 C CA . THR B 1 39 ? -8.234 33.594 18.703 1 98.38 39 THR B CA 1
ATOM 2899 C C . THR B 1 39 ? -8.688 32.344 17.984 1 98.38 39 THR B C 1
ATOM 2901 O O . THR B 1 39 ? -8.312 32.094 16.844 1 98.38 39 THR B O 1
ATOM 2904 N N . ILE B 1 40 ? -9.461 31.516 18.656 1 98.62 40 ILE B N 1
ATOM 2905 C CA . ILE B 1 40 ? -9.883 30.234 18.109 1 98.62 40 ILE B CA 1
ATOM 2906 C C . ILE B 1 40 ? -11.367 30.281 17.766 1 98.62 40 ILE B C 1
ATOM 2908 O O . ILE B 1 40 ? -12.203 30.547 18.641 1 98.62 40 ILE B O 1
ATOM 2912 N N . SER B 1 41 ? -11.711 30.109 16.5 1 98.69 41 SER B N 1
ATOM 2913 C CA . SER B 1 41 ? -13.094 30 16.047 1 98.69 41 SER B CA 1
ATOM 2914 C C . SER B 1 41 ? -13.477 28.562 15.734 1 98.69 41 SER B C 1
ATOM 2916 O O . SER B 1 41 ? -13.047 28.016 14.727 1 98.69 41 SER B O 1
ATOM 2918 N N . GLU B 1 42 ? -14.312 28.016 16.547 1 98.12 42 GLU B N 1
ATOM 2919 C CA . GLU B 1 42 ? -14.766 26.641 16.328 1 98.12 42 GLU B CA 1
ATOM 2920 C C . GLU B 1 42 ? -15.867 26.594 15.281 1 98.12 42 GLU B C 1
ATOM 2922 O O . GLU B 1 42 ? -16.75 27.453 15.25 1 98.12 42 GLU B O 1
ATOM 2927 N N . VAL B 1 43 ? -15.75 25.656 14.398 1 97.62 43 VAL B N 1
ATOM 2928 C CA . VAL B 1 43 ? -16.75 25.531 13.352 1 97.62 43 VAL B CA 1
ATOM 2929 C C . VAL B 1 43 ? -17.188 24.078 13.219 1 97.62 43 VAL B C 1
ATOM 2931 O O . VAL B 1 43 ? -16.453 23.156 13.602 1 97.62 43 VAL B O 1
ATOM 2934 N N . ASP B 1 44 ? -18.375 23.875 12.625 1 95.75 44 ASP B N 1
ATOM 2935 C CA . ASP B 1 44 ? -18.922 22.531 12.414 1 95.75 44 ASP B CA 1
ATOM 2936 C C . ASP B 1 44 ? -18.594 22.016 11.016 1 95.75 44 ASP B C 1
ATOM 2938 O O . ASP B 1 44 ? -18.609 22.781 10.047 1 95.75 44 ASP B O 1
ATOM 2942 N N . ALA B 1 45 ? -18.281 20.812 10.922 1 98 45 ALA B N 1
ATOM 2943 C CA . ALA B 1 45 ? -18.125 20.062 9.68 1 98 45 ALA B CA 1
ATOM 2944 C C . ALA B 1 45 ? -18.219 18.562 9.93 1 98 45 ALA B C 1
ATOM 2946 O O . ALA B 1 45 ? -18.078 18.094 11.062 1 98 45 ALA B O 1
ATOM 2947 N N . GLY B 1 46 ? -18.5 17.797 8.891 1 97.69 46 GLY B N 1
ATOM 2948 C CA . GLY B 1 46 ? -18.547 16.359 9 1 97.69 46 GLY B CA 1
ATOM 2949 C C . GLY B 1 46 ? -19.953 15.812 9.156 1 97.69 46 GLY B C 1
ATOM 2950 O O . GLY B 1 46 ? -20.922 16.422 8.688 1 97.69 46 GLY B O 1
ATOM 2951 N N . ASP B 1 47 ? -20.031 14.641 9.766 1 97.19 47 ASP B N 1
ATOM 2952 C CA . ASP B 1 47 ? -21.297 13.93 9.898 1 97.19 47 ASP B CA 1
ATOM 2953 C C . ASP B 1 47 ? -22.312 14.742 10.695 1 97.19 47 ASP B C 1
ATOM 2955 O O . ASP B 1 47 ? -23.5 14.797 10.336 1 97.19 47 ASP B O 1
ATOM 2959 N N . SER B 1 48 ? -21.844 15.297 11.758 1 95.62 48 SER B N 1
ATOM 2960 C CA . SER B 1 48 ? -22.734 16.078 12.609 1 95.62 48 SER B CA 1
ATOM 2961 C C . SER B 1 48 ? -23.297 17.281 11.867 1 95.62 48 SER B C 1
ATOM 2963 O O . SER B 1 48 ? -24.484 17.594 11.977 1 95.62 48 SER B O 1
ATOM 2965 N N . ALA B 1 49 ? -22.469 17.984 11.141 1 97.06 49 ALA B N 1
ATOM 2966 C CA . ALA B 1 49 ? -22.922 19.109 10.328 1 97.06 49 ALA B CA 1
ATOM 2967 C C . ALA B 1 49 ? -23.891 18.656 9.25 1 97.06 49 ALA B C 1
ATOM 2969 O O . ALA B 1 49 ? -24.906 19.328 9 1 97.06 49 ALA B O 1
ATOM 2970 N N . LEU B 1 50 ? -23.531 17.578 8.609 1 97.12 50 LEU B N 1
ATOM 2971 C CA . LEU B 1 50 ? -24.391 17.016 7.574 1 97.12 50 LEU B CA 1
ATOM 2972 C C . LEU B 1 50 ? -25.781 16.719 8.133 1 97.12 50 LEU B C 1
ATOM 2974 O O . LEU B 1 50 ? -26.797 17.047 7.504 1 97.12 50 LEU B O 1
ATOM 2978 N N . ALA B 1 51 ? -25.875 16.094 9.266 1 96.69 51 ALA B N 1
ATOM 2979 C CA . ALA B 1 51 ? -27.141 15.727 9.914 1 96.69 51 ALA B CA 1
ATOM 2980 C C . ALA B 1 51 ? -27.938 16.969 10.289 1 96.69 51 ALA B C 1
ATOM 2982 O O . ALA B 1 51 ? -29.156 16.984 10.156 1 96.69 51 ALA B O 1
ATOM 2983 N N . LYS B 1 52 ? -27.281 17.984 10.781 1 95.69 52 LYS B N 1
ATOM 2984 C CA . LYS B 1 52 ? -27.938 19.172 11.336 1 95.69 52 LYS B CA 1
ATOM 2985 C C . LYS B 1 52 ? -28.297 20.172 10.234 1 95.69 52 LYS B C 1
ATOM 2987 O O . LYS B 1 52 ? -29.328 20.844 10.305 1 95.69 52 LYS B O 1
ATOM 2992 N N . GLN B 1 53 ? -27.406 20.25 9.273 1 95.81 53 GLN B N 1
ATOM 2993 C CA . GLN B 1 53 ? -27.531 21.375 8.352 1 95.81 53 GLN B CA 1
ATOM 2994 C C . GLN B 1 53 ? -27.672 20.891 6.91 1 95.81 53 GLN B C 1
ATOM 2996 O O . GLN B 1 53 ? -27.812 21.703 5.992 1 95.81 53 GLN B O 1
ATOM 3001 N N . GLY B 1 54 ? -27.516 19.594 6.652 1 95.75 54 GLY B N 1
ATOM 3002 C CA . GLY B 1 54 ? -27.688 19.031 5.324 1 95.75 54 GLY B CA 1
ATOM 3003 C C . GLY B 1 54 ? -26.422 19.062 4.484 1 95.75 54 GLY B C 1
ATOM 3004 O O . GLY B 1 54 ? -26.406 18.562 3.359 1 95.75 54 GLY B O 1
ATOM 3005 N N . LYS B 1 55 ? -25.359 19.719 5.043 1 97 55 LYS B N 1
ATOM 3006 C CA . LYS B 1 55 ? -24.062 19.766 4.387 1 97 55 LYS B CA 1
ATOM 3007 C C . LYS B 1 55 ? -22.938 19.359 5.344 1 97 55 LYS B C 1
ATOM 3009 O O . LYS B 1 55 ? -22.922 19.781 6.5 1 97 55 LYS B O 1
ATOM 3014 N N . ALA B 1 56 ? -22.047 18.562 4.824 1 97.69 56 ALA B N 1
ATOM 3015 C CA . ALA B 1 56 ? -20.922 18.125 5.648 1 97.69 56 ALA B CA 1
ATOM 3016 C C . ALA B 1 56 ? -19.984 19.297 5.941 1 97.69 56 ALA B C 1
ATOM 3018 O O . ALA B 1 56 ? -19.281 19.297 6.953 1 97.69 56 ALA B O 1
ATOM 3019 N N . LEU B 1 57 ? -20 20.266 5.051 1 98.25 57 LEU B N 1
ATOM 3020 C CA . LEU B 1 57 ? -19.219 21.5 5.199 1 98.25 57 LEU B CA 1
ATOM 3021 C C . LEU B 1 57 ? -20.094 22.719 4.945 1 98.25 57 LEU B C 1
ATOM 3023 O O . LEU B 1 57 ? -20.109 23.25 3.834 1 98.25 57 LEU B O 1
ATOM 3027 N N . PRO B 1 58 ? -20.734 23.25 5.992 1 97.69 58 PRO B N 1
ATOM 3028 C CA . PRO B 1 58 ? -21.609 24.406 5.84 1 97.69 58 PRO B CA 1
ATOM 3029 C C . PRO B 1 58 ? -20.875 25.641 5.336 1 97.69 58 PRO B C 1
ATOM 3031 O O . PRO B 1 58 ? -19.703 25.859 5.668 1 97.69 58 PRO B O 1
ATOM 3034 N N . GLU B 1 59 ? -21.609 26.484 4.652 1 97.06 59 GLU B N 1
ATOM 3035 C CA . GLU B 1 59 ? -21.047 27.703 4.113 1 97.06 59 GLU B CA 1
ATOM 3036 C C . GLU B 1 59 ? -20.516 28.609 5.227 1 97.06 59 GLU B C 1
ATOM 3038 O O . GLU B 1 59 ? -19.5 29.281 5.051 1 97.06 59 GLU B O 1
ATOM 3043 N N . SER B 1 60 ? -21.266 28.641 6.297 1 97.5 60 SER B N 1
ATOM 3044 C CA . SER B 1 60 ? -20.828 29.453 7.43 1 97.5 60 SER B CA 1
ATOM 3045 C C . SER B 1 60 ? -19.469 29 7.953 1 97.5 60 SER B C 1
ATOM 3047 O O . SER B 1 60 ? -18.656 29.828 8.359 1 97.5 60 SER B O 1
ATOM 3049 N N . SER B 1 61 ? -19.281 27.688 7.984 1 98 61 SER B N 1
ATOM 3050 C CA . SER B 1 61 ? -17.984 27.156 8.391 1 98 61 SER B CA 1
ATOM 3051 C C . SER B 1 61 ? -16.875 27.594 7.43 1 98 61 SER B C 1
ATOM 3053 O O . SER B 1 61 ? -15.797 28 7.855 1 98 61 SER B O 1
ATOM 3055 N N . VAL B 1 62 ? -17.188 27.5 6.141 1 98.19 62 VAL B N 1
ATOM 3056 C CA . VAL B 1 62 ? -16.234 27.891 5.109 1 98.19 62 VAL B CA 1
ATOM 3057 C C . VAL B 1 62 ? -15.859 29.359 5.281 1 98.19 62 VAL B C 1
ATOM 3059 O O . VAL B 1 62 ? -14.688 29.734 5.191 1 98.19 62 VAL B O 1
ATOM 3062 N N . ASP B 1 63 ? -16.828 30.188 5.539 1 98.19 63 ASP B N 1
ATOM 3063 C CA . ASP B 1 63 ? -16.609 31.609 5.723 1 98.19 63 ASP B CA 1
ATOM 3064 C C . ASP B 1 63 ? -15.68 31.875 6.906 1 98.19 63 ASP B C 1
ATOM 3066 O O . ASP B 1 63 ? -14.797 32.75 6.824 1 98.19 63 ASP B O 1
ATOM 3070 N N . THR B 1 64 ? -15.914 31.172 7.949 1 98.44 64 THR B N 1
ATOM 3071 C CA . THR B 1 64 ? -15.078 31.328 9.141 1 98.44 64 THR B CA 1
ATOM 3072 C C . THR B 1 64 ? -13.656 30.859 8.852 1 98.44 64 THR B C 1
ATOM 3074 O O . THR B 1 64 ? -12.688 31.516 9.266 1 98.44 64 THR B O 1
ATOM 3077 N N . ILE B 1 65 ? -13.516 29.75 8.164 1 98.69 65 ILE B N 1
ATOM 3078 C CA . ILE B 1 65 ? -12.203 29.203 7.836 1 98.69 65 ILE B CA 1
ATOM 3079 C C . ILE B 1 65 ? -11.445 30.172 6.945 1 98.69 65 ILE B C 1
ATOM 3081 O O . ILE B 1 65 ? -10.25 30.422 7.152 1 98.69 65 ILE B O 1
ATOM 3085 N N . LYS B 1 66 ? -12.164 30.797 6.035 1 98.12 66 LYS B N 1
ATOM 3086 C CA . LYS B 1 66 ? -11.555 31.75 5.098 1 98.12 66 LYS B CA 1
ATOM 3087 C C . LYS B 1 66 ? -10.984 32.969 5.832 1 98.12 66 LYS B C 1
ATOM 3089 O O . LYS B 1 66 ? -10.047 33.594 5.355 1 98.12 66 LYS B O 1
ATOM 3094 N N . LYS B 1 67 ? -11.516 33.281 6.965 1 97.88 67 LYS B N 1
ATOM 3095 C CA . LYS B 1 67 ? -11.117 34.469 7.715 1 97.88 67 LYS B CA 1
ATOM 3096 C C . LYS B 1 67 ? -9.992 34.156 8.688 1 97.88 67 LYS B C 1
ATOM 3098 O O . LYS B 1 67 ? -9.438 35.062 9.32 1 97.88 67 LYS B O 1
ATOM 3103 N N . SER B 1 68 ? -9.602 32.938 8.75 1 98.56 68 SER B N 1
ATOM 3104 C CA . SER B 1 68 ? -8.547 32.531 9.664 1 98.56 68 SER B CA 1
ATOM 3105 C C . SER B 1 68 ? -7.195 32.438 8.953 1 98.56 68 SER B C 1
ATOM 3107 O O . SER B 1 68 ? -7.133 32.531 7.727 1 98.56 68 SER B O 1
ATOM 3109 N N . GLN B 1 69 ? -6.129 32.406 9.742 1 98.31 69 GLN B N 1
ATOM 3110 C CA . GLN B 1 69 ? -4.785 32.312 9.172 1 98.31 69 GLN B CA 1
ATOM 3111 C C . GLN B 1 69 ? -4.363 30.859 8.977 1 98.31 69 GLN B C 1
ATOM 3113 O O . GLN B 1 69 ? -3.443 30.578 8.203 1 98.31 69 GLN B O 1
ATOM 3118 N N . ALA B 1 70 ? -4.953 29.938 9.672 1 98.69 70 ALA B N 1
ATOM 3119 C CA . ALA B 1 70 ? -4.77 28.484 9.547 1 98.69 70 ALA B CA 1
ATOM 3120 C C . ALA B 1 70 ? -5.957 27.734 10.141 1 98.69 70 ALA B C 1
ATOM 3122 O O . ALA B 1 70 ? -6.754 28.297 10.891 1 98.69 70 ALA B O 1
ATOM 3123 N N . CYS B 1 71 ? -6.078 26.516 9.727 1 98.88 71 CYS B N 1
ATOM 3124 C CA . CYS B 1 71 ? -7.188 25.688 10.203 1 98.88 71 CYS B CA 1
ATOM 3125 C C . CYS B 1 71 ? -6.676 24.406 10.859 1 98.88 71 CYS B C 1
ATOM 31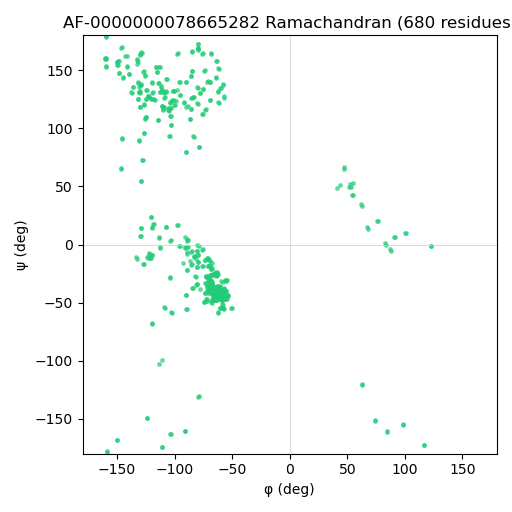27 O O . CYS B 1 71 ? -5.785 23.75 10.32 1 98.88 71 CYS B O 1
ATOM 3129 N N . LEU B 1 72 ? -7.105 24.141 12.016 1 98.81 72 LEU B N 1
ATOM 3130 C CA . LEU B 1 72 ? -6.949 22.844 12.664 1 98.81 72 LEU B CA 1
ATOM 3131 C C . LEU B 1 72 ? -8.242 22.031 12.594 1 98.81 72 LEU B C 1
ATOM 3133 O O . LEU B 1 72 ? -9.328 22.578 12.805 1 98.81 72 LEU B O 1
ATOM 3137 N N . LYS B 1 73 ? -8.117 20.766 12.195 1 98.69 73 LYS B N 1
ATOM 3138 C CA . LYS B 1 73 ? -9.312 19.969 11.938 1 98.69 73 LYS B CA 1
ATOM 3139 C C . LYS B 1 73 ? -9.281 18.672 12.727 1 98.69 73 LYS B C 1
ATOM 3141 O O . LYS B 1 73 ? -8.328 17.891 12.625 1 98.69 73 LYS B O 1
ATOM 3146 N N . GLY B 1 74 ? -10.289 18.469 13.586 1 98.12 74 GLY B N 1
ATOM 3147 C CA . GLY B 1 74 ? -10.492 17.156 14.172 1 98.12 74 GLY B CA 1
ATOM 3148 C C . GLY B 1 74 ? -10.945 16.109 13.172 1 98.12 74 GLY B C 1
ATOM 3149 O O . GLY B 1 74 ? -11.344 16.453 12.055 1 98.12 74 GLY B O 1
ATOM 3150 N N . PRO B 1 75 ? -10.836 14.859 13.547 1 97.5 75 PRO B N 1
ATOM 3151 C CA . PRO B 1 75 ? -11.258 13.805 12.617 1 97.5 75 PRO B CA 1
ATOM 3152 C C . PRO B 1 75 ? -12.758 13.859 12.305 1 97.5 75 PRO B C 1
ATOM 3154 O O . PRO B 1 75 ? -13.562 14.188 13.18 1 97.5 75 PRO B O 1
ATOM 3157 N N . VAL B 1 76 ? -13.039 13.547 11.094 1 96.5 76 VAL B N 1
ATOM 3158 C CA . VAL B 1 76 ? -14.406 13.508 10.594 1 96.5 76 VAL B CA 1
ATOM 3159 C C . VAL B 1 76 ? -14.766 12.07 10.203 1 96.5 76 VAL B C 1
ATOM 3161 O O . VAL B 1 76 ? -13.898 11.297 9.789 1 96.5 76 VAL B O 1
ATOM 3164 N N . GLY B 1 77 ? -15.992 11.719 10.344 1 94.25 77 GLY B N 1
ATOM 3165 C CA . GLY B 1 77 ? -16.469 10.367 10.086 1 94.25 77 GLY B CA 1
ATOM 3166 C C . GLY B 1 77 ? -16.656 10.078 8.609 1 94.25 77 GLY B C 1
ATOM 3167 O O . GLY B 1 77 ? -15.773 10.32 7.797 1 94.25 77 GLY B O 1
ATOM 3168 N N . GLU B 1 78 ? -17.781 9.547 8.203 1 89.56 78 GLU B N 1
ATOM 3169 C CA . GLU B 1 78 ? -18.094 9.008 6.883 1 89.56 78 GLU B CA 1
ATOM 3170 C C . GLU B 1 78 ? -18.078 10.102 5.82 1 89.56 78 GLU B C 1
ATOM 3172 O O . GLU B 1 78 ? -17.797 9.836 4.648 1 89.56 78 GLU B O 1
ATOM 3177 N N . SER B 1 79 ? -18.281 11.281 6.242 1 92.94 79 SER B N 1
ATOM 3178 C CA . SER B 1 79 ? -18.359 12.383 5.285 1 92.94 79 SER B CA 1
ATOM 3179 C C . SER B 1 79 ? -17.016 13.125 5.191 1 92.94 79 SER B C 1
ATOM 3181 O O . SER B 1 79 ? -16.984 14.281 4.766 1 92.94 79 SER B O 1
ATOM 3183 N N . ALA B 1 80 ? -15.953 12.492 5.676 1 90.56 80 ALA B N 1
ATOM 3184 C CA . ALA B 1 80 ? -14.641 13.125 5.734 1 90.56 80 ALA B CA 1
ATOM 3185 C C . ALA B 1 80 ? -14.227 13.664 4.367 1 90.56 80 ALA B C 1
ATOM 3187 O O . ALA B 1 80 ? -13.703 14.773 4.262 1 90.56 80 ALA B O 1
ATOM 3188 N N . ALA B 1 81 ? -14.438 12.898 3.307 1 89.56 81 ALA B N 1
ATOM 3189 C CA . ALA B 1 81 ? -14.023 13.289 1.961 1 89.56 81 ALA B CA 1
ATOM 3190 C C . ALA B 1 81 ? -14.758 14.555 1.511 1 89.56 81 ALA B C 1
ATOM 3192 O O . ALA B 1 81 ? -14.18 15.398 0.823 1 89.56 81 ALA B O 1
ATOM 3193 N N . ASP B 1 82 ? -15.984 14.711 1.884 1 93.31 82 ASP B N 1
ATOM 3194 C CA . ASP B 1 82 ? -16.812 15.852 1.507 1 93.31 82 ASP B CA 1
ATOM 3195 C C . ASP B 1 82 ? -16.344 17.125 2.203 1 93.31 82 ASP B C 1
ATOM 3197 O O . ASP B 1 82 ? -16.75 18.234 1.826 1 93.31 82 ASP B O 1
ATOM 3201 N N . VAL B 1 83 ? -15.516 16.969 3.164 1 96.62 83 VAL B N 1
ATOM 3202 C CA . VAL B 1 83 ? -14.992 18.125 3.893 1 96.62 83 VAL B CA 1
ATOM 3203 C C . VAL B 1 83 ? -13.578 18.438 3.412 1 96.62 83 VAL B C 1
ATOM 3205 O O . VAL B 1 83 ? -13.32 19.516 2.871 1 96.62 83 VAL B O 1
ATOM 3208 N N . ILE B 1 84 ? -12.711 17.453 3.551 1 96.94 84 ILE B N 1
ATOM 3209 C CA . ILE B 1 84 ? -11.281 17.703 3.406 1 96.94 84 ILE B CA 1
ATOM 3210 C C . ILE B 1 84 ? -10.938 17.906 1.934 1 96.94 84 ILE B C 1
ATOM 3212 O O . ILE B 1 84 ? -10.102 18.75 1.596 1 96.94 84 ILE B O 1
ATOM 3216 N N . ILE B 1 85 ? -11.547 17.078 1.036 1 95.31 85 ILE B N 1
ATOM 3217 C CA . ILE B 1 85 ? -11.227 17.188 -0.381 1 95.31 85 ILE B CA 1
ATOM 3218 C C . ILE B 1 85 ? -11.68 18.547 -0.906 1 95.31 85 ILE B C 1
ATOM 3220 O O . ILE B 1 85 ? -10.992 19.188 -1.712 1 95.31 85 ILE B O 1
ATOM 3224 N N . VAL B 1 86 ? -12.828 19.047 -0.404 1 95.56 86 VAL B N 1
ATOM 3225 C CA . VAL B 1 86 ? -13.367 20.344 -0.812 1 95.56 86 VAL B CA 1
ATOM 3226 C C . VAL B 1 86 ? -12.438 21.453 -0.334 1 95.56 86 VAL B C 1
ATOM 3228 O O . VAL B 1 86 ? -12.109 22.375 -1.098 1 95.56 86 VAL B O 1
ATOM 3231 N N . LEU B 1 87 ? -12.016 21.375 0.881 1 97.94 87 LEU B N 1
ATOM 3232 C CA . LEU B 1 87 ? -11.156 22.406 1.445 1 97.94 87 LEU B CA 1
ATOM 3233 C C . LEU B 1 87 ? -9.797 22.422 0.744 1 97.94 87 LEU B C 1
ATOM 3235 O O . LEU B 1 87 ? -9.242 23.5 0.49 1 97.94 87 LEU B O 1
ATOM 3239 N N . ARG B 1 88 ? -9.242 21.234 0.463 1 98.06 88 ARG B N 1
ATOM 3240 C CA . ARG B 1 88 ? -7.973 21.141 -0.246 1 98.06 88 ARG B CA 1
ATOM 3241 C C . ARG B 1 88 ? -8.047 21.828 -1.603 1 98.06 88 ARG B C 1
ATOM 3243 O O . ARG B 1 88 ? -7.109 22.516 -2.004 1 98.06 88 ARG B O 1
ATOM 3250 N N . ARG B 1 89 ? -9.125 21.625 -2.244 1 95.5 89 ARG B N 1
ATOM 3251 C CA . ARG B 1 89 ? -9.305 22.219 -3.559 1 95.5 89 ARG B CA 1
ATOM 3252 C C . ARG B 1 89 ? -9.539 23.734 -3.439 1 95.5 89 ARG B C 1
ATOM 3254 O O . ARG B 1 89 ? -8.953 24.516 -4.184 1 95.5 89 ARG B O 1
ATOM 3261 N N . MET B 1 90 ? -10.414 24.125 -2.545 1 96.56 90 MET B N 1
ATOM 3262 C CA . MET B 1 90 ? -10.789 25.531 -2.367 1 96.56 90 MET B CA 1
ATOM 3263 C C . MET B 1 90 ? -9.57 26.391 -2.059 1 96.56 90 MET B C 1
ATOM 3265 O O . MET B 1 90 ? -9.438 27.5 -2.58 1 96.56 90 MET B O 1
ATOM 3269 N N . PHE B 1 91 ? -8.672 25.859 -1.254 1 98.06 91 PHE B N 1
ATOM 3270 C CA . PHE B 1 91 ? -7.531 26.641 -0.805 1 98.06 91 PHE B CA 1
ATOM 3271 C C . PHE B 1 91 ? -6.262 26.234 -1.545 1 98.06 91 PHE B C 1
ATOM 3273 O O . PHE B 1 91 ? -5.172 26.703 -1.229 1 98.06 91 PHE B O 1
ATOM 3280 N N . ASP B 1 92 ? -6.387 25.312 -2.502 1 98.12 92 ASP B N 1
ATOM 3281 C CA . ASP B 1 92 ? -5.273 24.781 -3.281 1 98.12 92 ASP B CA 1
ATOM 3282 C C . ASP B 1 92 ? -4.156 24.266 -2.371 1 98.12 92 ASP B C 1
ATOM 3284 O O . ASP B 1 92 ? -3.01 24.703 -2.486 1 98.12 92 ASP B O 1
ATOM 3288 N N . LEU B 1 93 ? -4.578 23.469 -1.418 1 98.81 93 LEU B N 1
ATOM 3289 C CA . LEU B 1 93 ? -3.627 22.844 -0.508 1 98.81 93 LEU B CA 1
ATOM 3290 C C . LEU B 1 93 ? -2.957 21.641 -1.167 1 98.81 93 LEU B C 1
ATOM 3292 O O . LEU B 1 93 ? -3.311 20.5 -0.882 1 98.81 93 LEU B O 1
ATOM 3296 N N . TYR B 1 94 ? -1.913 21.859 -1.942 1 98.81 94 TYR B N 1
ATOM 3297 C CA . TYR B 1 94 ? -1.403 20.875 -2.9 1 98.81 94 TYR B CA 1
ATOM 3298 C C . TYR B 1 94 ? -0.447 19.906 -2.229 1 98.81 94 TYR B C 1
ATOM 3300 O O . TYR B 1 94 ? -0.13 18.844 -2.787 1 98.81 94 TYR B O 1
ATOM 3308 N N . ALA B 1 95 ? 0.059 20.234 -1.059 1 98.94 95 ALA B N 1
ATOM 3309 C CA . ALA B 1 95 ? 1.036 19.359 -0.405 1 98.94 95 ALA B CA 1
ATOM 3310 C C . ALA B 1 95 ? 0.475 18.781 0.89 1 98.94 95 ALA B C 1
ATOM 3312 O O . ALA B 1 95 ? 0.233 19.516 1.853 1 98.94 95 ALA B O 1
ATOM 3313 N N . ASN B 1 96 ? 0.159 17.547 0.896 1 98.88 96 ASN B N 1
ATOM 3314 C CA . ASN B 1 96 ? -0.119 16.828 2.139 1 98.88 96 ASN B CA 1
ATOM 3315 C C . ASN B 1 96 ? 1.158 16.297 2.773 1 98.88 96 ASN B C 1
ATOM 3317 O O . ASN B 1 96 ? 1.881 15.508 2.15 1 98.88 96 ASN B O 1
ATOM 3321 N N . VAL B 1 97 ? 1.485 16.766 3.938 1 98.88 97 VAL B N 1
ATOM 3322 C CA . VAL B 1 97 ? 2.734 16.438 4.617 1 98.88 97 VAL B CA 1
ATOM 3323 C C . VAL B 1 97 ? 2.445 15.562 5.836 1 98.88 97 VAL B C 1
ATOM 3325 O O . VAL B 1 97 ? 1.765 15.992 6.77 1 98.88 97 VAL B O 1
ATOM 3328 N N . ARG B 1 98 ? 2.965 14.336 5.789 1 98.75 98 ARG B N 1
ATOM 3329 C CA . ARG B 1 98 ? 2.693 13.375 6.852 1 98.75 98 ARG B CA 1
ATOM 3330 C C . ARG B 1 98 ? 3.99 12.805 7.422 1 98.75 98 ARG B C 1
ATOM 3332 O O . ARG B 1 98 ? 4.5 11.797 6.934 1 98.75 98 ARG B O 1
ATOM 3339 N N . PRO B 1 99 ? 4.469 13.383 8.523 1 98.12 99 PRO B N 1
ATOM 3340 C CA . PRO B 1 99 ? 5.621 12.797 9.211 1 98.12 99 PRO B CA 1
ATOM 3341 C C . PRO B 1 99 ? 5.297 11.461 9.883 1 98.12 99 PRO B C 1
ATOM 3343 O O . PRO B 1 99 ? 4.203 11.297 10.422 1 98.12 99 PRO B O 1
ATOM 3346 N N . ALA B 1 100 ? 6.125 10.531 9.828 1 97.75 100 ALA B N 1
ATOM 3347 C CA . ALA B 1 100 ? 6.117 9.281 10.578 1 97.75 100 ALA B CA 1
ATOM 3348 C C . ALA B 1 100 ? 7.426 9.094 11.344 1 97.75 100 ALA B C 1
ATOM 3350 O O . ALA B 1 100 ? 8.469 8.836 10.742 1 97.75 100 ALA B O 1
ATOM 3351 N N . LYS B 1 101 ? 7.273 9.219 12.562 1 96.56 101 LYS B N 1
ATOM 3352 C CA . LYS B 1 101 ? 8.43 9.195 13.453 1 96.56 101 LYS B CA 1
ATOM 3353 C C . LYS B 1 101 ? 8.203 8.25 14.625 1 96.56 101 LYS B C 1
ATOM 3355 O O . LYS B 1 101 ? 7.098 8.188 15.172 1 96.56 101 LYS B O 1
ATOM 3360 N N . SER B 1 102 ? 9.281 7.477 15 1 96.75 102 SER B N 1
ATOM 3361 C CA . SER B 1 102 ? 9.219 6.637 16.188 1 96.75 102 SER B CA 1
ATOM 3362 C C . SER B 1 102 ? 9.336 7.469 17.469 1 96.75 102 SER B C 1
ATOM 3364 O O . SER B 1 102 ? 10.133 8.406 17.531 1 96.75 102 SER B O 1
ATOM 3366 N N . TYR B 1 103 ? 8.508 7.234 18.422 1 96.69 103 TYR B N 1
ATOM 3367 C CA . TYR B 1 103 ? 8.516 7.902 19.719 1 96.69 103 TYR B CA 1
ATOM 3368 C C . TYR B 1 103 ? 8.812 6.91 20.828 1 96.69 103 TYR B C 1
ATOM 3370 O O . TYR B 1 103 ? 8.523 5.719 20.703 1 96.69 103 TYR B O 1
ATOM 3378 N N . PRO B 1 104 ? 9.383 7.371 21.938 1 96 104 PRO B N 1
ATOM 3379 C CA . PRO B 1 104 ? 9.68 6.48 23.062 1 96 104 PRO B CA 1
ATOM 3380 C C . PRO B 1 104 ? 8.422 5.809 23.625 1 96 104 PRO B C 1
ATOM 3382 O O . PRO B 1 104 ? 7.379 6.453 23.75 1 96 104 PRO B O 1
ATOM 3385 N N . ASN B 1 105 ? 8.508 4.508 23.875 1 94.81 105 ASN B N 1
ATOM 3386 C CA . ASN B 1 105 ? 7.48 3.709 24.531 1 94.81 105 ASN B CA 1
ATOM 3387 C C . ASN B 1 105 ? 6.23 3.588 23.672 1 94.81 105 ASN B C 1
ATOM 3389 O O . ASN B 1 105 ? 5.133 3.352 24.188 1 94.81 105 ASN B O 1
ATOM 3393 N N . ILE B 1 106 ? 6.316 3.91 22.453 1 95.25 106 ILE B N 1
ATOM 3394 C CA . ILE B 1 106 ? 5.297 3.592 21.469 1 95.25 106 ILE B CA 1
ATOM 3395 C C . ILE B 1 106 ? 5.773 2.428 20.594 1 95.25 106 ILE B C 1
ATOM 3397 O O . ILE B 1 106 ? 6.824 2.51 19.953 1 95.25 106 ILE B O 1
ATOM 3401 N N . PRO B 1 107 ? 5.043 1.31 20.641 1 91.81 107 PRO B N 1
ATOM 3402 C CA . PRO B 1 107 ? 5.488 0.154 19.859 1 91.81 107 PRO B CA 1
ATOM 3403 C C . PRO B 1 107 ? 5.629 0.468 18.375 1 91.81 107 PRO B C 1
ATOM 3405 O O . PRO B 1 107 ? 4.742 1.086 17.781 1 91.81 107 PRO B O 1
ATOM 3408 N N . SER B 1 108 ? 6.777 0.175 17.781 1 94.56 108 SER B N 1
ATOM 3409 C CA . SER B 1 108 ? 7.09 0.421 16.375 1 94.56 108 SER B CA 1
ATOM 3410 C C . SER B 1 108 ? 7.934 -0.707 15.797 1 94.56 108 SER B C 1
ATOM 3412 O O . SER B 1 108 ? 8.43 -1.565 16.531 1 94.56 108 SER B O 1
ATOM 3414 N N . LEU B 1 109 ? 8.008 -0.833 14.492 1 94.56 109 LEU B N 1
ATOM 3415 C CA . LEU B 1 109 ? 8.852 -1.824 13.828 1 94.56 109 LEU B CA 1
ATOM 3416 C C . LEU B 1 109 ? 10.328 -1.512 14.047 1 94.56 109 LEU B C 1
ATOM 3418 O O . LEU B 1 109 ? 11.164 -2.422 14.086 1 94.56 109 LEU B O 1
ATOM 3422 N N . SER B 1 110 ? 10.586 -0.216 14.109 1 93.94 110 SER B N 1
ATOM 3423 C CA . SER B 1 110 ? 11.93 0.292 14.367 1 93.94 110 SER B CA 1
ATOM 3424 C C . SER B 1 110 ? 11.891 1.566 15.203 1 93.94 110 SER B C 1
ATOM 3426 O O . SER B 1 110 ? 11.023 2.418 15.008 1 93.94 110 SER B O 1
ATOM 3428 N N . ASP B 1 111 ? 12.852 1.727 16.062 1 94.81 111 ASP B N 1
ATOM 3429 C CA . ASP B 1 111 ? 12.883 2.893 16.953 1 94.81 111 ASP B CA 1
ATOM 3430 C C . ASP B 1 111 ? 13.625 4.055 16.281 1 94.81 111 ASP B C 1
ATOM 3432 O O . ASP B 1 111 ? 13.758 5.125 16.875 1 94.81 111 ASP B O 1
ATOM 3436 N N . LYS B 1 112 ? 14.039 3.865 15.039 1 95.56 112 LYS B N 1
ATOM 3437 C CA . LYS B 1 112 ? 14.906 4.855 14.406 1 95.56 112 LYS B CA 1
ATOM 3438 C C . LYS B 1 112 ? 14.234 5.469 13.18 1 95.56 112 LYS B C 1
ATOM 3440 O O . LYS B 1 112 ? 14.906 6.102 12.359 1 95.56 112 LYS B O 1
ATOM 3445 N N . VAL B 1 113 ? 12.93 5.309 13.109 1 97.5 113 VAL B N 1
ATOM 3446 C CA . VAL B 1 113 ? 12.242 5.785 11.914 1 97.5 113 VAL B CA 1
ATOM 3447 C C . VAL B 1 113 ? 11.945 7.277 12.047 1 97.5 113 VAL B C 1
ATOM 3449 O O . VAL B 1 113 ? 11.453 7.727 13.094 1 97.5 113 VAL B O 1
ATOM 3452 N N . ASP B 1 114 ? 12.328 8.062 11.117 1 97.56 114 ASP B N 1
ATOM 3453 C CA . ASP B 1 114 ? 11.969 9.469 10.961 1 97.56 114 ASP B CA 1
ATOM 3454 C C . ASP B 1 114 ? 11.859 9.844 9.484 1 97.56 114 ASP B C 1
ATOM 3456 O O . ASP B 1 114 ? 12.844 10.234 8.859 1 97.56 114 ASP B O 1
ATOM 3460 N N . LEU B 1 115 ? 10.672 9.719 8.953 1 98.25 115 LEU B N 1
ATOM 3461 C CA . LEU B 1 115 ? 10.461 10.055 7.547 1 98.25 115 LEU B CA 1
ATOM 3462 C C . LEU B 1 115 ? 9.266 10.984 7.383 1 98.25 115 LEU B C 1
ATOM 3464 O O . LEU B 1 115 ? 8.484 11.172 8.32 1 98.25 115 LEU B O 1
ATOM 3468 N N . VAL B 1 116 ? 9.164 11.625 6.23 1 98.62 116 VAL B N 1
ATOM 3469 C CA . VAL B 1 116 ? 8.039 12.484 5.887 1 98.62 116 VAL B CA 1
ATOM 3470 C C . VAL B 1 116 ? 7.52 12.125 4.496 1 98.62 116 VAL B C 1
ATOM 3472 O O . VAL B 1 116 ? 8.289 12.039 3.541 1 98.62 116 VAL B O 1
ATOM 3475 N N . THR B 1 117 ? 6.285 11.844 4.418 1 98.81 117 THR B N 1
ATOM 3476 C CA . THR B 1 117 ? 5.645 11.672 3.119 1 98.81 117 THR B CA 1
ATOM 3477 C C . THR B 1 117 ? 5.055 12.992 2.625 1 98.81 117 THR B C 1
ATOM 3479 O O . THR B 1 117 ? 4.293 13.641 3.342 1 98.81 117 THR B O 1
ATOM 3482 N N . VAL B 1 118 ? 5.496 13.391 1.492 1 98.94 118 VAL B N 1
ATOM 3483 C CA . VAL B 1 118 ? 4.953 14.539 0.779 1 98.94 118 VAL B CA 1
ATOM 3484 C C . VAL B 1 118 ? 4.066 14.062 -0.369 1 98.94 118 VAL B C 1
ATOM 3486 O O . VAL B 1 118 ? 4.562 13.68 -1.431 1 98.94 118 VAL B O 1
ATOM 3489 N N . ARG B 1 119 ? 2.801 14.133 -0.169 1 98.81 119 ARG B N 1
ATOM 3490 C CA . ARG B 1 119 ? 1.753 13.602 -1.034 1 98.81 119 ARG B CA 1
ATOM 3491 C C . ARG B 1 119 ? 1.105 14.711 -1.858 1 98.81 119 ARG B C 1
ATOM 3493 O O . ARG B 1 119 ? 0.642 15.711 -1.309 1 98.81 119 ARG B O 1
ATOM 3500 N N . GLU B 1 120 ? 1.116 14.539 -3.229 1 98.88 120 GLU B N 1
ATOM 3501 C CA . GLU B 1 120 ? 0.322 15.43 -4.066 1 98.88 120 GLU B CA 1
ATOM 3502 C C . GLU B 1 120 ? -1.154 15.375 -3.686 1 98.88 120 GLU B C 1
ATOM 3504 O O . GLU B 1 120 ? -1.712 14.297 -3.484 1 98.88 120 GLU B O 1
ATOM 3509 N N . ASN B 1 121 ? -1.842 16.5 -3.625 1 98.38 121 ASN B N 1
ATOM 3510 C CA . ASN B 1 121 ? -3.064 16.516 -2.828 1 98.38 121 ASN B CA 1
ATOM 3511 C C . ASN B 1 121 ? -4.238 17.094 -3.615 1 98.38 121 ASN B C 1
ATOM 3513 O O . ASN B 1 121 ? -5.328 17.266 -3.066 1 98.38 121 ASN B O 1
ATOM 3517 N N . THR B 1 122 ? -4.066 17.359 -4.914 1 97.94 122 THR B N 1
ATOM 3518 C CA . THR B 1 122 ? -5.105 18.125 -5.586 1 97.94 122 THR B CA 1
ATOM 3519 C C . THR B 1 122 ? -5.59 17.406 -6.84 1 97.94 122 THR B C 1
ATOM 3521 O O . THR B 1 122 ? -6.629 17.75 -7.402 1 97.94 122 THR B O 1
ATOM 3524 N N . GLU B 1 123 ? -4.828 16.422 -7.34 1 98.38 123 GLU B N 1
ATOM 3525 C CA . GLU B 1 123 ? -5.199 15.742 -8.578 1 98.38 123 GLU B CA 1
ATOM 3526 C C . GLU B 1 123 ? -5.309 14.234 -8.359 1 98.38 123 GLU B C 1
ATOM 3528 O O . GLU B 1 123 ? -5.789 13.789 -7.32 1 98.38 123 GLU B O 1
ATOM 3533 N N . ASP B 1 124 ? -5.031 13.445 -9.367 1 98.38 124 ASP B N 1
ATOM 3534 C CA . ASP B 1 124 ? -5.133 11.992 -9.32 1 98.38 124 ASP B CA 1
ATOM 3535 C C . ASP B 1 124 ? -6.59 11.539 -9.352 1 98.38 124 ASP B C 1
ATOM 3537 O O . ASP B 1 124 ? -7.426 12.172 -10 1 98.38 124 ASP B O 1
ATOM 3541 N N . VAL B 1 125 ? -6.926 10.477 -8.812 1 98.38 125 VAL B N 1
ATOM 3542 C CA . VAL B 1 125 ? -8.297 9.977 -8.82 1 98.38 125 VAL B CA 1
ATOM 3543 C C . VAL B 1 125 ? -9.141 10.758 -7.812 1 98.38 125 VAL B C 1
ATOM 3545 O O . VAL B 1 125 ? -10.367 10.664 -7.812 1 98.38 125 VAL B O 1
ATOM 3548 N N . TYR B 1 126 ? -8.586 11.633 -7.066 1 97.19 126 TYR B N 1
ATOM 3549 C CA . TYR B 1 126 ? -9.281 12.367 -6.02 1 97.19 126 TYR B CA 1
ATOM 3550 C C . TYR B 1 126 ? -10.07 13.531 -6.609 1 97.19 126 TYR B C 1
ATOM 3552 O O . TYR B 1 126 ? -10.836 14.195 -5.898 1 97.19 126 TYR B O 1
ATOM 3560 N N . LEU B 1 127 ? -9.906 13.734 -7.891 1 96.81 127 LEU B N 1
ATOM 3561 C CA . LEU B 1 127 ? -10.766 14.688 -8.578 1 96.81 127 LEU B CA 1
ATOM 3562 C C . LEU B 1 127 ? -12.203 14.18 -8.656 1 96.81 127 LEU B C 1
ATOM 3564 O O . LEU B 1 127 ? -13.125 14.961 -8.898 1 96.81 127 LEU B O 1
ATOM 3568 N N . GLY B 1 128 ? -12.375 12.883 -8.523 1 96.06 128 GLY B N 1
ATOM 3569 C CA . GLY B 1 128 ? -13.703 12.305 -8.445 1 96.06 128 GLY B CA 1
ATOM 3570 C C . GLY B 1 128 ? -14.406 12.234 -9.789 1 96.06 128 GLY B C 1
ATOM 3571 O O . GLY B 1 128 ? -15.633 12.141 -9.852 1 96.06 128 GLY B O 1
ATOM 3572 N N . TRP B 1 129 ? -13.57 12.297 -10.883 1 97.81 129 TRP B N 1
ATOM 3573 C CA . TRP B 1 129 ? -14.164 12.227 -12.219 1 97.81 129 TRP B CA 1
ATOM 3574 C C . TRP B 1 129 ? -14.398 10.781 -12.641 1 97.81 129 TRP B C 1
ATOM 3576 O O . TRP B 1 129 ? -13.523 10.141 -13.227 1 97.81 129 TRP B O 1
ATOM 3586 N N . GLU B 1 130 ? -15.633 10.297 -12.359 1 98.5 130 GLU B N 1
ATOM 3587 C CA . GLU B 1 130 ? -16.078 8.945 -12.703 1 98.5 130 GLU B CA 1
ATOM 3588 C C . GLU B 1 130 ? -17.375 8.977 -13.516 1 98.5 130 GLU B C 1
ATOM 3590 O O . GLU B 1 130 ? -18.219 9.836 -13.289 1 98.5 130 GLU B O 1
ATOM 3595 N N . PHE B 1 131 ? -17.516 8.094 -14.383 1 98.44 131 PHE B N 1
ATOM 3596 C CA . PHE B 1 131 ? -18.766 7.996 -15.133 1 98.44 131 PHE B CA 1
ATOM 3597 C C . PHE B 1 131 ? -19.031 6.555 -15.539 1 98.44 131 PHE B C 1
ATOM 3599 O O . PHE B 1 131 ? -18.125 5.734 -15.602 1 98.44 131 PHE B O 1
ATOM 3606 N N . ASN B 1 132 ? -20.297 6.246 -15.727 1 98.31 132 ASN B N 1
ATOM 3607 C CA . ASN B 1 132 ? -20.688 4.945 -16.25 1 98.31 132 ASN B CA 1
ATOM 3608 C C . ASN B 1 132 ? -20.453 4.848 -17.75 1 98.31 132 ASN B C 1
ATOM 3610 O O . ASN B 1 132 ? -21.078 5.559 -18.531 1 98.31 132 ASN B O 1
ATOM 3614 N N . ALA B 1 133 ? -19.5 3.99 -18.109 1 97.75 133 ALA B N 1
ATOM 3615 C CA . ALA B 1 133 ? -19.312 3.746 -19.547 1 97.75 133 ALA B CA 1
ATOM 3616 C C . ALA B 1 133 ? -20.516 3.008 -20.125 1 97.75 133 ALA B C 1
ATOM 3618 O O . ALA B 1 133 ? -20.875 3.23 -21.281 1 97.75 133 ALA B O 1
ATOM 3619 N N . ASP B 1 134 ? -21.078 2.1 -19.422 1 97.38 134 ASP B N 1
ATOM 3620 C CA . ASP B 1 134 ? -22.344 1.414 -19.688 1 97.38 134 ASP B CA 1
ATOM 3621 C C . ASP B 1 134 ? -23.016 0.995 -18.375 1 97.38 134 ASP B C 1
ATOM 3623 O O . ASP B 1 134 ? -22.672 1.508 -17.297 1 97.38 134 ASP B O 1
ATOM 3627 N N . GLU B 1 135 ? -24.031 0.159 -18.438 1 96.31 135 GLU B N 1
ATOM 3628 C CA . GLU B 1 135 ? -24.828 -0.188 -17.266 1 96.31 135 GLU B CA 1
ATOM 3629 C C . GLU B 1 135 ? -23.984 -0.901 -16.203 1 96.31 135 GLU B C 1
ATOM 3631 O O . GLU B 1 135 ? -24.25 -0.796 -15.016 1 96.31 135 GLU B O 1
ATOM 3636 N N . ASN B 1 136 ? -22.922 -1.538 -16.594 1 97.94 136 ASN B N 1
ATOM 3637 C CA . ASN B 1 136 ? -22.219 -2.424 -15.672 1 97.94 136 ASN B CA 1
ATOM 3638 C C . ASN B 1 136 ? -20.719 -2.109 -15.633 1 97.94 136 ASN B C 1
ATOM 3640 O O . ASN B 1 136 ? -19.922 -2.934 -15.188 1 97.94 136 ASN B O 1
ATOM 3644 N N . THR B 1 137 ? -20.328 -0.977 -16.156 1 98.75 137 THR B N 1
ATOM 3645 C CA . THR B 1 137 ? -18.922 -0.619 -16.203 1 98.75 137 THR B CA 1
ATOM 3646 C C . THR B 1 137 ? -18.719 0.847 -15.82 1 98.75 137 THR B C 1
ATOM 3648 O O . THR B 1 137 ? -19.406 1.728 -16.359 1 98.75 137 THR B O 1
ATOM 3651 N N . VAL B 1 138 ? -17.812 1.102 -14.93 1 98.88 138 VAL B N 1
ATOM 3652 C CA . VAL B 1 138 ? -17.484 2.459 -14.508 1 98.88 138 VAL B CA 1
ATOM 3653 C C . VAL B 1 138 ? -16.062 2.805 -14.938 1 98.88 138 VAL B C 1
ATOM 3655 O O . VAL B 1 138 ? -15.172 1.958 -14.891 1 98.88 138 VAL B O 1
ATOM 3658 N N . VAL B 1 139 ? -15.844 4.012 -15.406 1 98.88 139 VAL B N 1
ATOM 3659 C CA . VAL B 1 139 ? -14.523 4.543 -15.75 1 98.88 139 VAL B CA 1
ATOM 3660 C C . VAL B 1 139 ? -14.211 5.746 -14.859 1 98.88 139 VAL B C 1
ATOM 3662 O O . VAL B 1 139 ? -15.039 6.648 -14.711 1 98.88 139 VAL B O 1
ATOM 3665 N N . ALA B 1 140 ? -13.133 5.707 -14.195 1 98.81 140 ALA B N 1
ATOM 3666 C CA . ALA B 1 140 ? -12.609 6.852 -13.445 1 98.81 140 ALA B CA 1
ATOM 3667 C C . ALA B 1 140 ? -11.398 7.453 -14.141 1 98.81 140 ALA B C 1
ATOM 3669 O O . ALA B 1 140 ? -10.562 6.727 -14.688 1 98.81 140 ALA B O 1
ATOM 3670 N N . LEU B 1 141 ? -11.234 8.734 -14.141 1 98.75 141 LEU B N 1
ATOM 3671 C CA . LEU B 1 141 ? -10.086 9.43 -14.719 1 98.75 141 LEU B CA 1
ATOM 3672 C C . LEU B 1 141 ? -9.031 9.711 -13.656 1 98.75 141 LEU B C 1
ATOM 3674 O O . LEU B 1 141 ? -9.352 10.188 -12.562 1 98.75 141 LEU B O 1
ATOM 3678 N N . ARG B 1 142 ? -7.863 9.336 -13.938 1 98.81 142 ARG B N 1
ATOM 3679 C CA . ARG B 1 142 ? -6.707 9.695 -13.125 1 98.81 142 ARG B CA 1
ATOM 3680 C C . ARG B 1 142 ? -5.871 10.773 -13.805 1 98.81 142 ARG B C 1
ATOM 3682 O O . ARG B 1 142 ? -5.277 10.523 -14.859 1 98.81 142 ARG B O 1
ATOM 3689 N N . VAL B 1 143 ? -5.766 11.922 -13.203 1 98.88 143 VAL B N 1
ATOM 3690 C CA . VAL B 1 143 ? -5.133 13.07 -13.852 1 98.88 143 VAL B CA 1
ATOM 3691 C C . VAL B 1 143 ? -3.766 13.328 -13.219 1 98.88 143 VAL B C 1
ATOM 3693 O O . VAL B 1 143 ? -3.631 13.328 -11.992 1 98.88 143 VAL B O 1
ATOM 3696 N N . THR B 1 144 ? -2.74 13.492 -14.016 1 98.88 144 THR B N 1
ATOM 3697 C CA . THR B 1 144 ? -1.399 13.883 -13.602 1 98.88 144 THR B CA 1
ATOM 3698 C C . THR B 1 144 ? -0.895 15.055 -14.453 1 98.88 144 THR B C 1
ATOM 3700 O O . THR B 1 144 ? -0.791 14.938 -15.672 1 98.88 144 THR B O 1
ATOM 3703 N N . SER B 1 145 ? -0.619 16.156 -13.867 1 98.88 145 SER B N 1
ATOM 3704 C CA . SER B 1 145 ? -0.09 17.297 -14.609 1 98.88 145 SER B CA 1
ATOM 3705 C C . SER B 1 145 ? 1.346 17.609 -14.195 1 98.88 145 SER B C 1
ATOM 3707 O O . SER B 1 145 ? 1.764 17.281 -13.086 1 98.88 145 SER B O 1
ATOM 3709 N N . GLU B 1 146 ? 2.049 18.172 -15.094 1 98.81 146 GLU B N 1
ATOM 3710 C CA . GLU B 1 146 ? 3.406 18.625 -14.805 1 98.81 146 GLU B CA 1
ATOM 3711 C C . GLU B 1 146 ? 3.414 19.672 -13.695 1 98.81 146 GLU B C 1
ATOM 3713 O O . GLU B 1 146 ? 4.301 19.656 -12.836 1 98.81 146 GLU B O 1
ATOM 3718 N N . ARG B 1 147 ? 2.492 20.578 -13.719 1 98.69 147 ARG B N 1
ATOM 3719 C CA . ARG B 1 147 ? 2.412 21.641 -12.727 1 98.69 147 ARG B CA 1
ATOM 3720 C C . ARG B 1 147 ? 2.285 21.062 -11.32 1 98.69 147 ARG B C 1
ATOM 3722 O O . ARG B 1 147 ? 3.045 21.438 -10.422 1 98.69 147 ARG B O 1
ATOM 3729 N N . ALA B 1 148 ? 1.277 20.203 -11.125 1 98.75 148 ALA B N 1
ATOM 3730 C CA . ALA B 1 148 ? 1.069 19.594 -9.812 1 98.75 148 ALA B CA 1
ATOM 3731 C C . ALA B 1 148 ? 2.271 18.75 -9.398 1 98.75 148 ALA B C 1
ATOM 3733 O O . ALA B 1 148 ? 2.684 18.766 -8.242 1 98.75 148 ALA B O 1
ATOM 3734 N N . SER B 1 149 ? 2.885 18 -10.344 1 98.94 149 SER B N 1
ATOM 3735 C CA . SER B 1 149 ? 4.055 17.156 -10.078 1 98.94 149 SER B CA 1
ATOM 3736 C C . SER B 1 149 ? 5.254 18.016 -9.672 1 98.94 149 SER B C 1
ATOM 3738 O O . SER B 1 149 ? 5.984 17.656 -8.742 1 98.94 149 SER B O 1
ATOM 3740 N N . ARG B 1 150 ? 5.449 19.125 -10.359 1 98.88 150 ARG B N 1
ATOM 3741 C CA . ARG B 1 150 ? 6.598 19.984 -10.102 1 98.88 150 ARG B CA 1
ATOM 3742 C C . ARG B 1 150 ? 6.5 20.641 -8.734 1 98.88 150 ARG B C 1
ATOM 3744 O O . ARG B 1 150 ? 7.469 20.656 -7.969 1 98.88 150 ARG B O 1
ATOM 3751 N N . ARG B 1 151 ? 5.387 21.25 -8.406 1 98.69 151 ARG B N 1
ATOM 3752 C CA . ARG B 1 151 ? 5.262 21.969 -7.145 1 98.69 151 ARG B CA 1
ATOM 3753 C C . ARG B 1 151 ? 5.414 21.031 -5.953 1 98.69 151 ARG B C 1
ATOM 3755 O O . ARG B 1 151 ? 6.031 21.391 -4.949 1 98.69 151 ARG B O 1
ATOM 3762 N N . ILE B 1 152 ? 4.859 19.766 -6.082 1 98.94 152 ILE B N 1
ATOM 3763 C CA . ILE B 1 152 ? 4.988 18.844 -4.965 1 98.94 152 ILE B CA 1
ATOM 3764 C C . ILE B 1 152 ? 6.438 18.359 -4.855 1 98.94 152 ILE B C 1
ATOM 3766 O O . ILE B 1 152 ? 6.938 18.141 -3.752 1 98.94 152 ILE B O 1
ATOM 3770 N N . ALA B 1 153 ? 7.094 18.125 -5.98 1 98.94 153 ALA B N 1
ATOM 3771 C CA . ALA B 1 153 ? 8.508 17.766 -5.965 1 98.94 153 ALA B CA 1
ATOM 3772 C C . ALA B 1 153 ? 9.352 18.859 -5.316 1 98.94 153 ALA B C 1
ATOM 3774 O O . ALA B 1 153 ? 10.203 18.578 -4.473 1 98.94 153 ALA B O 1
ATOM 3775 N N . GLU B 1 154 ? 9.109 20.062 -5.719 1 98.88 154 GLU B N 1
ATOM 3776 C CA . GLU B 1 154 ? 9.844 21.188 -5.137 1 98.88 154 GLU B CA 1
ATOM 3777 C C . GLU B 1 15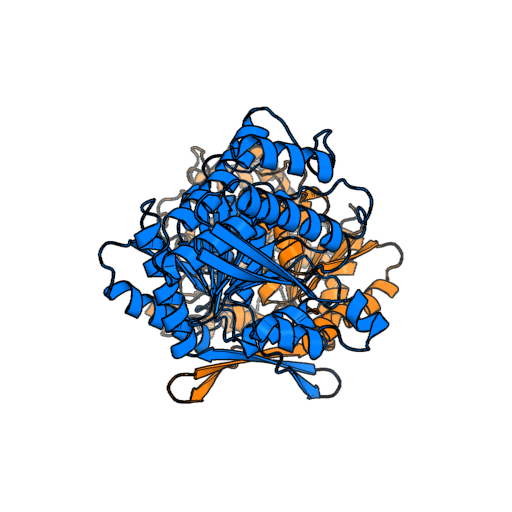4 ? 9.633 21.266 -3.629 1 98.88 154 GLU B C 1
ATOM 3779 O O . GLU 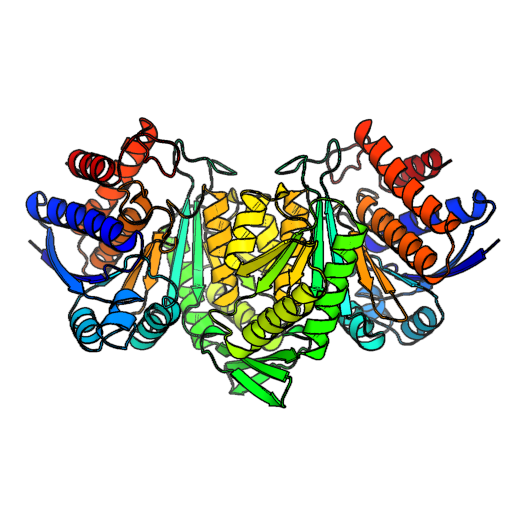B 1 154 ? 10.586 21.5 -2.877 1 98.88 154 GLU B O 1
ATOM 3784 N N . TYR B 1 155 ? 8.398 21.078 -3.203 1 98.75 155 TYR B N 1
ATOM 3785 C CA . TYR B 1 155 ? 8.117 21.062 -1.772 1 98.75 155 TYR B CA 1
ATOM 3786 C C . TYR B 1 155 ? 8.914 19.969 -1.07 1 98.75 155 TYR B C 1
ATOM 3788 O O . TYR B 1 155 ? 9.453 20.188 0.019 1 98.75 155 TYR B O 1
ATOM 3796 N N . ALA B 1 156 ? 8.969 18.781 -1.649 1 98.81 156 ALA B N 1
ATOM 3797 C CA . ALA B 1 156 ? 9.68 17.656 -1.062 1 98.81 156 ALA B CA 1
ATOM 3798 C C . ALA B 1 156 ? 11.164 17.953 -0.917 1 98.81 156 ALA B C 1
ATOM 3800 O O . ALA B 1 156 ? 11.773 17.641 0.115 1 98.81 156 ALA B O 1
ATOM 3801 N N . PHE B 1 157 ? 11.75 18.531 -1.921 1 98.62 157 PHE B N 1
ATOM 3802 C CA . PHE B 1 157 ? 13.18 18.812 -1.885 1 98.62 157 PHE B CA 1
ATOM 3803 C C . PHE B 1 157 ? 13.484 19.922 -0.887 1 98.62 157 PHE B C 1
ATOM 3805 O O . PHE B 1 157 ? 14.5 19.875 -0.194 1 98.62 157 PHE B O 1
ATOM 3812 N N . LYS B 1 158 ? 12.625 20.922 -0.85 1 97.44 158 LYS B N 1
ATOM 3813 C CA . LYS B 1 158 ? 12.781 21.938 0.182 1 97.44 158 LYS B CA 1
ATOM 3814 C C . LYS B 1 158 ? 12.695 21.328 1.578 1 97.44 158 LYS B C 1
ATOM 3816 O O . LYS B 1 158 ? 13.484 21.672 2.459 1 97.44 158 LYS B O 1
ATOM 3821 N N . THR B 1 159 ? 11.727 20.438 1.729 1 97.69 159 THR B N 1
ATOM 3822 C CA . THR B 1 159 ? 11.57 19.75 3.002 1 97.69 159 THR B CA 1
ATOM 3823 C C . THR B 1 159 ? 12.844 18.984 3.359 1 97.69 159 THR B C 1
ATOM 3825 O O . THR B 1 159 ? 13.32 19.047 4.492 1 97.69 159 THR B O 1
ATOM 3828 N N . ALA B 1 160 ? 13.383 18.266 2.42 1 97.88 160 ALA B N 1
ATOM 3829 C CA . ALA B 1 160 ? 14.602 17.484 2.648 1 97.88 160 ALA B CA 1
ATOM 3830 C C . ALA B 1 160 ? 15.766 18.391 3.033 1 97.88 160 ALA B C 1
ATOM 3832 O O . ALA B 1 160 ? 16.594 18.031 3.875 1 97.88 160 ALA B O 1
ATOM 3833 N N . THR B 1 161 ? 15.836 19.562 2.439 1 96.56 161 THR B N 1
ATOM 3834 C CA . THR B 1 161 ? 16.891 20.531 2.727 1 96.56 161 THR B CA 1
ATOM 3835 C C . THR B 1 161 ? 16.781 21.031 4.16 1 96.56 161 THR B C 1
ATOM 3837 O O . THR B 1 161 ? 17.797 21.125 4.867 1 96.56 161 THR B O 1
ATOM 3840 N N . LEU B 1 162 ? 15.609 21.266 4.617 1 93.5 162 LEU B N 1
ATOM 3841 C CA . LEU B 1 162 ? 15.375 21.844 5.93 1 93.5 162 LEU B CA 1
ATOM 3842 C C . LEU B 1 162 ? 15.547 20.797 7.027 1 93.5 162 LEU B C 1
ATOM 3844 O O . LEU B 1 162 ? 15.977 21.125 8.141 1 93.5 162 LEU B O 1
ATOM 3848 N N . ARG B 1 163 ? 15.148 19.562 6.875 1 91.56 163 ARG B N 1
ATOM 3849 C CA . ARG B 1 163 ? 15.258 18.469 7.852 1 91.56 163 ARG B CA 1
ATOM 3850 C C . ARG B 1 163 ? 16.719 18.141 8.156 1 91.56 163 ARG B C 1
ATOM 3852 O O . ARG B 1 163 ? 17.047 17.766 9.273 1 91.56 163 ARG B O 1
ATOM 3859 N N . ASN B 1 164 ? 17.594 18.359 7.359 1 74 164 ASN B N 1
ATOM 3860 C CA . ASN B 1 164 ? 19.016 18.141 7.508 1 74 164 ASN B CA 1
ATOM 3861 C C . ASN B 1 164 ? 19.328 16.797 8.164 1 74 164 ASN B C 1
ATOM 3863 O O . ASN B 1 164 ? 20.094 16.734 9.125 1 74 164 ASN B O 1
ATOM 3867 N N . SER B 1 165 ? 18.766 15.789 7.633 1 79.12 165 SER B N 1
ATOM 3868 C CA . SER B 1 165 ? 18.906 14.43 8.141 1 79.12 165 SER B CA 1
ATOM 3869 C C . SER B 1 165 ? 19.656 13.539 7.152 1 79.12 165 SER B C 1
ATOM 3871 O O . SER B 1 165 ? 20.875 13.664 7 1 79.12 165 SER B O 1
ATOM 3873 N N . LYS B 1 166 ? 18.969 12.703 6.441 1 85 166 LYS B N 1
ATOM 3874 C CA . LYS B 1 166 ? 19.594 11.781 5.496 1 85 166 LYS B CA 1
ATOM 3875 C C . LYS B 1 166 ? 19.781 12.43 4.129 1 85 166 LYS B C 1
ATOM 3877 O O . LYS B 1 166 ? 20.547 11.938 3.297 1 85 166 LYS B O 1
ATOM 3882 N N . ARG B 1 167 ? 19.109 13.578 3.916 1 93.69 167 ARG B N 1
ATOM 3883 C CA . ARG B 1 167 ? 19.156 14.328 2.664 1 93.69 167 ARG B CA 1
ATOM 3884 C C . ARG B 1 167 ? 18.828 13.43 1.475 1 93.69 167 ARG B C 1
ATOM 3886 O O . ARG B 1 167 ? 19.609 13.352 0.519 1 93.69 167 ARG B O 1
ATOM 3893 N N . ARG B 1 168 ? 17.703 12.727 1.567 1 97.5 168 ARG B N 1
ATOM 3894 C CA . ARG B 1 168 ? 17.25 11.781 0.554 1 97.5 168 ARG B CA 1
ATOM 3895 C C . ARG B 1 168 ? 15.797 12.031 0.191 1 97.5 168 ARG B C 1
ATOM 3897 O O . ARG B 1 168 ? 14.961 12.281 1.068 1 97.5 168 ARG B O 1
ATOM 3904 N N . VAL B 1 169 ? 15.586 12.094 -1.078 1 98.81 169 VAL B N 1
ATOM 3905 C CA . VAL B 1 169 ? 14.219 12.141 -1.594 1 98.81 169 VAL B CA 1
ATOM 3906 C C . VAL B 1 169 ? 13.969 10.938 -2.504 1 98.81 169 VAL B C 1
ATOM 3908 O O . VAL B 1 169 ? 14.742 10.68 -3.428 1 98.81 169 VAL B O 1
ATOM 3911 N N . VAL B 1 170 ? 12.969 10.219 -2.217 1 98.88 170 VAL B N 1
ATOM 3912 C CA . VAL B 1 170 ? 12.547 9.109 -3.07 1 98.88 170 VAL B CA 1
ATOM 3913 C C . VAL B 1 170 ? 11.211 9.445 -3.727 1 98.88 170 VAL B C 1
ATOM 3915 O O . VAL B 1 170 ? 10.227 9.711 -3.039 1 98.88 170 VAL B O 1
ATOM 3918 N N . ALA B 1 171 ? 11.203 9.492 -5.035 1 98.94 171 ALA B N 1
ATOM 3919 C CA . ALA B 1 171 ? 9.945 9.625 -5.766 1 98.94 171 ALA B CA 1
ATOM 3920 C C . ALA B 1 171 ? 9.289 8.266 -5.988 1 98.94 171 ALA B C 1
ATOM 3922 O O . ALA B 1 171 ? 9.914 7.352 -6.527 1 98.94 171 ALA B O 1
ATOM 3923 N N . VAL B 1 172 ? 8.078 8.148 -5.594 1 98.94 172 VAL B N 1
ATOM 3924 C CA . VAL B 1 172 ? 7.379 6.871 -5.684 1 98.94 172 VAL B CA 1
ATOM 3925 C C . VAL B 1 172 ? 6.258 6.965 -6.715 1 98.94 172 VAL B C 1
ATOM 3927 O O . VAL B 1 172 ? 5.457 7.902 -6.691 1 98.94 172 VAL B O 1
ATOM 3930 N N . HIS B 1 173 ? 6.211 6.012 -7.582 1 98.81 173 HIS B N 1
ATOM 3931 C CA . HIS B 1 173 ? 5.254 6 -8.68 1 98.81 173 HIS B CA 1
ATOM 3932 C C . HIS B 1 173 ? 5.051 4.586 -9.219 1 98.81 173 HIS B C 1
ATOM 3934 O O . HIS B 1 173 ? 5.465 3.613 -8.586 1 98.81 173 HIS B O 1
ATOM 3940 N N . LYS B 1 174 ? 4.25 4.418 -10.227 1 97.94 174 LYS B N 1
ATOM 3941 C CA . LYS B 1 174 ? 4.023 3.156 -10.922 1 97.94 174 LYS B CA 1
ATOM 3942 C C . LYS B 1 174 ? 4.184 3.328 -12.43 1 97.94 174 LYS B C 1
ATOM 3944 O O . LYS B 1 174 ? 3.293 2.961 -13.203 1 97.94 174 LYS B O 1
ATOM 3949 N N . ALA B 1 175 ? 5.309 3.838 -12.859 1 97.25 175 ALA B N 1
ATOM 3950 C CA . ALA B 1 175 ? 5.523 4.246 -14.242 1 97.25 175 ALA B CA 1
ATOM 3951 C C . ALA B 1 175 ? 5.68 3.035 -15.156 1 97.25 175 ALA B C 1
ATOM 3953 O O . ALA B 1 175 ? 5.582 3.154 -16.375 1 97.25 175 ALA B O 1
ATOM 3954 N N . ASN B 1 176 ? 5.875 1.841 -14.578 1 92.69 176 ASN B N 1
ATOM 3955 C CA . ASN B 1 176 ? 5.949 0.648 -15.422 1 92.69 176 ASN B CA 1
ATOM 3956 C C . ASN B 1 176 ? 4.57 0.216 -15.906 1 92.69 176 ASN B C 1
ATOM 3958 O O . ASN B 1 176 ? 4.457 -0.545 -16.859 1 92.69 176 ASN B O 1
ATOM 3962 N N . VAL B 1 177 ? 3.541 0.683 -15.25 1 94.69 177 VAL B N 1
ATOM 3963 C CA . VAL B 1 177 ? 2.168 0.392 -15.656 1 94.69 177 VAL B CA 1
ATOM 3964 C C . VAL B 1 177 ? 1.524 1.646 -16.234 1 94.69 177 VAL B C 1
ATOM 3966 O O . VAL B 1 177 ? 0.934 1.602 -17.328 1 94.69 177 VAL B O 1
ATOM 3969 N N . LEU B 1 178 ? 1.59 2.699 -15.438 1 97.56 178 LEU B N 1
ATOM 3970 C CA . LEU B 1 178 ? 1.115 4.004 -15.883 1 97.56 178 LEU B CA 1
ATOM 3971 C C . LEU B 1 178 ? 2.24 4.793 -16.547 1 97.56 178 LEU B C 1
ATOM 3973 O O . LEU B 1 178 ? 2.771 5.738 -15.961 1 97.56 178 LEU B O 1
ATOM 3977 N N . ARG B 1 179 ? 2.523 4.484 -17.781 1 96.69 179 ARG B N 1
ATOM 3978 C CA . ARG B 1 179 ? 3.734 4.906 -18.469 1 96.69 179 ARG B CA 1
ATOM 3979 C C . ARG B 1 179 ? 3.715 6.406 -18.75 1 96.69 179 ARG B C 1
ATOM 3981 O O . ARG B 1 179 ? 4.746 7.074 -18.641 1 96.69 179 ARG B O 1
ATOM 3988 N N . LYS B 1 180 ? 2.541 6.934 -19.031 1 98.38 180 LYS B N 1
ATOM 3989 C CA . LYS B 1 180 ? 2.465 8.352 -19.375 1 98.38 180 LYS B CA 1
ATOM 3990 C C . LYS B 1 180 ? 2.258 9.203 -18.125 1 98.38 180 LYS B C 1
ATOM 3992 O O . LYS B 1 180 ? 3.061 10.094 -17.828 1 98.38 180 LYS B O 1
ATOM 3997 N N . GLY B 1 181 ? 1.174 8.906 -17.328 1 98.69 181 GLY B N 1
ATOM 3998 C CA . GLY B 1 181 ? 0.857 9.703 -16.156 1 98.69 181 GLY B CA 1
ATOM 3999 C C . GLY B 1 181 ? 1.95 9.672 -15.102 1 98.69 181 GLY B C 1
ATOM 4000 O O . GLY B 1 181 ? 2.516 10.719 -14.758 1 98.69 181 GLY B O 1
ATOM 4001 N N . ASP B 1 182 ? 2.281 8.492 -14.609 1 98.62 182 ASP B N 1
ATOM 4002 C CA . ASP B 1 182 ? 3.348 8.352 -13.625 1 98.62 182 ASP B CA 1
ATOM 4003 C C . ASP B 1 182 ? 4.715 8.609 -14.258 1 98.62 182 ASP B C 1
ATOM 4005 O O . ASP B 1 182 ? 5.656 9.008 -13.57 1 98.62 182 ASP B O 1
ATOM 4009 N N . GLY B 1 183 ? 4.812 8.281 -15.578 1 98.56 183 GLY B N 1
ATOM 4010 C CA . GLY B 1 183 ? 6.023 8.695 -16.266 1 98.56 183 GLY B CA 1
ATOM 4011 C C . GLY B 1 183 ? 6.273 10.188 -16.188 1 98.56 183 GLY B C 1
ATOM 4012 O O . GLY B 1 183 ? 7.406 10.625 -15.961 1 98.56 183 GLY B O 1
ATOM 4013 N N . LEU B 1 184 ? 5.23 10.977 -16.438 1 98.88 184 LEU B N 1
ATOM 4014 C CA . LEU B 1 184 ? 5.309 12.43 -16.328 1 98.88 184 LEU B CA 1
ATOM 4015 C C . LEU B 1 184 ? 5.695 12.852 -14.922 1 98.88 184 LEU B C 1
ATOM 4017 O O . LEU B 1 184 ? 6.539 13.734 -14.742 1 98.88 184 LEU B O 1
ATOM 4021 N N . PHE B 1 185 ? 5.09 12.258 -13.945 1 98.94 185 PHE B N 1
ATOM 4022 C CA . PHE B 1 185 ? 5.391 12.555 -12.555 1 98.94 185 PHE B CA 1
ATOM 4023 C C . PHE B 1 185 ? 6.863 12.297 -12.25 1 98.94 185 PHE B C 1
ATOM 4025 O O . PHE B 1 185 ? 7.555 13.172 -11.719 1 98.94 185 PHE B O 1
ATOM 4032 N N . ALA B 1 186 ? 7.352 11.102 -12.602 1 98.88 186 ALA B N 1
ATOM 4033 C CA . ALA B 1 186 ? 8.734 10.711 -12.352 1 98.88 186 ALA B CA 1
ATOM 4034 C C . ALA B 1 186 ? 9.711 11.641 -13.078 1 98.88 186 ALA B C 1
ATOM 4036 O O . ALA B 1 186 ? 10.719 12.062 -12.508 1 98.88 186 ALA B O 1
ATOM 4037 N N . ALA B 1 187 ? 9.398 11.914 -14.32 1 98.81 187 ALA B N 1
ATOM 4038 C CA . ALA B 1 187 ? 10.266 12.781 -15.117 1 98.81 187 ALA B CA 1
ATOM 4039 C C . ALA B 1 187 ? 10.359 14.172 -14.5 1 98.81 187 ALA B C 1
ATOM 4041 O O . ALA B 1 187 ? 11.43 14.781 -14.477 1 98.81 187 ALA B O 1
ATOM 4042 N N . THR B 1 188 ? 9.234 14.656 -14.062 1 98.94 188 THR B N 1
ATOM 4043 C CA . THR B 1 188 ? 9.195 15.977 -13.445 1 98.94 188 THR B CA 1
ATOM 4044 C C . THR B 1 188 ? 10.008 16 -12.156 1 98.94 188 THR B C 1
ATOM 4046 O O . THR B 1 188 ? 10.75 16.953 -11.898 1 98.94 188 THR B O 1
ATOM 4049 N N . CYS B 1 189 ? 9.883 14.977 -11.312 1 98.94 189 CYS B N 1
ATOM 4050 C CA . CYS B 1 189 ? 10.672 14.883 -10.094 1 98.94 189 CYS B CA 1
ATOM 4051 C C . CYS B 1 189 ? 12.164 14.867 -10.406 1 98.94 189 CYS B C 1
ATOM 4053 O O . CYS B 1 189 ? 12.953 15.508 -9.711 1 98.94 189 CYS B O 1
ATOM 4055 N N . ARG B 1 190 ? 12.578 14.125 -11.453 1 98.75 190 ARG B N 1
ATOM 4056 C CA . ARG B 1 190 ? 13.969 14.078 -11.867 1 98.75 190 ARG B CA 1
ATOM 4057 C C . ARG B 1 190 ? 14.484 15.469 -12.242 1 98.75 190 ARG B C 1
ATOM 4059 O O . ARG B 1 190 ? 15.617 15.82 -11.93 1 98.75 190 ARG B O 1
ATOM 4066 N N . GLU B 1 191 ? 13.641 16.156 -12.93 1 98.81 191 GLU B N 1
ATOM 4067 C CA . GLU B 1 191 ? 14.023 17.5 -13.336 1 98.81 191 GLU B CA 1
ATOM 4068 C C . GLU B 1 191 ? 14.234 18.406 -12.117 1 98.81 191 GLU B C 1
ATOM 4070 O O . GLU B 1 191 ? 15.188 19.172 -12.07 1 98.81 191 GLU B O 1
ATOM 4075 N N . VAL B 1 192 ? 13.359 18.344 -11.188 1 98.88 192 VAL B N 1
ATOM 4076 C CA . VAL B 1 192 ? 13.469 19.141 -9.977 1 98.88 192 VAL B CA 1
ATOM 4077 C C . VAL B 1 192 ? 14.711 18.734 -9.188 1 98.88 192 VAL B C 1
ATOM 4079 O O . VAL B 1 192 ? 15.406 19.578 -8.625 1 98.88 192 VAL B O 1
ATOM 4082 N N . ALA B 1 193 ? 15 17.438 -9.141 1 98.88 193 ALA B N 1
ATOM 4083 C CA . ALA B 1 193 ? 16.141 16.906 -8.406 1 98.88 193 ALA B CA 1
ATOM 4084 C C . ALA B 1 193 ? 17.453 17.562 -8.859 1 98.88 193 ALA B C 1
ATOM 4086 O O . ALA B 1 193 ? 18.359 17.75 -8.055 1 98.88 193 ALA B O 1
ATOM 4087 N N . LYS B 1 194 ? 17.531 17.969 -10.109 1 98.62 194 LYS B N 1
ATOM 4088 C CA . LYS B 1 194 ? 18.734 18.578 -10.672 1 98.62 194 LYS B CA 1
ATOM 4089 C C . LYS B 1 194 ? 19.062 19.906 -9.977 1 98.62 194 LYS B C 1
ATOM 4091 O O . LYS B 1 194 ? 20.219 20.328 -9.945 1 98.62 194 LYS B O 1
ATOM 4096 N N . LYS B 1 195 ? 18.109 20.547 -9.453 1 98.38 195 LYS B N 1
ATOM 4097 C CA . LYS B 1 195 ? 18.297 21.828 -8.781 1 98.38 195 LYS B CA 1
ATOM 4098 C C . LYS B 1 195 ? 18.828 21.641 -7.367 1 98.38 195 LYS B C 1
ATOM 4100 O O . LYS B 1 195 ? 19.234 22.609 -6.715 1 98.38 195 LYS B O 1
ATOM 4105 N N . TYR B 1 196 ? 18.859 20.406 -6.906 1 97.75 196 TYR B N 1
ATOM 4106 C CA . TYR B 1 196 ? 19.281 20.125 -5.543 1 97.75 196 TYR B CA 1
ATOM 4107 C C . TYR B 1 196 ? 20.375 19.062 -5.527 1 97.75 196 TYR B C 1
ATOM 4109 O O . TYR B 1 196 ? 20.188 17.969 -4.992 1 97.75 196 TYR B O 1
ATOM 4117 N N . PRO B 1 197 ? 21.562 19.344 -5.922 1 96.25 197 PRO B N 1
ATOM 4118 C CA . PRO B 1 197 ? 22.625 18.344 -6.102 1 96.25 197 PRO B CA 1
ATOM 4119 C C . PRO B 1 197 ? 23.109 17.75 -4.781 1 96.25 197 PRO B C 1
ATOM 4121 O O . PRO B 1 197 ? 23.734 16.688 -4.777 1 96.25 197 PRO B O 1
ATOM 4124 N N . LYS B 1 198 ? 22.766 18.375 -3.686 1 96.12 198 LYS B N 1
ATOM 4125 C CA . LYS B 1 198 ? 23.219 17.875 -2.389 1 96.12 198 LYS B CA 1
ATOM 4126 C C . LYS B 1 198 ? 22.234 16.875 -1.809 1 96.12 198 LYS B C 1
ATOM 4128 O O . LYS B 1 198 ? 22.516 16.25 -0.78 1 96.12 198 LYS B O 1
ATOM 4133 N N . ILE B 1 199 ? 21.094 16.703 -2.443 1 97.81 199 ILE B N 1
ATOM 4134 C CA . ILE B 1 199 ? 20.078 15.758 -2.008 1 97.81 199 ILE B CA 1
ATOM 4135 C C . ILE B 1 199 ? 20.156 14.484 -2.852 1 97.81 199 ILE B C 1
ATOM 4137 O O . ILE B 1 199 ? 20.156 14.547 -4.082 1 97.81 199 ILE B O 1
ATOM 4141 N N . GLN B 1 200 ? 20.312 13.344 -2.189 1 98.06 200 GLN B N 1
ATOM 4142 C CA . GLN B 1 200 ? 20.266 12.07 -2.898 1 98.06 200 GLN B CA 1
ATOM 4143 C C . GLN B 1 200 ? 18.859 11.773 -3.404 1 98.06 200 GLN B C 1
ATOM 4145 O O . GLN B 1 200 ? 17.906 11.828 -2.639 1 98.06 200 GLN B O 1
ATOM 4150 N N . TYR B 1 201 ? 18.797 11.547 -4.715 1 98.56 201 TYR B N 1
ATOM 4151 C CA . TYR B 1 201 ? 17.516 11.281 -5.34 1 98.56 201 TYR B CA 1
ATOM 4152 C C . TYR B 1 201 ? 17.438 9.844 -5.832 1 98.56 201 TYR B C 1
ATOM 4154 O O . TYR B 1 201 ? 18.406 9.305 -6.371 1 98.56 201 TYR B O 1
ATOM 4162 N N . SER B 1 202 ? 16.312 9.164 -5.605 1 98.44 202 SER B N 1
ATOM 4163 C CA . SER B 1 202 ? 16.016 7.848 -6.16 1 98.44 202 SER B CA 1
ATOM 4164 C C . SER B 1 202 ? 14.531 7.684 -6.438 1 98.44 202 SER B C 1
ATOM 4166 O O . SER B 1 202 ? 13.734 8.57 -6.137 1 98.44 202 SER B O 1
ATOM 4168 N N . GLU B 1 203 ? 14.195 6.641 -7.133 1 98.56 203 GLU B N 1
ATOM 4169 C CA . GLU B 1 203 ? 12.805 6.316 -7.457 1 98.56 203 GLU B CA 1
ATOM 4170 C C . GLU B 1 203 ? 12.461 4.891 -7.039 1 98.56 203 GLU B C 1
ATOM 4172 O O . GLU B 1 203 ? 13.328 4.016 -7.02 1 98.56 203 GLU B O 1
ATOM 4177 N N . LEU B 1 204 ? 11.25 4.707 -6.699 1 98.25 204 LEU B N 1
ATOM 4178 C CA . LEU B 1 204 ? 10.719 3.385 -6.383 1 98.25 204 LEU B CA 1
ATOM 4179 C C . LEU B 1 204 ? 9.312 3.217 -6.949 1 98.25 204 LEU B C 1
ATOM 4181 O O . LEU B 1 204 ? 8.547 4.184 -7.027 1 98.25 204 LEU B O 1
ATOM 4185 N N . TYR B 1 205 ? 9.047 1.997 -7.32 1 97.25 205 TYR B N 1
ATOM 4186 C CA . TYR B 1 205 ? 7.645 1.681 -7.57 1 97.25 205 TYR B CA 1
ATOM 4187 C C . TYR B 1 205 ? 6.867 1.564 -6.262 1 97.25 205 TYR B C 1
ATOM 4189 O O . TYR B 1 205 ? 7.426 1.169 -5.238 1 97.25 205 TYR B O 1
ATOM 4197 N N . VAL B 1 206 ? 5.602 1.889 -6.305 1 98.69 206 VAL B N 1
ATOM 4198 C CA . VAL B 1 206 ? 4.773 2.002 -5.109 1 98.69 206 VAL B CA 1
ATOM 4199 C C . VAL B 1 206 ? 4.727 0.661 -4.383 1 98.69 206 VAL B C 1
ATOM 4201 O O . VAL B 1 206 ? 4.742 0.614 -3.15 1 98.69 206 VAL B O 1
ATOM 4204 N N . ASP B 1 207 ? 4.629 -0.474 -5.129 1 97.19 207 ASP B N 1
ATOM 4205 C CA . ASP B 1 207 ? 4.613 -1.792 -4.504 1 97.19 207 ASP B CA 1
ATOM 4206 C C . ASP B 1 207 ? 5.934 -2.08 -3.791 1 97.19 207 ASP B C 1
ATOM 4208 O O . ASP B 1 207 ? 5.941 -2.596 -2.672 1 97.19 207 ASP B O 1
ATOM 4212 N N . ALA B 1 208 ? 7.051 -1.72 -4.414 1 96.56 208 ALA B N 1
ATOM 4213 C CA . ALA B 1 208 ? 8.359 -1.871 -3.789 1 96.56 208 ALA B CA 1
ATOM 4214 C C . ALA B 1 208 ? 8.492 -0.972 -2.564 1 96.56 208 ALA B C 1
ATOM 4216 O O . ALA B 1 208 ? 9.102 -1.359 -1.564 1 96.56 208 ALA B O 1
ATOM 4217 N N . CYS B 1 209 ? 7.984 0.236 -2.648 1 98.56 209 CYS B N 1
ATOM 4218 C CA . CYS B 1 209 ? 8.031 1.145 -1.508 1 98.56 209 CYS B CA 1
ATOM 4219 C C . CYS B 1 209 ? 7.266 0.571 -0.322 1 98.56 209 CYS B C 1
ATOM 4221 O O . CYS B 1 209 ? 7.734 0.633 0.815 1 98.56 209 CYS B O 1
ATOM 4223 N N . SER B 1 210 ? 6.062 0.048 -0.613 1 98.44 210 SER B N 1
ATOM 4224 C CA . SER B 1 210 ? 5.262 -0.543 0.452 1 98.44 210 SER B CA 1
ATOM 4225 C C . SER B 1 210 ? 6.02 -1.664 1.158 1 98.44 210 SER B C 1
ATOM 4227 O O . SER B 1 210 ? 5.938 -1.801 2.381 1 98.44 210 SER B O 1
ATOM 4229 N N . MET B 1 211 ? 6.758 -2.42 0.451 1 97.19 211 MET B 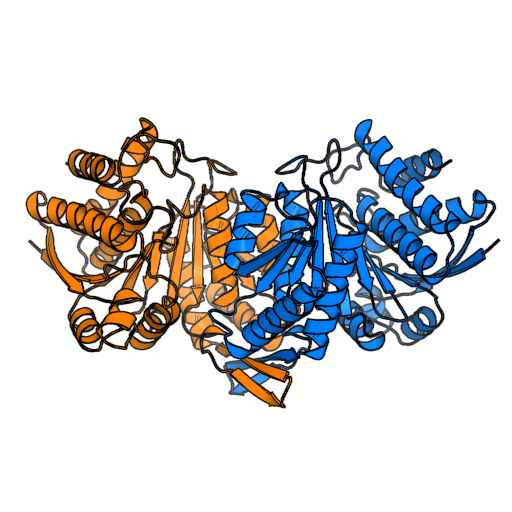N 1
ATOM 4230 C CA . MET B 1 211 ? 7.59 -3.484 1.009 1 97.19 211 MET B CA 1
ATOM 4231 C C . MET B 1 211 ? 8.727 -2.904 1.846 1 97.19 211 MET B C 1
ATOM 4233 O O . MET B 1 211 ? 8.969 -3.354 2.967 1 97.19 211 MET B O 1
ATOM 4237 N N . ASN B 1 212 ? 9.398 -1.943 1.32 1 97.56 212 ASN B N 1
ATOM 4238 C CA . ASN B 1 212 ? 10.594 -1.391 1.948 1 97.56 212 ASN B CA 1
ATOM 4239 C C . ASN B 1 212 ? 10.258 -0.625 3.223 1 97.56 212 ASN B C 1
ATOM 4241 O O . ASN B 1 212 ? 11.094 -0.501 4.121 1 97.56 212 ASN B O 1
ATOM 4245 N N . LEU B 1 213 ? 9.023 -0.1 3.299 1 98.44 213 LEU B N 1
ATOM 4246 C CA . LEU B 1 213 ? 8.57 0.553 4.523 1 98.44 213 LEU B CA 1
ATOM 4247 C C . LEU B 1 213 ? 8.516 -0.44 5.68 1 98.44 213 LEU B C 1
ATOM 4249 O O . LEU B 1 213 ? 8.539 -0.044 6.848 1 98.44 213 LEU B O 1
ATOM 4253 N N . ILE B 1 214 ? 8.375 -1.709 5.363 1 97.62 214 ILE B N 1
ATOM 4254 C CA . ILE B 1 214 ? 8.398 -2.75 6.383 1 97.62 214 ILE B CA 1
ATOM 4255 C C . ILE B 1 214 ? 9.836 -3.24 6.586 1 97.62 214 ILE B C 1
ATOM 4257 O O . ILE B 1 214 ? 10.297 -3.369 7.719 1 97.62 214 ILE B O 1
ATOM 4261 N N . ARG B 1 215 ? 10.547 -3.441 5.539 1 95.38 215 ARG B N 1
ATOM 4262 C CA . ARG B 1 215 ? 11.859 -4.082 5.543 1 95.38 215 ARG B CA 1
ATOM 4263 C C . ARG B 1 215 ? 12.922 -3.164 6.141 1 95.38 215 ARG B C 1
ATOM 4265 O O . ARG B 1 215 ? 13.727 -3.594 6.969 1 95.38 215 ARG B O 1
ATOM 4272 N N . ASN B 1 216 ? 12.961 -1.897 5.672 1 95.44 216 ASN B N 1
ATOM 4273 C CA . ASN B 1 216 ? 13.984 -0.94 6.086 1 95.44 216 ASN B CA 1
ATOM 4274 C C . ASN B 1 216 ? 13.43 0.481 6.141 1 95.44 216 ASN B C 1
ATOM 4276 O O . ASN B 1 216 ? 13.953 1.38 5.48 1 95.44 216 ASN B O 1
ATOM 4280 N N . PRO B 1 217 ? 12.5 0.69 7.055 1 97.12 217 PRO B N 1
ATOM 4281 C CA . PRO B 1 217 ? 11.844 1.999 7.086 1 97.12 217 PRO B CA 1
ATOM 4282 C C . PRO B 1 217 ? 12.805 3.133 7.441 1 97.12 217 PRO B C 1
ATOM 4284 O O . PRO B 1 217 ? 12.578 4.281 7.051 1 97.12 217 PRO B O 1
ATOM 4287 N N . GLU B 1 218 ? 13.898 2.895 8.141 1 96.06 218 GLU B N 1
ATOM 4288 C CA . GLU B 1 218 ? 14.828 3.92 8.594 1 96.06 218 GLU B CA 1
ATOM 4289 C C . GLU B 1 218 ? 15.633 4.5 7.434 1 96.06 218 GLU B C 1
ATOM 4291 O O . GLU B 1 218 ? 16.281 5.543 7.574 1 96.06 218 GLU B O 1
ATOM 4296 N N . GLU B 1 219 ? 15.555 3.842 6.277 1 95.75 219 GLU B N 1
ATOM 4297 C CA . GLU B 1 219 ? 16.312 4.309 5.117 1 95.75 219 GLU B CA 1
ATOM 4298 C C . GLU B 1 219 ? 15.609 5.473 4.43 1 95.75 219 GLU B C 1
ATOM 4300 O O . GLU B 1 219 ? 16.219 6.188 3.631 1 95.75 219 GLU B O 1
ATOM 4305 N N . PHE B 1 220 ? 14.367 5.684 4.746 1 98 220 PHE B N 1
ATOM 4306 C CA . PHE B 1 220 ? 13.609 6.758 4.113 1 98 220 PHE B CA 1
ATOM 4307 C C . PHE B 1 220 ? 13.828 8.078 4.848 1 98 220 PHE B C 1
ATOM 4309 O O . PHE B 1 220 ? 14.055 8.086 6.059 1 98 220 PHE B O 1
ATOM 4316 N N . ASP B 1 221 ? 13.852 9.141 4.156 1 98.38 221 ASP B N 1
ATOM 4317 C CA . ASP B 1 221 ? 13.852 10.492 4.691 1 98.38 221 ASP B CA 1
ATOM 4318 C C . ASP B 1 221 ? 12.625 11.273 4.215 1 98.38 221 ASP B C 1
ATOM 4320 O O . ASP B 1 221 ? 11.641 11.391 4.938 1 98.38 221 ASP B O 1
ATOM 4324 N N . VAL B 1 222 ? 12.586 11.562 2.908 1 98.81 222 VAL B N 1
ATOM 4325 C CA . VAL B 1 222 ? 11.406 12.203 2.328 1 98.81 222 VAL B CA 1
ATOM 4326 C C . VAL B 1 222 ? 10.883 11.367 1.163 1 98.81 222 VAL B C 1
ATOM 4328 O O . VAL B 1 222 ? 11.641 11.023 0.247 1 98.81 222 VAL B O 1
ATOM 4331 N N . ILE B 1 223 ? 9.648 11.023 1.23 1 98.88 223 ILE B N 1
ATOM 4332 C CA . ILE B 1 223 ? 8.953 10.352 0.135 1 98.88 223 ILE B CA 1
ATOM 4333 C C . ILE B 1 223 ? 8.039 11.344 -0.575 1 98.88 223 ILE B C 1
ATOM 4335 O O . ILE B 1 223 ? 7.211 12 0.063 1 98.88 223 ILE B O 1
ATOM 4339 N N . VAL B 1 224 ? 8.227 11.531 -1.851 1 99 224 VAL B N 1
ATOM 4340 C CA . VAL B 1 224 ? 7.301 12.336 -2.637 1 99 224 VAL B CA 1
ATOM 4341 C C . VAL B 1 224 ? 6.527 11.438 -3.604 1 99 224 VAL B C 1
ATOM 4343 O O . VAL B 1 224 ? 7.105 10.555 -4.234 1 99 224 VAL B O 1
ATOM 4346 N N . THR B 1 225 ? 5.203 11.602 -3.674 1 98.94 225 THR B N 1
ATOM 4347 C CA . THR B 1 225 ? 4.402 10.688 -4.484 1 98.94 225 THR B CA 1
ATOM 4348 C C . THR B 1 225 ? 3.055 11.32 -4.828 1 98.94 225 THR B C 1
ATOM 4350 O O . THR B 1 225 ? 2.785 12.461 -4.461 1 98.94 225 THR B O 1
ATOM 4353 N N . THR B 1 226 ? 2.238 10.625 -5.582 1 98.94 226 THR B N 1
ATOM 4354 C CA . THR B 1 226 ? 0.933 11.078 -6.047 1 98.94 226 THR B CA 1
ATOM 4355 C C . THR B 1 226 ? -0.116 10.93 -4.949 1 98.94 226 THR B C 1
ATOM 4357 O O . THR B 1 226 ? 0.167 10.375 -3.883 1 98.94 226 THR B O 1
ATOM 4360 N N . ASN B 1 227 ? -1.274 11.422 -5.156 1 98.75 227 ASN B N 1
ATOM 4361 C CA . ASN B 1 227 ? -2.332 11.516 -4.152 1 98.75 227 ASN B CA 1
ATOM 4362 C C . ASN B 1 227 ? -2.732 10.141 -3.631 1 98.75 227 ASN B C 1
ATOM 4364 O O . ASN B 1 227 ? -2.619 9.867 -2.434 1 98.75 227 ASN B O 1
ATOM 4368 N N . LEU B 1 228 ? -3.08 9.25 -4.508 1 98.81 228 LEU B N 1
ATOM 4369 C CA . LEU B 1 228 ? -3.537 7.93 -4.102 1 98.81 228 LEU B CA 1
ATOM 4370 C C . LEU B 1 228 ? -2.414 7.152 -3.422 1 98.81 228 LEU B C 1
ATOM 4372 O O . LEU B 1 228 ? -2.629 6.527 -2.381 1 98.81 228 LEU B O 1
ATOM 4376 N N . PHE B 1 229 ? -1.245 7.145 -4.051 1 98.94 229 PHE B N 1
ATOM 4377 C CA . PHE B 1 229 ? -0.124 6.398 -3.49 1 98.94 229 PHE B CA 1
ATOM 4378 C C . PHE B 1 229 ? 0.294 6.977 -2.145 1 98.94 229 PHE B C 1
ATOM 4380 O O . PHE B 1 229 ? 0.638 6.234 -1.223 1 98.94 229 PHE B O 1
ATOM 4387 N N . GLY B 1 230 ? 0.228 8.281 -2.039 1 98.81 230 GLY B N 1
ATOM 4388 C CA . GLY B 1 230 ? 0.532 8.914 -0.763 1 98.81 230 GLY B CA 1
ATOM 4389 C C . GLY B 1 230 ? -0.456 8.555 0.33 1 98.81 230 GLY B C 1
ATOM 4390 O O . GLY B 1 230 ? -0.078 8.414 1.496 1 98.81 230 GLY B O 1
ATOM 4391 N N . ASP B 1 231 ? -1.711 8.453 -0.034 1 97.81 231 ASP B N 1
ATOM 4392 C CA . ASP B 1 231 ? -2.754 8.047 0.901 1 97.81 231 ASP B CA 1
ATOM 4393 C C . ASP B 1 231 ? -2.449 6.668 1.493 1 97.81 231 ASP B C 1
ATOM 4395 O O . ASP B 1 231 ? -2.521 6.48 2.709 1 97.81 231 ASP B O 1
ATOM 4399 N N . ILE B 1 232 ? -2.037 5.773 0.703 1 98.69 232 ILE B N 1
ATOM 4400 C CA . ILE B 1 232 ? -1.773 4.398 1.105 1 98.69 232 ILE B CA 1
ATOM 4401 C C . ILE B 1 232 ? -0.471 4.332 1.899 1 98.69 232 ILE B C 1
ATOM 4403 O O . ILE B 1 232 ? -0.441 3.809 3.016 1 98.69 232 ILE B O 1
ATOM 4407 N N . LEU B 1 233 ? 0.609 4.926 1.371 1 98.88 233 LEU B N 1
ATOM 4408 C CA . LEU B 1 233 ? 1.949 4.781 1.929 1 98.88 233 LEU B CA 1
ATOM 4409 C C . LEU B 1 233 ? 2.074 5.539 3.248 1 98.88 233 LEU B C 1
ATOM 4411 O O . LEU B 1 233 ? 2.793 5.105 4.148 1 98.88 233 LEU B O 1
ATOM 4415 N N . SER B 1 234 ? 1.404 6.676 3.332 1 98.5 234 SER B N 1
ATOM 4416 C CA . SER B 1 234 ? 1.528 7.453 4.562 1 98.5 234 SER B CA 1
ATOM 4417 C C . SER B 1 234 ? 0.823 6.762 5.723 1 98.5 234 SER B C 1
ATOM 4419 O O . SER B 1 234 ? 1.285 6.824 6.863 1 98.5 234 SER B O 1
ATOM 4421 N N . ASP B 1 235 ? -0.347 6.145 5.508 1 97.62 235 ASP B N 1
ATOM 4422 C CA . ASP B 1 235 ? -0.991 5.348 6.547 1 97.62 235 ASP B CA 1
ATOM 4423 C C . ASP B 1 235 ? -0.134 4.141 6.926 1 97.62 235 ASP B C 1
ATOM 4425 O O . ASP B 1 235 ? -0.053 3.775 8.102 1 97.62 235 ASP B O 1
ATOM 4429 N N . GLU B 1 236 ? 0.428 3.533 5.906 1 98.38 236 GLU B N 1
ATOM 4430 C CA . GLU B 1 236 ? 1.354 2.436 6.164 1 98.38 236 GLU B CA 1
ATOM 4431 C C . GLU B 1 236 ? 2.527 2.895 7.023 1 98.38 236 GLU B C 1
ATOM 4433 O O . GLU B 1 236 ? 2.871 2.242 8.016 1 98.38 236 GLU B O 1
ATOM 4438 N N . ALA B 1 237 ? 3.156 4.008 6.68 1 98.38 237 ALA B N 1
ATOM 4439 C CA . ALA B 1 237 ? 4.293 4.547 7.422 1 98.38 237 ALA B CA 1
ATOM 4440 C C . ALA B 1 237 ? 3.904 4.871 8.859 1 98.38 237 ALA B C 1
ATOM 4442 O O . ALA B 1 237 ? 4.695 4.664 9.789 1 98.38 237 ALA B O 1
ATOM 4443 N N . ALA B 1 238 ? 2.713 5.41 9 1 97.31 238 ALA B N 1
ATOM 4444 C CA . ALA B 1 238 ? 2.229 5.695 10.352 1 97.31 238 ALA B CA 1
ATOM 4445 C C . ALA B 1 238 ? 2.17 4.43 11.195 1 97.31 238 ALA B C 1
ATOM 4447 O O . ALA B 1 238 ? 2.525 4.445 12.375 1 97.31 238 ALA B O 1
ATOM 4448 N N . GLN B 1 239 ? 1.723 3.338 10.609 1 96.75 239 GLN B N 1
ATOM 4449 C CA . GLN B 1 239 ? 1.654 2.076 11.344 1 96.75 239 GLN B CA 1
ATOM 4450 C C . GLN B 1 239 ? 3.049 1.557 11.672 1 96.75 239 GLN B C 1
ATOM 4452 O O . GLN B 1 239 ? 3.258 0.951 12.727 1 96.75 239 GLN B O 1
ATOM 4457 N N . VAL B 1 240 ? 3.986 1.761 10.766 1 97.75 240 VAL B N 1
ATOM 4458 C CA . VAL B 1 240 ? 5.371 1.332 10.945 1 97.75 240 VAL B CA 1
ATOM 4459 C C . VAL B 1 240 ? 5.934 1.924 12.242 1 97.75 240 VAL B C 1
ATOM 4461 O O . VAL B 1 240 ? 6.719 1.277 12.938 1 97.75 240 VAL B O 1
ATOM 4464 N N . VAL B 1 241 ? 5.473 3.117 12.633 1 96.69 241 VAL B N 1
ATOM 4465 C CA . VAL B 1 241 ? 6.055 3.803 13.781 1 96.69 241 VAL B CA 1
ATOM 4466 C C . VAL B 1 241 ? 5.082 3.756 14.961 1 96.69 241 VAL B C 1
ATOM 4468 O O . VAL B 1 241 ? 5.211 4.531 15.906 1 96.69 241 VAL B O 1
ATOM 4471 N N . GLY B 1 242 ? 4.109 2.932 14.906 1 90.44 242 GLY B N 1
ATOM 4472 C CA . GLY B 1 242 ? 3.322 2.707 16.109 1 90.44 242 GLY B CA 1
ATOM 4473 C C . GLY B 1 242 ? 1.845 2.996 15.914 1 90.44 242 GLY B C 1
ATOM 4474 O O . GLY B 1 242 ? 1.057 2.881 16.859 1 90.44 242 GLY B O 1
ATOM 4475 N N . GLY B 1 243 ? 1.488 3.41 14.758 1 87.75 243 GLY B N 1
ATOM 4476 C CA . GLY B 1 243 ? 0.081 3.596 14.445 1 87.75 243 GLY B CA 1
ATOM 4477 C C . GLY B 1 243 ? -0.277 5.039 14.148 1 87.75 243 GLY B C 1
ATOM 4478 O O . GLY B 1 243 ? 0.603 5.902 14.07 1 87.75 243 GLY B O 1
ATOM 4479 N N . LEU B 1 244 ? -1.607 5.211 14.016 1 83.31 244 LEU B N 1
ATOM 4480 C CA . LEU B 1 244 ? -2.119 6.508 13.586 1 83.31 244 LEU B CA 1
ATOM 4481 C C . LEU B 1 244 ? -2.227 7.469 14.766 1 83.31 244 LEU B C 1
ATOM 4483 O O . LEU B 1 244 ? -2.336 8.68 14.578 1 83.31 244 LEU B O 1
ATOM 4487 N N . GLY B 1 245 ? -2.062 6.996 15.93 1 89 245 GLY B N 1
ATOM 4488 C CA . GLY B 1 245 ? -2.318 7.785 17.125 1 89 245 GLY B CA 1
ATOM 4489 C C . GLY B 1 245 ? -1.292 8.883 17.344 1 89 245 GLY B C 1
ATOM 4490 O O . GLY B 1 245 ? -1.56 9.852 18.047 1 89 245 GLY B O 1
ATOM 4491 N N . MET B 1 246 ? -0.185 8.75 16.719 1 93.81 246 MET B N 1
ATOM 4492 C CA . MET B 1 246 ? 0.87 9.742 16.875 1 93.81 246 MET B CA 1
ATOM 4493 C C . MET B 1 246 ? 1.085 10.508 15.57 1 93.81 246 MET B C 1
ATOM 4495 O O . MET B 1 246 ? 1.974 11.359 15.484 1 93.81 246 MET B O 1
ATOM 4499 N N . GLY B 1 247 ? 0.355 10.125 14.555 1 96.44 247 GLY B N 1
ATOM 4500 C CA . GLY B 1 247 ? 0.638 10.625 13.219 1 96.44 247 GLY B CA 1
ATOM 4501 C C . GLY B 1 247 ? -0.038 11.945 12.914 1 96.44 247 GLY B C 1
ATOM 4502 O O . GLY B 1 247 ? -1.258 12 12.742 1 96.44 247 GLY B O 1
ATOM 4503 N N . PRO B 1 248 ? 0.702 13.086 12.844 1 98.31 248 PRO B N 1
ATOM 4504 C CA . PRO B 1 248 ? 0.142 14.375 12.43 1 98.31 248 PRO B CA 1
ATOM 4505 C C . PRO B 1 248 ? 0.13 14.547 10.906 1 98.31 248 PRO B C 1
ATOM 4507 O O . PRO B 1 248 ? 0.748 13.758 10.188 1 98.31 248 PRO B O 1
ATOM 4510 N N . ALA B 1 249 ? -0.589 15.516 10.453 1 98.69 249 ALA B N 1
ATOM 4511 C CA . ALA B 1 249 ? -0.582 15.82 9.023 1 98.69 249 ALA B CA 1
ATOM 4512 C C . ALA B 1 249 ? -0.837 17.297 8.781 1 98.69 249 ALA B C 1
ATOM 4514 O O . ALA B 1 249 ? -1.364 18 9.648 1 98.69 249 ALA B O 1
ATOM 4515 N N . ALA B 1 250 ? -0.416 17.734 7.691 1 98.88 250 ALA B N 1
ATOM 4516 C CA . ALA B 1 250 ? -0.651 19.094 7.215 1 98.88 250 ALA B CA 1
ATOM 4517 C C . ALA B 1 250 ? -1.04 19.094 5.738 1 98.88 250 ALA B C 1
ATOM 4519 O O . ALA B 1 250 ? -0.503 18.328 4.949 1 98.88 250 ALA B O 1
ATOM 4520 N N . ASN B 1 251 ? -2.008 19.828 5.402 1 98.88 251 ASN B N 1
ATOM 4521 C CA . ASN B 1 251 ? -2.338 20.203 4.035 1 98.88 251 ASN B CA 1
ATOM 4522 C C . ASN B 1 251 ? -1.951 21.656 3.746 1 98.88 251 ASN B C 1
ATOM 4524 O O . ASN B 1 251 ? -2.531 22.578 4.312 1 98.88 251 ASN B O 1
ATOM 4528 N N . ILE B 1 252 ? -1.005 21.812 2.846 1 98.81 252 ILE B N 1
ATOM 4529 C CA . ILE B 1 252 ? -0.349 23.109 2.738 1 98.81 252 ILE B CA 1
ATOM 4530 C C . ILE B 1 252 ? -0.508 23.656 1.319 1 98.81 252 ILE B C 1
ATOM 4532 O O . ILE B 1 252 ? -0.271 22.938 0.344 1 98.81 252 ILE B O 1
ATOM 4536 N N . GLY B 1 253 ? -0.99 24.844 1.203 1 98.25 253 GLY B N 1
ATOM 4537 C CA . GLY B 1 253 ? -0.955 25.641 -0.011 1 98.25 253 GLY B CA 1
ATOM 4538 C C . GLY B 1 253 ? -0.037 26.844 0.093 1 98.25 253 GLY B C 1
ATOM 4539 O O . GLY B 1 253 ? 0.761 26.938 1.027 1 98.25 253 GLY B O 1
ATOM 4540 N N . ASP B 1 254 ? -0.048 27.672 -0.911 1 96.5 254 ASP B N 1
ATOM 4541 C CA . ASP B 1 254 ? 0.827 28.828 -0.919 1 96.5 254 ASP B CA 1
ATOM 4542 C C . ASP B 1 254 ? 0.349 29.891 0.079 1 96.5 254 ASP B C 1
ATOM 4544 O O . ASP B 1 254 ? 1.156 30.625 0.645 1 96.5 254 ASP B O 1
ATOM 4548 N N . SER B 1 255 ? -0.951 29.922 0.337 1 95.88 255 SER B N 1
ATOM 4549 C CA . SER B 1 255 ? -1.481 31.047 1.101 1 95.88 255 SER B CA 1
ATOM 4550 C C . SER B 1 255 ? -2.225 30.578 2.344 1 95.88 255 SER B C 1
ATOM 4552 O O . SER B 1 255 ? -2.625 31.375 3.184 1 95.88 255 SER B O 1
ATOM 4554 N N . PHE B 1 256 ? -2.473 29.312 2.438 1 98.31 256 PHE B N 1
ATOM 4555 C CA . PHE B 1 256 ? -3.254 28.75 3.533 1 98.31 256 PHE B CA 1
ATOM 4556 C C . PHE B 1 256 ? -2.801 27.328 3.848 1 98.31 256 PHE B C 1
ATOM 4558 O O . PHE B 1 256 ? -2.094 26.703 3.053 1 98.31 256 PHE B O 1
ATOM 4565 N N . ALA B 1 257 ? -3.082 26.859 5.055 1 98.81 257 ALA B N 1
ATOM 4566 C CA . ALA B 1 257 ? -2.756 25.5 5.445 1 98.81 257 ALA B CA 1
ATOM 4567 C C . ALA B 1 257 ? -3.771 24.953 6.445 1 98.81 257 ALA B C 1
ATOM 4569 O O . ALA B 1 257 ? -4.379 25.719 7.199 1 98.81 257 ALA B O 1
ATOM 4570 N N . LEU B 1 258 ? -4 23.734 6.383 1 98.88 258 LEU B N 1
ATOM 4571 C CA . LEU B 1 258 ? -4.891 22.984 7.266 1 98.88 258 LEU B CA 1
ATOM 4572 C C . LEU B 1 258 ? -4.156 21.828 7.918 1 98.88 258 LEU B C 1
ATOM 4574 O O . LEU B 1 258 ? -3.406 21.109 7.254 1 98.88 258 LEU B O 1
ATOM 4578 N N . PHE B 1 259 ? -4.312 21.672 9.203 1 98.88 259 PHE B N 1
ATOM 4579 C CA . PHE B 1 259 ? -3.607 20.672 9.984 1 98.88 259 PHE B CA 1
ATOM 4580 C C . PHE B 1 259 ? -4.59 19.719 10.656 1 98.88 259 PHE B C 1
ATOM 4582 O O . PHE B 1 259 ? -5.648 20.125 11.125 1 98.88 259 PHE B O 1
ATOM 4589 N N . GLU B 1 260 ? -4.23 18.438 10.648 1 98.62 260 GLU B N 1
ATOM 4590 C CA . GLU B 1 260 ? -5.168 17.453 11.188 1 98.62 260 GLU B CA 1
ATOM 4591 C C . GLU B 1 260 ? -4.449 16.156 11.57 1 98.62 260 GLU B C 1
ATOM 4593 O O . GLU B 1 260 ? -3.385 15.844 11.031 1 98.62 260 GLU B O 1
ATOM 4598 N N . PRO B 1 261 ? -5.027 15.414 12.555 1 97.62 261 PRO B N 1
ATOM 4599 C CA . PRO B 1 261 ? -4.504 14.062 12.773 1 97.62 261 PRO B CA 1
ATOM 4600 C C . PRO B 1 261 ? -4.711 13.148 11.57 1 97.62 261 PRO B C 1
ATOM 4602 O O . PRO B 1 261 ? -5.617 13.375 10.766 1 97.62 261 PRO B O 1
ATOM 4605 N N . VAL B 1 262 ? -3.898 12.102 11.484 1 95.06 262 VAL B N 1
ATOM 4606 C CA . VAL B 1 262 ? -4.016 11.156 10.383 1 95.06 262 VAL B CA 1
ATOM 4607 C C . VAL B 1 262 ? -5.137 10.164 10.672 1 95.06 262 VAL B C 1
ATOM 4609 O O . VAL B 1 262 ? -5.762 9.633 9.75 1 95.06 262 VAL B O 1
ATOM 4612 N N . HIS B 1 263 ? -5.398 9.922 11.984 1 93.19 263 HIS B N 1
ATOM 4613 C CA . HIS B 1 263 ? -6.383 8.914 12.352 1 93.19 263 HIS B CA 1
ATOM 4614 C C . HIS B 1 263 ? -7.805 9.414 12.125 1 93.19 263 HIS B C 1
ATOM 4616 O O . HIS B 1 263 ? -8.031 10.625 12.023 1 93.19 263 HIS B O 1
ATOM 4622 N N . GLY B 1 264 ? -8.758 8.508 12.117 1 93.19 264 GLY B N 1
ATOM 4623 C CA . GLY B 1 264 ? -10.156 8.828 11.898 1 93.19 264 GLY B CA 1
ATOM 4624 C C . GLY B 1 264 ? -10.914 9.102 13.18 1 93.19 264 GLY B C 1
ATOM 4625 O O . GLY B 1 264 ? -10.312 9.414 14.211 1 93.19 264 GLY B O 1
ATOM 4626 N N . ALA B 1 265 ? -12.219 8.984 13.031 1 95.62 265 ALA B N 1
ATOM 4627 C CA . ALA B 1 265 ? -13.117 9.484 14.07 1 95.62 265 ALA B CA 1
ATOM 4628 C C . ALA B 1 265 ? -13.227 8.484 15.227 1 95.62 265 ALA B C 1
ATOM 4630 O O . ALA B 1 265 ? -13.68 8.836 16.312 1 95.62 265 ALA B O 1
ATOM 4631 N N . ALA B 1 266 ? -12.867 7.203 14.969 1 94.5 266 ALA B N 1
ATOM 4632 C CA . ALA B 1 266 ? -12.82 6.207 16.031 1 94.5 266 ALA B CA 1
ATOM 4633 C C . ALA B 1 266 ? -14.086 6.246 16.891 1 94.5 266 ALA B C 1
ATOM 4635 O O . ALA B 1 266 ? -14.023 6.434 18.094 1 94.5 266 ALA B O 1
ATOM 4636 N N . PHE B 1 267 ? -15.234 5.941 16.375 1 95.5 267 PHE B N 1
ATOM 4637 C CA . PHE B 1 267 ? -16.547 6.066 17 1 95.5 267 PHE B CA 1
ATOM 4638 C C . PHE B 1 267 ? -16.656 5.137 18.203 1 95.5 267 PHE B C 1
ATOM 4640 O O . PHE B 1 267 ? -17.391 5.426 19.141 1 95.5 267 PHE B O 1
ATOM 4647 N N . ASP B 1 268 ? -15.922 4.094 18.188 1 94.75 268 ASP B N 1
ATOM 4648 C CA . ASP B 1 268 ? -16.016 3.064 19.219 1 94.75 268 ASP B CA 1
ATOM 4649 C C . ASP B 1 268 ? -15.57 3.6 20.578 1 94.75 268 ASP B C 1
ATOM 4651 O O . ASP B 1 268 ? -16.016 3.115 21.625 1 94.75 268 ASP B O 1
ATOM 4655 N N . ILE B 1 269 ? -14.727 4.594 20.547 1 96 269 ILE B N 1
ATOM 4656 C CA . ILE B 1 269 ? -14.25 5.102 21.828 1 96 269 ILE B CA 1
ATOM 4657 C C . ILE B 1 269 ? -14.641 6.57 21.984 1 96 269 ILE B C 1
ATOM 4659 O O . ILE B 1 269 ? -14.141 7.266 22.875 1 96 269 ILE B O 1
ATOM 4663 N N . ALA B 1 270 ? -15.555 7.02 21.141 1 96.81 270 ALA B N 1
ATOM 4664 C CA . ALA B 1 270 ? -16.047 8.398 21.203 1 96.81 270 ALA B CA 1
ATOM 4665 C C . ALA B 1 270 ? -16.734 8.656 22.547 1 96.81 270 ALA B C 1
ATOM 4667 O O . ALA B 1 270 ? -17.547 7.848 23 1 96.81 270 ALA B O 1
ATOM 4668 N N . GLY B 1 271 ? -16.359 9.781 23.188 1 97 271 GLY B N 1
ATOM 4669 C CA . GLY B 1 271 ? -17.031 10.188 24.422 1 97 271 GLY B CA 1
ATOM 4670 C C . GLY B 1 271 ? -16.469 9.492 25.656 1 97 271 GLY B C 1
ATOM 4671 O O . GLY B 1 271 ? -16.906 9.781 26.766 1 97 271 GLY B O 1
ATOM 4672 N N . LYS B 1 272 ? -15.508 8.641 25.469 1 97.75 272 LYS B N 1
ATOM 4673 C CA . LYS B 1 272 ? -15 7.852 26.578 1 97.75 272 LYS B CA 1
ATOM 4674 C C . LYS B 1 272 ? -13.773 8.516 27.203 1 97.75 272 LYS B C 1
ATOM 4676 O O . LYS B 1 272 ? -13.25 8.031 28.203 1 97.75 272 LYS B O 1
ATOM 4681 N N . ASN B 1 273 ? -13.352 9.633 26.656 1 98.25 273 ASN B N 1
ATOM 4682 C CA . ASN B 1 273 ? -12.188 10.344 27.172 1 98.25 273 ASN B CA 1
ATOM 4683 C C . ASN B 1 273 ? -10.969 9.43 27.25 1 98.25 273 ASN B C 1
ATOM 4685 O O . ASN B 1 273 ? -10.258 9.422 28.266 1 98.25 273 ASN B O 1
ATOM 4689 N N . ALA B 1 274 ? -10.805 8.633 26.172 1 97.75 274 ALA B N 1
ATOM 4690 C CA . ALA B 1 274 ? -9.758 7.613 26.188 1 97.75 274 ALA B CA 1
ATOM 4691 C C . ALA B 1 274 ? -8.773 7.82 25.031 1 97.75 274 ALA B C 1
ATOM 4693 O O . ALA B 1 274 ? -7.672 7.273 25.047 1 97.75 274 ALA B O 1
ATOM 4694 N N . ALA B 1 275 ? -9.094 8.672 24.078 1 97.19 275 ALA B N 1
ATOM 4695 C CA . ALA B 1 275 ? -8.352 8.805 22.828 1 97.19 275 ALA B CA 1
ATOM 4696 C C . ALA B 1 275 ? -7.062 9.602 23.047 1 97.19 275 ALA B C 1
ATOM 4698 O O . ALA B 1 275 ? -7.082 10.664 23.672 1 97.19 275 ALA B O 1
ATOM 4699 N N . ASN B 1 276 ? -5.973 9.086 22.578 1 97.12 276 ASN B N 1
ATOM 4700 C CA . ASN B 1 276 ? -4.691 9.781 22.594 1 97.12 276 ASN B CA 1
ATOM 4701 C C . ASN B 1 276 ? -4.738 11.062 21.766 1 97.12 276 ASN B C 1
ATOM 4703 O O . ASN B 1 276 ? -4.988 11.016 20.562 1 97.12 276 ASN B O 1
ATOM 4707 N N . PRO B 1 277 ? -4.441 12.195 22.375 1 98.25 277 PRO B N 1
ATOM 4708 C CA . PRO B 1 277 ? -4.559 13.461 21.641 1 98.25 277 PRO B CA 1
ATOM 4709 C C . PRO B 1 277 ? -3.262 13.844 20.938 1 98.25 277 PRO B C 1
ATOM 4711 O O . PRO B 1 277 ? -3.176 14.93 20.344 1 98.25 277 PRO B O 1
ATOM 4714 N N . SER B 1 278 ? -2.262 13.016 20.922 1 98.19 278 SER B N 1
ATOM 4715 C CA . SER B 1 278 ? -0.929 13.391 20.469 1 98.19 278 SER B CA 1
ATOM 4716 C C . SER B 1 278 ? -0.936 13.758 18.984 1 98.19 278 SER B C 1
ATOM 4718 O O . SER B 1 278 ? -0.218 14.672 18.562 1 98.19 278 SER B O 1
ATOM 4720 N N . SER B 1 279 ? -1.71 13.062 18.219 1 97.94 279 SER B N 1
ATOM 4721 C CA . SER B 1 279 ? -1.728 13.328 16.781 1 97.94 279 SER B CA 1
ATOM 4722 C C . SER B 1 279 ? -2.201 14.75 16.484 1 97.94 279 SER B C 1
ATOM 4724 O O . SER B 1 279 ? -1.587 15.461 15.688 1 97.94 279 SER B O 1
ATOM 4726 N N . ILE B 1 280 ? -3.283 15.211 17.109 1 98.62 280 ILE B N 1
ATOM 4727 C CA . ILE B 1 280 ? -3.787 16.547 16.828 1 98.62 280 ILE B CA 1
ATOM 4728 C C . ILE B 1 280 ? -2.859 17.594 17.453 1 98.62 280 ILE B C 1
ATOM 4730 O O . ILE B 1 280 ? -2.676 18.688 16.906 1 98.62 280 ILE B O 1
ATOM 4734 N N . LEU B 1 281 ? -2.238 17.281 18.609 1 98.88 281 LEU B N 1
ATOM 4735 C CA . LEU B 1 281 ? -1.309 18.219 19.234 1 98.88 281 LEU B CA 1
ATOM 4736 C C . LEU B 1 281 ? -0.057 18.391 18.375 1 98.88 281 LEU B C 1
ATOM 4738 O O . LEU B 1 281 ? 0.455 19.516 18.25 1 98.88 281 LEU B O 1
ATOM 4742 N N . LEU B 1 282 ? 0.406 17.281 17.844 1 98.75 282 LEU B N 1
ATOM 4743 C CA . LEU B 1 282 ? 1.549 17.359 16.938 1 98.75 282 LEU B CA 1
ATOM 4744 C C . LEU B 1 282 ? 1.172 18.078 15.648 1 98.75 282 LEU B C 1
ATOM 4746 O O . LEU B 1 282 ? 2.006 18.766 15.047 1 98.75 282 LEU B O 1
ATOM 4750 N N . SER B 1 283 ? -0.083 17.953 15.203 1 98.81 283 SER B N 1
ATOM 4751 C CA . SER B 1 283 ? -0.57 18.75 14.078 1 98.81 283 SER B CA 1
ATOM 4752 C C . SER B 1 283 ? -0.588 20.234 14.422 1 98.81 283 SER B C 1
ATOM 4754 O O . SER B 1 283 ? -0.271 21.062 13.578 1 98.81 283 SER B O 1
ATOM 4756 N N . ALA B 1 284 ? -0.984 20.547 15.633 1 98.88 284 ALA B N 1
ATOM 4757 C CA . ALA B 1 284 ? -0.926 21.922 16.094 1 98.88 284 ALA B CA 1
ATOM 4758 C C . ALA B 1 284 ? 0.509 22.438 16.094 1 98.88 284 ALA B C 1
ATOM 4760 O O . ALA B 1 284 ? 0.757 23.594 15.742 1 98.88 284 ALA B O 1
ATOM 4761 N N . LYS B 1 285 ? 1.43 21.609 16.531 1 98.81 285 LYS B N 1
ATOM 4762 C CA . LYS B 1 285 ? 2.842 21.984 16.453 1 98.81 285 LYS B CA 1
ATOM 4763 C C . LYS B 1 285 ? 3.232 22.344 15.023 1 98.81 285 LYS B C 1
ATOM 4765 O O . LYS B 1 285 ? 3.889 23.359 14.789 1 98.81 285 LYS B O 1
ATOM 4770 N N . MET B 1 286 ? 2.805 21.5 14.055 1 98.81 286 MET B N 1
ATOM 4771 C CA . MET B 1 286 ? 3.09 21.781 12.648 1 98.81 286 MET B CA 1
ATOM 4772 C C . MET B 1 286 ? 2.477 23.109 12.234 1 98.81 286 MET B C 1
ATOM 4774 O O . MET B 1 286 ? 3.082 23.875 11.469 1 98.81 286 MET B O 1
ATOM 4778 N N . MET B 1 287 ? 1.284 23.375 12.719 1 98.88 287 MET B N 1
ATOM 4779 C CA . MET B 1 287 ? 0.607 24.641 12.43 1 98.88 287 MET B CA 1
ATOM 4780 C C . MET B 1 287 ? 1.425 25.828 12.938 1 98.88 287 MET B C 1
ATOM 4782 O O . MET B 1 287 ? 1.624 26.797 12.211 1 98.88 287 MET B O 1
ATOM 4786 N N . LEU B 1 288 ? 1.931 25.734 14.141 1 98.75 288 LEU B N 1
ATOM 4787 C CA . LEU B 1 288 ? 2.709 26.812 14.727 1 98.75 288 LEU B CA 1
ATOM 4788 C C . LEU B 1 288 ? 4.008 27.031 13.961 1 98.75 288 LEU B C 1
ATOM 4790 O O . LEU B 1 288 ? 4.418 28.172 13.734 1 98.75 288 LEU B O 1
ATOM 4794 N N . GLU B 1 289 ? 4.617 25.953 13.594 1 98.31 289 GLU B N 1
ATOM 4795 C CA . GLU B 1 289 ? 5.828 26.047 12.781 1 98.31 289 GLU B CA 1
ATOM 4796 C C . GLU B 1 289 ? 5.539 26.734 11.445 1 98.31 289 GLU B C 1
ATOM 4798 O O . GLU B 1 289 ? 6.309 27.594 11 1 98.31 289 GLU B O 1
ATOM 4803 N N . TRP B 1 290 ? 4.469 26.375 10.82 1 98.44 290 TRP B N 1
ATOM 4804 C CA . TRP B 1 290 ? 4.078 26.953 9.539 1 98.44 290 TRP B CA 1
ATOM 4805 C C . TRP B 1 290 ? 3.785 28.438 9.68 1 98.44 290 TRP B C 1
ATOM 4807 O O . TRP B 1 290 ? 4.219 29.25 8.859 1 98.44 290 TRP B O 1
ATOM 4817 N N . LEU B 1 291 ? 3.006 28.812 10.695 1 98.19 291 LEU B N 1
ATOM 4818 C CA . LEU B 1 291 ? 2.701 30.203 10.961 1 98.19 291 LEU B CA 1
ATOM 4819 C C . LEU B 1 291 ? 3.977 31 11.203 1 98.19 291 LEU B C 1
ATOM 4821 O O . LEU B 1 291 ? 4.133 32.125 10.688 1 98.19 291 LEU B O 1
ATOM 4825 N N . GLY B 1 292 ? 4.848 30.422 12.047 1 98 292 GLY B N 1
ATOM 4826 C CA . GLY B 1 292 ? 6.113 31.078 12.328 1 98 292 GLY B CA 1
ATOM 4827 C C . GLY B 1 292 ? 6.945 31.328 11.078 1 98 292 GLY B C 1
ATOM 4828 O O . GLY B 1 292 ? 7.508 32.406 10.914 1 98 292 GLY B O 1
ATOM 4829 N N . ASP B 1 293 ? 7.059 30.328 10.273 1 96.19 293 ASP B N 1
ATOM 4830 C CA . ASP B 1 293 ? 7.816 30.469 9.031 1 96.19 293 ASP B CA 1
ATOM 4831 C C . ASP B 1 293 ? 7.203 31.547 8.133 1 96.19 293 ASP B C 1
ATOM 4833 O O . ASP B 1 293 ? 7.926 32.344 7.539 1 96.19 293 ASP B O 1
ATOM 4837 N N . ARG B 1 294 ? 5.922 31.594 8.055 1 95.94 294 ARG B N 1
ATOM 4838 C CA . ARG B 1 294 ? 5.207 32.5 7.172 1 95.94 294 ARG B CA 1
ATOM 4839 C C . ARG B 1 294 ? 5.34 33.969 7.656 1 95.94 294 ARG B C 1
ATOM 4841 O O . ARG B 1 294 ? 5.387 34.875 6.848 1 95.94 294 ARG B O 1
ATOM 4848 N N . HIS B 1 295 ? 5.453 34.125 8.953 1 96.12 295 HIS B N 1
ATOM 4849 C CA . HIS B 1 295 ? 5.406 35.469 9.5 1 96.12 295 HIS B CA 1
ATOM 4850 C C . HIS B 1 295 ? 6.746 35.875 10.109 1 96.12 295 HIS B C 1
ATOM 4852 O O . HIS B 1 295 ? 6.867 36.938 10.719 1 96.12 295 HIS B O 1
ATOM 4858 N N . GLY B 1 296 ? 7.734 35.031 9.953 1 96.75 296 GLY B N 1
ATOM 4859 C CA . GLY B 1 296 ? 9.031 35.312 10.547 1 96.75 296 GLY B CA 1
ATOM 4860 C C . GLY B 1 296 ? 8.984 35.375 12.062 1 96.75 296 GLY B C 1
ATOM 4861 O O . GLY B 1 296 ? 9.648 36.219 12.672 1 96.75 296 GLY B O 1
ATOM 4862 N N . ASP B 1 297 ? 8.141 34.594 12.688 1 97.69 297 ASP B N 1
ATOM 4863 C CA . ASP B 1 297 ? 7.895 34.594 14.125 1 97.69 297 ASP B CA 1
ATOM 4864 C C . ASP B 1 297 ? 8.555 33.406 14.805 1 97.69 297 ASP B C 1
ATOM 4866 O O . ASP B 1 297 ? 7.93 32.344 14.969 1 97.69 297 ASP B O 1
ATOM 4870 N N . LYS B 1 298 ? 9.711 33.531 15.289 1 97.62 298 LYS B N 1
ATOM 4871 C CA . LYS B 1 298 ? 10.477 32.469 15.898 1 97.62 298 LYS B CA 1
ATOM 4872 C C . LYS B 1 298 ? 9.852 32.031 17.219 1 97.62 298 LYS B C 1
ATOM 4874 O O . LYS B 1 298 ? 9.992 30.859 17.609 1 97.62 298 LYS B O 1
ATOM 4879 N N . ASP B 1 299 ? 9.258 32.969 17.828 1 97.75 299 ASP B N 1
ATOM 4880 C CA . ASP B 1 299 ? 8.672 32.656 19.125 1 97.75 299 ASP B CA 1
ATOM 4881 C C . ASP B 1 299 ? 7.566 31.594 19 1 97.75 299 ASP B C 1
ATOM 4883 O O . ASP B 1 299 ? 7.492 30.656 19.797 1 97.75 299 ASP B O 1
ATOM 4887 N N . VAL B 1 300 ? 6.707 31.766 17.984 1 98.19 300 VAL B N 1
ATOM 4888 C CA . VAL B 1 300 ? 5.605 30.828 17.812 1 98.19 300 VAL B CA 1
ATOM 4889 C C . VAL B 1 300 ? 6.152 29.453 17.391 1 98.19 300 VAL B C 1
ATOM 4891 O O . VAL B 1 300 ? 5.594 28.422 17.75 1 98.19 300 VAL B O 1
ATOM 4894 N N . ILE B 1 301 ? 7.215 29.391 16.672 1 98.25 301 ILE B N 1
ATOM 4895 C CA . ILE B 1 301 ? 7.887 28.141 16.312 1 98.25 301 ILE B CA 1
ATOM 4896 C C . ILE B 1 301 ? 8.367 27.438 17.578 1 98.25 301 ILE B C 1
ATOM 4898 O O . ILE B 1 301 ? 8.203 26.219 17.719 1 98.25 301 ILE B O 1
ATOM 4902 N N . MET B 1 302 ? 8.906 28.203 18.5 1 98.25 302 MET B N 1
ATOM 4903 C CA . MET B 1 302 ? 9.398 27.641 19.75 1 98.25 302 MET B CA 1
ATOM 4904 C C . MET B 1 302 ? 8.242 27.078 20.594 1 98.25 302 MET B C 1
ATOM 4906 O O . MET B 1 302 ? 8.406 26.078 21.281 1 98.25 302 MET B O 1
ATOM 4910 N N . GLU B 1 303 ? 7.109 27.781 20.531 1 98.44 303 GLU B N 1
ATOM 4911 C CA . GLU B 1 303 ? 5.938 27.234 21.219 1 98.44 303 GLU B CA 1
ATOM 4912 C C . GLU B 1 303 ? 5.566 25.859 20.656 1 98.44 303 GLU B C 1
ATOM 4914 O O . GLU B 1 303 ? 5.164 24.969 21.406 1 98.44 303 GLU B O 1
ATOM 4919 N N . GLY B 1 304 ? 5.613 25.703 19.328 1 98.5 304 GLY B N 1
ATOM 4920 C CA . GLY B 1 304 ? 5.395 24.391 18.719 1 98.5 304 GLY B CA 1
ATOM 4921 C C . GLY B 1 304 ? 6.359 23.328 19.219 1 98.5 304 GLY B C 1
ATOM 4922 O O . GLY B 1 304 ? 5.957 22.203 19.5 1 98.5 304 GLY B O 1
ATOM 4923 N N . LYS B 1 305 ? 7.582 23.688 19.328 1 98.25 305 LYS B N 1
ATOM 4924 C CA . LYS B 1 305 ? 8.602 22.766 19.828 1 98.25 305 LYS B CA 1
ATOM 4925 C C . LYS B 1 305 ? 8.305 22.328 21.25 1 98.25 305 LYS B C 1
ATOM 4927 O O . LYS B 1 305 ? 8.539 21.172 21.609 1 98.25 305 LYS B O 1
ATOM 4932 N N . ARG B 1 306 ? 7.82 23.203 22.031 1 98.5 306 ARG B N 1
ATOM 4933 C CA . ARG B 1 306 ? 7.477 22.875 23.422 1 98.5 306 ARG B CA 1
ATOM 4934 C C . ARG B 1 306 ? 6.383 21.812 23.469 1 98.5 306 ARG B C 1
ATOM 4936 O O . ARG B 1 306 ? 6.379 20.969 24.375 1 98.5 306 ARG B O 1
ATOM 4943 N N . ILE B 1 307 ? 5.426 21.891 22.531 1 98.75 307 ILE B N 1
ATOM 4944 C CA . ILE B 1 307 ? 4.371 20.891 22.469 1 98.75 307 ILE B CA 1
ATOM 4945 C C . ILE B 1 307 ? 4.992 19.5 22.281 1 98.75 307 ILE B C 1
ATOM 4947 O O . ILE B 1 307 ? 4.719 18.578 23.062 1 98.75 307 ILE B O 1
ATOM 4951 N N . GLU B 1 308 ? 5.797 19.359 21.266 1 98.5 308 GLU B N 1
ATOM 4952 C CA . GLU B 1 308 ? 6.395 18.062 20.969 1 98.5 308 GLU B CA 1
ATOM 4953 C C . GLU B 1 308 ? 7.297 17.594 22.109 1 98.5 308 GLU B C 1
ATOM 4955 O O . GLU B 1 308 ? 7.27 16.406 22.469 1 98.5 308 GLU B O 1
ATOM 4960 N N . ASP B 1 309 ? 8.125 18.516 22.625 1 98.62 309 ASP B N 1
ATOM 4961 C CA . ASP B 1 309 ? 9.016 18.156 23.719 1 98.62 309 ASP B CA 1
ATOM 4962 C C . ASP B 1 309 ? 8.227 17.641 24.922 1 98.62 309 ASP B C 1
ATOM 4964 O O . ASP B 1 309 ? 8.664 16.719 25.609 1 98.62 309 ASP B O 1
ATOM 4968 N N . SER B 1 310 ? 7.137 18.297 25.172 1 98.75 310 SER B N 1
ATOM 4969 C CA . SER B 1 310 ? 6.297 17.891 26.297 1 98.75 310 SER B CA 1
ATOM 4970 C C . SER B 1 310 ? 5.684 16.516 26.062 1 98.75 310 SER B C 1
ATOM 4972 O O . SER B 1 310 ? 5.613 15.703 26.984 1 98.75 310 SER B O 1
ATOM 4974 N N . ILE B 1 311 ? 5.215 16.25 24.859 1 98.5 311 ILE B N 1
ATOM 4975 C CA . ILE B 1 311 ? 4.664 14.945 24.531 1 98.5 311 ILE B CA 1
ATOM 4976 C C . ILE B 1 311 ? 5.746 13.883 24.688 1 98.5 311 ILE B C 1
ATOM 4978 O O . ILE B 1 311 ? 5.516 12.844 25.312 1 98.5 311 ILE B O 1
ATOM 4982 N N . VAL B 1 312 ? 6.918 14.164 24.141 1 98.12 312 VAL B N 1
ATOM 4983 C CA . VAL B 1 312 ? 8.031 13.227 24.203 1 98.12 312 VAL B CA 1
ATOM 4984 C C . VAL B 1 312 ? 8.406 12.961 25.656 1 98.12 312 VAL B C 1
ATOM 4986 O O . VAL B 1 312 ? 8.656 11.82 26.047 1 98.12 312 VAL B O 1
ATOM 4989 N N . GLY B 1 313 ? 8.477 14.023 26.422 1 98.38 313 GLY B N 1
ATOM 4990 C CA . GLY B 1 313 ? 8.766 13.875 27.844 1 98.38 313 GLY B CA 1
ATOM 4991 C C . GLY B 1 313 ? 7.77 13 28.562 1 98.38 313 GLY B C 1
ATOM 4992 O O . GLY B 1 313 ? 8.156 12.156 29.375 1 98.38 313 GLY B O 1
ATOM 4993 N N . ALA B 1 314 ? 6.508 13.188 28.297 1 98.06 314 ALA B N 1
ATOM 4994 C CA . ALA B 1 314 ? 5.457 12.375 28.906 1 98.06 314 ALA B CA 1
ATOM 4995 C C . ALA B 1 314 ? 5.609 10.906 28.516 1 98.06 314 ALA B C 1
ATOM 4997 O O . ALA B 1 314 ? 5.508 10.023 29.375 1 98.06 314 ALA B O 1
ATOM 4998 N N . LEU B 1 315 ? 5.902 10.648 27.266 1 97.31 315 LEU B N 1
ATOM 4999 C CA . LEU B 1 315 ? 6.039 9.281 26.781 1 97.31 315 LEU B CA 1
ATOM 5000 C C . LEU B 1 315 ? 7.266 8.602 27.391 1 97.31 315 LEU B C 1
ATOM 5002 O O . LEU B 1 315 ? 7.223 7.418 27.703 1 97.31 315 LEU B O 1
ATOM 5006 N N . LYS B 1 316 ? 8.312 9.375 27.516 1 97.5 316 LYS B N 1
ATOM 5007 C CA . LYS B 1 316 ? 9.531 8.836 28.109 1 97.5 316 LYS B CA 1
ATOM 5008 C C . LYS B 1 316 ? 9.266 8.336 29.531 1 97.5 316 LYS B C 1
ATOM 5010 O O . LYS B 1 316 ? 9.867 7.352 29.969 1 97.5 316 LYS B O 1
ATOM 5015 N N . LYS B 1 317 ? 8.359 8.969 30.188 1 97.25 317 LYS B N 1
ATOM 5016 C CA . LYS B 1 317 ? 8.031 8.625 31.562 1 97.25 317 LYS B CA 1
ATOM 5017 C C . LYS B 1 317 ? 6.945 7.559 31.609 1 97.25 317 LYS B C 1
ATOM 5019 O O . LYS B 1 317 ? 6.477 7.195 32.688 1 97.25 317 LYS B O 1
ATOM 5024 N N . GLY B 1 318 ? 6.457 7.148 30.453 1 96.5 318 GLY B N 1
ATOM 5025 C CA . GLY B 1 318 ? 5.492 6.062 30.375 1 96.5 318 GLY B CA 1
ATOM 5026 C C . GLY B 1 318 ? 4.055 6.539 30.438 1 96.5 318 GLY B C 1
ATOM 5027 O O . GLY B 1 318 ? 3.133 5.73 30.594 1 96.5 318 GLY B O 1
ATOM 5028 N N . SER B 1 319 ? 3.889 7.852 30.422 1 97.31 319 SER B N 1
ATOM 5029 C CA . SER B 1 319 ? 2.531 8.391 30.438 1 97.31 319 SER B CA 1
ATOM 5030 C C . SER B 1 319 ? 1.84 8.188 29.094 1 97.31 319 SER B C 1
ATOM 5032 O O . SER B 1 319 ? 2.307 8.688 28.078 1 97.31 319 SER B O 1
ATOM 5034 N N . LYS B 1 320 ? 0.753 7.391 29.078 1 95.62 320 LYS B N 1
ATOM 5035 C CA . LYS B 1 320 ? -0.013 7.074 27.875 1 95.62 320 LYS B CA 1
ATOM 5036 C C . LYS B 1 320 ? -1.509 7.031 28.172 1 95.62 320 LYS B C 1
ATOM 5038 O O . LYS B 1 320 ? -1.913 6.805 29.312 1 95.62 320 LYS B O 1
ATOM 5043 N N . THR B 1 321 ? -2.219 7.309 27.141 1 97.19 321 THR B N 1
ATOM 5044 C CA . THR B 1 321 ? -3.666 7.195 27.281 1 97.19 321 THR B CA 1
ATOM 5045 C C . THR B 1 321 ? -4.109 5.738 27.172 1 97.19 321 THR B C 1
ATOM 5047 O O . THR B 1 321 ? -3.332 4.879 26.766 1 97.19 321 THR B O 1
ATOM 5050 N N . LYS B 1 322 ? -5.371 5.473 27.5 1 94.62 322 LYS B N 1
ATOM 5051 C CA . LYS B 1 322 ? -5.941 4.133 27.578 1 94.62 322 LYS B CA 1
ATOM 5052 C C . LYS B 1 322 ? -5.922 3.443 26.219 1 94.62 322 LYS B C 1
ATOM 5054 O O . LYS B 1 322 ? -5.664 2.24 26.125 1 94.62 322 LYS B O 1
ATOM 5059 N N . ASP B 1 323 ? -6.176 4.168 25.219 1 91.69 323 ASP B N 1
ATOM 5060 C CA . ASP B 1 323 ? -6.332 3.58 23.891 1 91.69 323 ASP B CA 1
ATOM 5061 C C . ASP B 1 323 ? -5 3.049 23.375 1 91.69 323 ASP B C 1
ATOM 5063 O O . ASP B 1 323 ? -4.973 2.184 22.484 1 91.69 323 ASP B O 1
ATOM 5067 N N . ILE B 1 324 ? -3.918 3.52 23.984 1 92.06 324 ILE B N 1
ATOM 5068 C CA . ILE B 1 324 ? -2.633 3.025 23.5 1 92.06 324 ILE B CA 1
ATOM 5069 C C . ILE B 1 324 ? -1.89 2.336 24.641 1 92.06 324 ILE B C 1
ATOM 5071 O O . ILE B 1 324 ? -0.659 2.383 24.703 1 92.06 324 ILE B O 1
ATOM 5075 N N . GLY B 1 325 ? -2.646 1.874 25.641 1 91.31 325 GLY B N 1
ATOM 5076 C CA . GLY B 1 325 ? -2.107 0.953 26.641 1 91.31 325 GLY B CA 1
ATOM 5077 C C . GLY B 1 325 ? -1.737 1.629 27.938 1 91.31 325 GLY B C 1
ATOM 5078 O O . GLY B 1 325 ? -1.046 1.042 28.781 1 91.31 325 GLY B O 1
ATOM 5079 N N . GLY B 1 326 ? -2.131 2.861 28.062 1 95.38 326 GLY B N 1
ATOM 5080 C CA . GLY B 1 326 ? -1.848 3.564 29.312 1 95.38 326 GLY B CA 1
ATOM 5081 C C . GLY B 1 326 ? -3.061 3.691 30.203 1 95.38 326 GLY B C 1
ATOM 5082 O O . GLY B 1 326 ? -3.967 2.859 30.156 1 95.38 326 GLY B O 1
ATOM 5083 N N . ARG B 1 327 ? -2.965 4.609 31.172 1 96.44 327 ARG B N 1
ATOM 5084 C CA . ARG B 1 327 ? -4.012 4.727 32.188 1 96.44 327 ARG B CA 1
ATOM 5085 C C . ARG B 1 327 ? -4.648 6.113 32.156 1 96.44 327 ARG B C 1
ATOM 5087 O O . ARG B 1 327 ? -5.73 6.316 32.688 1 96.44 327 ARG B O 1
ATOM 5094 N N . LEU B 1 328 ? -4.094 7.012 31.406 1 98.31 328 LEU B N 1
ATOM 5095 C CA . LEU B 1 328 ? -4.566 8.391 31.438 1 98.31 328 LEU B CA 1
ATOM 5096 C C . LEU B 1 328 ? -5.754 8.586 30.5 1 98.31 328 LEU B C 1
ATOM 5098 O O . LEU B 1 328 ? -5.859 7.902 29.484 1 98.31 328 LEU B O 1
ATOM 5102 N N . SER B 1 329 ? -6.586 9.469 30.875 1 98.56 329 SER B N 1
ATOM 5103 C CA . SER B 1 329 ? -7.617 9.93 29.953 1 98.56 329 SER B CA 1
ATOM 5104 C C . SER B 1 329 ? -7.062 10.953 28.969 1 98.56 329 SER B C 1
ATOM 5106 O O . SER B 1 329 ? -5.934 11.422 29.125 1 98.56 329 SER B O 1
ATOM 5108 N N . THR B 1 330 ? -7.871 11.234 27.938 1 98.5 330 THR B N 1
ATOM 5109 C CA . THR B 1 330 ? -7.5 12.289 27.016 1 98.5 330 THR B CA 1
ATOM 5110 C C . THR B 1 330 ? -7.223 13.594 27.75 1 98.5 330 THR B C 1
ATOM 5112 O O . THR B 1 330 ? -6.211 14.25 27.5 1 98.5 330 THR B O 1
ATOM 5115 N N . THR B 1 331 ? -8.109 13.914 28.703 1 98.69 331 THR B N 1
ATOM 5116 C CA . THR B 1 331 ? -8.023 15.156 29.453 1 98.69 331 THR B CA 1
ATOM 5117 C C . THR B 1 331 ? -6.773 15.172 30.328 1 98.69 331 THR B C 1
ATOM 5119 O O . THR B 1 331 ? -6.047 16.156 30.359 1 98.69 331 THR B O 1
ATOM 5122 N N . GLU B 1 332 ? -6.547 14.07 31 1 98.75 332 GLU B N 1
ATOM 5123 C CA . GLU B 1 332 ? -5.395 13.992 31.891 1 98.75 332 GLU B CA 1
ATOM 5124 C C . GLU B 1 332 ? -4.086 14.109 31.109 1 98.75 332 GLU B C 1
ATOM 5126 O O . GLU B 1 332 ? -3.152 14.781 31.547 1 98.75 332 GLU B O 1
ATOM 5131 N N . PHE B 1 333 ? -4.004 13.43 30.016 1 98.75 333 PHE B N 1
ATOM 5132 C CA . PHE B 1 333 ? -2.803 13.516 29.203 1 98.75 333 PHE B CA 1
ATOM 5133 C C . PHE B 1 333 ? -2.594 14.93 28.688 1 98.75 333 PHE B C 1
ATOM 5135 O O . PHE B 1 333 ? -1.473 15.445 28.688 1 98.75 333 PHE B O 1
ATOM 5142 N N . THR B 1 334 ? -3.646 15.578 28.234 1 98.81 334 THR B N 1
ATOM 5143 C CA . THR B 1 334 ? -3.582 16.953 27.734 1 98.81 334 THR B CA 1
ATOM 5144 C C . THR B 1 334 ? -3.092 17.906 28.812 1 98.81 334 THR B C 1
ATOM 5146 O O . THR B 1 334 ? -2.252 18.766 28.562 1 98.81 334 THR B O 1
ATOM 5149 N N . GLU B 1 335 ? -3.615 17.734 30 1 98.69 335 GLU B N 1
ATOM 5150 C CA . GLU B 1 335 ? -3.207 18.562 31.125 1 98.69 335 GLU B CA 1
ATOM 5151 C C . GLU B 1 335 ? -1.73 18.359 31.453 1 98.69 335 GLU B C 1
ATOM 5153 O O . GLU B 1 335 ? -1.022 19.312 31.766 1 98.69 335 GLU B O 1
ATOM 5158 N N . LEU B 1 336 ? -1.366 17.125 31.391 1 98.56 336 LEU B N 1
ATOM 5159 C CA . LEU B 1 336 ? 0.036 16.812 31.641 1 98.56 336 LEU B CA 1
ATOM 5160 C C . LEU B 1 336 ? 0.939 17.516 30.625 1 98.56 336 LEU B C 1
ATOM 5162 O O . LEU B 1 336 ? 1.964 18.094 31.016 1 98.56 336 LEU B O 1
ATOM 5166 N N . VAL B 1 337 ? 0.59 17.5 29.375 1 98.69 337 VAL B N 1
ATOM 5167 C CA . VAL B 1 337 ? 1.354 18.156 28.328 1 98.69 337 VAL B CA 1
ATOM 5168 C C . VAL B 1 337 ? 1.358 19.672 28.562 1 98.69 337 VAL B C 1
ATOM 5170 O O . VAL B 1 337 ? 2.416 20.297 28.547 1 98.69 337 VAL B O 1
ATOM 5173 N N . ALA B 1 338 ? 0.18 20.234 28.844 1 98.56 338 ALA B N 1
ATOM 5174 C CA . ALA B 1 338 ? 0.046 21.672 29.047 1 98.56 338 ALA B CA 1
ATOM 5175 C C . ALA B 1 338 ? 0.93 22.141 30.203 1 98.56 338 ALA B C 1
ATOM 5177 O O . ALA B 1 338 ? 1.597 23.172 30.094 1 98.56 338 ALA B O 1
ATOM 5178 N N . LYS B 1 339 ? 0.946 21.375 31.234 1 98 339 LYS B N 1
ATOM 5179 C CA . LYS B 1 339 ? 1.717 21.734 32.438 1 98 339 LYS B CA 1
ATOM 5180 C C . LYS B 1 339 ? 3.215 21.656 32.156 1 98 339 LYS B C 1
ATOM 5182 O O . LYS B 1 339 ? 3.99 22.453 32.688 1 98 339 LYS B O 1
ATOM 5187 N N . SER B 1 340 ? 3.557 20.75 31.297 1 98.19 340 SER B N 1
ATOM 5188 C CA . SER B 1 340 ? 4.969 20.484 31.062 1 98.19 340 SER B CA 1
ATOM 5189 C C . SER B 1 340 ? 5.562 21.484 30.062 1 98.19 340 SER B C 1
ATOM 5191 O O . SER B 1 340 ? 6.785 21.594 29.953 1 98.19 340 SER B O 1
ATOM 5193 N N . MET B 1 341 ? 4.797 22.234 29.422 1 97.88 341 MET B N 1
ATOM 5194 C CA . MET B 1 341 ? 5.266 23.172 28.406 1 97.88 341 MET B CA 1
ATOM 5195 C C . MET B 1 341 ? 5.984 24.359 29.031 1 97.88 341 MET B C 1
ATOM 5197 O O . MET B 1 341 ? 6.852 24.969 28.406 1 97.88 341 MET B O 1
ATOM 5201 N N . TYR B 1 342 ? 5.602 24.656 30.25 1 94.62 342 TYR B N 1
ATOM 5202 C CA . TYR B 1 342 ? 6.188 25.812 30.922 1 94.62 342 TYR B CA 1
ATOM 5203 C C . TYR B 1 342 ? 6.645 25.469 32.344 1 94.62 342 TYR B C 1
ATOM 5205 O O . TYR B 1 342 ? 6.02 24.641 33 1 94.62 342 TYR B O 1
#

Sequence (684 aa):
MTRYNISLIRGDGIGPEQAEAAKKILETISDKSSSTKFTISEVDAGDSALAKQGKALPESSVDTIKKSQACLKGPVGESAADVIIVLRRMFDLYANVRPAKSYPNIPSLSDKVDLVTVRENTEDVYLGWEFNADENTVVALRVTSERASRRIAEYAFKTATLRNSKRRVVAVHKANVLRKGDGLFAATCREVAKKYPKIQYSELYVDACSMNLIRNPEEFDVIVTTNLFGDILSDEAAQVVGGLGMGPAANIGDSFALFEPVHGAAFDIAGKNAANPSSILLSAKMMLEWLGDRHGDKDVIMEGKRIEDSIVGALKKGSKTKDIGGRLSTTEFTELVAKSMYMTRYNISLIRGDGIGPEQAEAAKKILETISDKSSSTKFTISEVDAGDSALAKQGKALPESSVDTIKKSQACLKGPVGESAADVIIVLRRMFDLYANVRPAKSYPNIPSLSDKVDLVTVRENTEDVYLGWEFNADENTVVALRVTSERASRRIAEYAFKTATLRNSKRRVVAVHKANVLRKGDGLFAATCREVAKKYPKIQYSELYVDACSMNLIRNPEEFDVIVTTNLFGDILSDEAAQVVGGLGMGPAANIGDSFALFEPVHGAAFDIAGKNAANPSSILLSAKMMLEWLGDRHGDKDVIMEGKRIEDSIVGALKKGSKTKDIGGRLSTTEFTELVAKSMY

Radius of gyration: 26.41 Å; Cα contacts (8 Å, |Δi|>4): 1695; chains: 2; bounding box: 54×84×64 Å